Protein AF-A0A3M1CGQ3-F1 (afdb_monomer)

Mean predicted aligned error: 12.15 Å

Nearest PDB structures (foldseek):
  5iv8-assembly2_C  TM=3.598E-01  e=4.057E-02  Klebsiella pneumoniae
  4b7o-assembly1_A  TM=2.492E-01  e=1.530E-02  Neisseria meningitidis
  8gln-assembly1_A  TM=2.612E-01  e=3.179E-02  Flavobacterium johnsoniae
  6z8q-assembly2_B  TM=2.255E-01  e=1.172E+00  Pseudomonas aeruginosa PAO1
  6z9n-assembly4_D  TM=3.070E-01  e=3.595E+00  Pseudomonas aeruginosa PAO1

Radius of gyration: 34.52 Å; Cα contacts (8 Å, |Δi|>4): 922; chains: 1; bounding box: 62×79×112 Å

Sequence (409 aa):
DRLNRVVRSELNFTKRFGEVVSISGKLSHDDFLDRRTRTDNLPSMSISLPVLRPFGEGSRDGEGKLHQKWYNNISVRYTPSFLNFSTRTIRDSVTNVVLDTVVTVDTVITIDSLTLLPDTTFNTDTSVTTVSADTLEIRSRKHYARIAHNPSLTLPTITLAKYFKITPNFRYSETWYKIFRTDQSEAAGIEPTTYRAYSYSTGASFTTKLYGTVYPHMFGLIGLRQVITPTISYAFTPEINRHPEVRAFAGGGPGSSRRSQTMSISLNHVYQAKVKQGDQEKNLELVSITSRVNYDFEAETRKFSDVTTTFRSYLLPHINFDGTMVHSLYKPGTDELDILNPFLERFGLNVNLNIGGKRFLFDDPGQSQIPRGADSLSQLGQTQSIPATGKGWSLSATYSFNESGRGAD

Structure (mmCIF, N/CA/C/O backbone):
data_AF-A0A3M1CGQ3-F1
#
_entry.id   AF-A0A3M1CGQ3-F1
#
loop_
_atom_site.group_PDB
_atom_site.id
_atom_site.type_symbol
_atom_site.label_atom_id
_atom_site.label_alt_id
_atom_site.label_comp_id
_atom_site.label_asym_id
_atom_site.label_entity_id
_atom_site.label_seq_id
_atom_site.pdbx_PDB_ins_code
_atom_site.Cartn_x
_atom_site.Cartn_y
_atom_site.Cartn_z
_atom_site.occupancy
_atom_site.B_iso_or_equiv
_atom_site.auth_seq_id
_atom_site.auth_comp_id
_atom_site.auth_asym_id
_atom_site.auth_atom_id
_atom_site.pdbx_PDB_model_num
ATOM 1 N N . ASP A 1 1 ? 26.792 -33.693 -17.959 1.00 50.22 1 ASP A N 1
ATOM 2 C CA . ASP A 1 1 ? 27.045 -32.580 -17.025 1.00 50.22 1 ASP A CA 1
ATOM 3 C C . ASP A 1 1 ? 26.510 -31.262 -17.544 1.00 50.22 1 ASP A C 1
ATOM 5 O O . ASP A 1 1 ? 26.922 -30.812 -18.603 1.00 50.22 1 ASP A O 1
ATOM 9 N N . ARG A 1 2 ? 25.551 -30.657 -16.836 1.00 53.97 2 ARG A N 1
ATOM 10 C CA . ARG A 1 2 ? 25.043 -29.312 -17.146 1.00 53.97 2 ARG A CA 1
ATOM 11 C C . ARG A 1 2 ? 25.614 -28.338 -16.127 1.00 53.97 2 ARG A C 1
ATOM 13 O O . ARG A 1 2 ? 24.966 -28.021 -15.133 1.00 53.97 2 ARG A O 1
ATOM 20 N N . LEU A 1 3 ? 26.852 -27.913 -16.348 1.00 65.75 3 LEU A N 1
ATOM 21 C CA . LEU A 1 3 ? 27.394 -26.775 -15.617 1.00 65.75 3 LEU A CA 1
ATOM 22 C C . LEU A 1 3 ? 26.604 -25.535 -16.064 1.00 65.75 3 LEU A C 1
ATOM 24 O O . LEU A 1 3 ? 26.334 -25.375 -17.247 1.00 65.75 3 LEU A O 1
ATOM 28 N N . ASN A 1 4 ? 26.155 -24.724 -15.108 1.00 81.75 4 ASN A N 1
ATOM 29 C CA . ASN A 1 4 ? 25.527 -23.426 -15.351 1.00 81.75 4 ASN A CA 1
ATOM 30 C C . ASN A 1 4 ? 26.545 -22.366 -14.927 1.00 81.75 4 ASN A C 1
ATOM 32 O O . ASN A 1 4 ? 26.551 -21.909 -13.783 1.00 81.75 4 ASN A O 1
ATOM 36 N N . ARG A 1 5 ? 27.490 -22.084 -15.818 1.00 91.44 5 ARG A N 1
ATOM 37 C CA . ARG A 1 5 ? 28.628 -21.199 -15.587 1.00 91.44 5 ARG A CA 1
ATOM 38 C C . ARG A 1 5 ? 28.203 -19.764 -15.848 1.00 91.44 5 ARG A C 1
ATOM 40 O O . ARG A 1 5 ? 27.707 -19.431 -16.925 1.00 91.44 5 ARG A O 1
ATOM 47 N N . VAL A 1 6 ? 28.432 -18.916 -14.853 1.00 93.69 6 VAL A N 1
ATOM 48 C CA . VAL A 1 6 ? 28.126 -17.488 -14.911 1.00 93.69 6 VAL A CA 1
ATOM 49 C C . VAL A 1 6 ? 29.357 -16.713 -14.474 1.00 93.69 6 VAL A C 1
ATOM 51 O O . VAL A 1 6 ? 29.852 -16.917 -13.366 1.00 93.69 6 VAL A O 1
ATOM 54 N N . VAL A 1 7 ? 29.845 -15.822 -15.333 1.00 95.69 7 VAL A N 1
ATOM 55 C CA . VAL A 1 7 ? 30.891 -14.855 -14.993 1.00 95.69 7 VAL A CA 1
ATOM 56 C C . VAL A 1 7 ? 30.204 -13.543 -14.638 1.00 95.69 7 VAL A C 1
ATOM 58 O O . VAL A 1 7 ? 29.537 -12.946 -15.476 1.00 95.69 7 VAL A O 1
ATOM 61 N N . ARG A 1 8 ? 30.345 -13.100 -13.386 1.00 95.56 8 ARG A N 1
ATOM 62 C CA . ARG A 1 8 ? 29.759 -11.850 -12.889 1.00 95.56 8 ARG A CA 1
ATOM 63 C C . ARG A 1 8 ? 30.857 -10.839 -12.594 1.00 95.56 8 ARG A C 1
ATOM 65 O O . ARG A 1 8 ? 31.769 -11.117 -11.822 1.00 95.56 8 ARG A O 1
ATOM 72 N N . SER A 1 9 ? 30.743 -9.653 -13.175 1.00 97.06 9 SER A N 1
ATOM 73 C CA . SER A 1 9 ? 31.532 -8.472 -12.825 1.00 97.06 9 SER A CA 1
ATOM 74 C C . SER A 1 9 ? 30.611 -7.417 -12.229 1.00 97.06 9 SER A C 1
ATOM 76 O O . SER A 1 9 ? 29.589 -7.068 -12.817 1.00 97.06 9 SER A O 1
ATOM 78 N N . GLU A 1 10 ? 30.960 -6.905 -11.054 1.00 96.50 10 GLU A N 1
ATOM 79 C CA . GLU A 1 10 ? 30.147 -5.929 -10.334 1.00 96.50 10 GLU A CA 1
ATOM 80 C C . GLU A 1 10 ? 31.031 -4.810 -9.777 1.00 96.50 10 GLU A C 1
ATOM 82 O O . GLU A 1 10 ? 32.064 -5.069 -9.163 1.00 96.50 10 GLU A O 1
ATOM 87 N N . LEU A 1 11 ? 30.610 -3.563 -9.980 1.00 97.56 11 LEU A N 1
ATOM 88 C CA . LEU A 1 11 ? 31.198 -2.382 -9.362 1.00 97.56 11 LEU A CA 1
ATOM 89 C C . LEU A 1 11 ? 30.093 -1.607 -8.655 1.00 97.56 11 LEU A C 1
ATOM 91 O O . LEU A 1 11 ? 29.153 -1.119 -9.281 1.00 97.56 11 LEU A O 1
ATOM 95 N N . ASN A 1 12 ? 30.237 -1.462 -7.344 1.00 97.50 12 ASN A N 1
ATOM 96 C CA . ASN A 1 12 ? 29.353 -0.652 -6.518 1.00 97.50 12 ASN A CA 1
ATOM 97 C C . ASN A 1 12 ? 30.027 0.687 -6.222 1.00 97.50 12 ASN A C 1
ATOM 99 O O . ASN A 1 12 ? 31.213 0.735 -5.901 1.00 97.50 12 ASN A O 1
ATOM 103 N N . PHE A 1 13 ? 29.273 1.778 -6.310 1.00 96.44 13 PHE A N 1
ATOM 104 C CA . PHE A 1 13 ? 29.763 3.105 -5.964 1.00 96.44 13 PHE A CA 1
ATOM 105 C C . PHE A 1 13 ? 28.759 3.837 -5.085 1.00 96.44 13 PHE A C 1
ATOM 107 O O . PHE A 1 13 ? 27.548 3.615 -5.128 1.00 96.44 13 PHE A O 1
ATOM 114 N N . THR A 1 14 ? 29.268 4.735 -4.254 1.00 96.75 14 THR A N 1
ATOM 115 C CA . THR A 1 14 ? 28.447 5.638 -3.454 1.00 96.75 14 THR A CA 1
ATOM 116 C C . THR A 1 14 ? 29.177 6.957 -3.303 1.00 96.75 14 THR A C 1
ATOM 118 O O . THR A 1 14 ? 30.365 6.988 -2.994 1.00 96.75 14 THR A O 1
ATOM 121 N N . LYS A 1 15 ? 28.456 8.055 -3.505 1.00 96.06 15 LYS A N 1
ATOM 122 C CA . LYS A 1 15 ? 28.934 9.414 -3.287 1.00 96.06 15 LYS A CA 1
ATOM 123 C C . LYS A 1 15 ? 27.938 10.151 -2.405 1.00 96.06 15 LYS A C 1
ATOM 125 O O . LYS A 1 15 ? 26.764 10.275 -2.751 1.00 96.06 15 LYS A O 1
ATOM 130 N N . ARG A 1 16 ? 28.406 10.632 -1.256 1.00 95.56 16 ARG A N 1
ATOM 131 C CA . ARG A 1 16 ? 27.630 11.498 -0.362 1.00 95.56 16 ARG A CA 1
ATOM 132 C C . ARG A 1 16 ? 27.931 12.959 -0.687 1.00 95.56 16 ARG A C 1
ATOM 134 O O . ARG A 1 16 ? 29.082 13.314 -0.927 1.00 95.56 16 ARG A O 1
ATOM 141 N N . PHE A 1 17 ? 26.891 13.781 -0.712 1.00 94.19 17 PHE A N 1
ATOM 142 C CA . PHE A 1 17 ? 26.949 15.224 -0.911 1.00 94.19 17 PHE A CA 1
ATOM 143 C C . PHE A 1 17 ? 26.447 15.881 0.381 1.00 94.19 17 PHE A C 1
ATOM 145 O O . PHE A 1 17 ? 25.241 15.971 0.619 1.00 94.19 17 PHE A O 1
ATOM 152 N N . GLY A 1 18 ? 27.383 16.275 1.248 1.00 90.56 18 GLY A N 1
ATOM 153 C CA . GLY A 1 18 ? 27.067 16.701 2.614 1.00 90.56 18 GLY A CA 1
ATOM 154 C C . GLY A 1 18 ? 26.483 15.563 3.460 1.00 90.56 18 GLY A C 1
ATOM 155 O O . GLY A 1 18 ? 26.766 14.387 3.221 1.00 90.56 18 GLY A O 1
ATOM 156 N N . GLU A 1 19 ? 25.656 15.912 4.445 1.00 85.94 19 GLU A N 1
ATOM 157 C CA . GLU A 1 19 ? 25.073 14.942 5.386 1.00 85.94 19 GLU A CA 1
ATOM 158 C C . GLU A 1 19 ? 23.769 14.298 4.888 1.00 85.94 19 GLU A C 1
ATOM 160 O O . GLU A 1 19 ? 23.371 13.242 5.373 1.00 85.94 19 GLU A O 1
ATOM 165 N N . VAL A 1 20 ? 23.096 14.920 3.916 1.00 89.19 20 VAL A N 1
ATOM 166 C CA . VAL A 1 20 ? 21.674 14.650 3.636 1.00 89.19 20 VAL A CA 1
ATOM 167 C C . VAL A 1 20 ? 21.378 14.083 2.250 1.00 89.19 20 VAL A C 1
ATOM 169 O O . VAL A 1 20 ? 20.346 13.434 2.073 1.00 89.19 20 VAL A O 1
ATOM 172 N N . VAL A 1 21 ? 22.255 14.302 1.266 1.00 94.44 21 VAL A N 1
ATOM 173 C CA . VAL A 1 21 ? 22.077 13.792 -0.100 1.00 94.44 21 VAL A CA 1
ATOM 174 C C . VAL A 1 21 ? 23.121 12.725 -0.378 1.00 94.44 21 VAL A C 1
ATOM 176 O O . VAL A 1 21 ? 24.308 12.897 -0.110 1.00 94.44 21 VAL A O 1
ATOM 179 N N . SER A 1 22 ? 22.700 11.610 -0.961 1.00 94.12 22 SER A N 1
ATOM 180 C CA . SER A 1 22 ? 23.636 10.603 -1.451 1.00 94.12 22 SER A CA 1
ATOM 181 C C . SER A 1 22 ? 23.162 9.995 -2.756 1.00 94.12 22 SER A C 1
ATOM 183 O O . SER A 1 22 ? 21.965 9.848 -2.997 1.00 94.12 22 SER A O 1
ATOM 185 N N . ILE A 1 23 ? 24.125 9.660 -3.602 1.00 96.00 23 ILE A N 1
ATOM 186 C CA . ILE A 1 23 ? 23.918 8.888 -4.816 1.00 96.00 23 ILE A CA 1
ATOM 187 C C . ILE A 1 23 ? 24.636 7.568 -4.609 1.00 96.00 23 ILE A C 1
ATOM 189 O O . ILE A 1 23 ? 25.829 7.545 -4.307 1.00 96.00 23 ILE A O 1
ATOM 193 N N . SER A 1 24 ? 23.916 6.474 -4.773 1.00 96.56 24 SER A N 1
ATOM 194 C CA . SER A 1 24 ? 24.481 5.133 -4.782 1.00 96.56 24 SER A CA 1
ATOM 195 C C . SER A 1 24 ? 24.117 4.457 -6.088 1.00 96.56 24 SER A C 1
ATOM 197 O O . SER A 1 24 ? 23.088 4.752 -6.701 1.00 96.56 24 SER A O 1
ATOM 199 N N . GLY A 1 25 ? 24.970 3.557 -6.541 1.00 96.88 25 GLY A N 1
ATOM 200 C CA . GLY A 1 25 ? 24.707 2.832 -7.761 1.00 96.88 25 GLY A CA 1
ATOM 201 C C . GLY A 1 25 ? 25.577 1.607 -7.903 1.00 96.88 25 GLY A C 1
ATOM 202 O O . GLY A 1 25 ? 26.553 1.403 -7.182 1.00 96.88 25 GLY A O 1
ATOM 203 N N . LYS A 1 26 ? 25.174 0.791 -8.861 1.00 97.56 26 LYS A N 1
ATOM 204 C CA . LYS A 1 26 ? 25.811 -0.449 -9.228 1.00 97.56 26 LYS A CA 1
ATOM 205 C C . LYS A 1 26 ? 25.924 -0.536 -10.741 1.00 97.56 26 LYS A C 1
ATOM 207 O O . LYS A 1 26 ? 24.949 -0.311 -11.462 1.00 97.56 26 LYS A O 1
ATOM 212 N N . LEU A 1 27 ? 27.107 -0.915 -11.192 1.00 97.31 27 LEU A N 1
ATOM 213 C CA . LEU A 1 27 ? 27.392 -1.395 -12.531 1.00 97.31 27 LEU A CA 1
ATOM 214 C C . LEU A 1 27 ? 27.512 -2.914 -12.434 1.00 97.31 27 LEU A C 1
ATOM 216 O O . LEU A 1 27 ? 28.349 -3.397 -11.677 1.00 97.31 27 LEU A O 1
ATOM 220 N N . SER A 1 28 ? 26.689 -3.672 -13.152 1.00 97.25 28 SER A N 1
ATOM 221 C CA . SER A 1 28 ? 26.827 -5.132 -13.175 1.00 97.25 28 SER A CA 1
ATOM 222 C C . SER A 1 28 ? 26.812 -5.675 -14.592 1.00 97.25 28 SER A C 1
ATOM 224 O O . SER A 1 28 ? 26.061 -5.191 -15.439 1.00 97.25 28 SER A O 1
ATOM 226 N N . HIS A 1 29 ? 27.602 -6.714 -14.806 1.00 96.44 29 HIS A N 1
ATOM 227 C CA . HIS A 1 29 ? 27.747 -7.435 -16.055 1.00 96.44 29 HIS A CA 1
ATOM 228 C C . HIS A 1 29 ? 27.766 -8.934 -15.743 1.00 96.44 29 HIS A C 1
ATOM 230 O O . HIS A 1 29 ? 28.658 -9.400 -15.038 1.00 96.44 29 HIS A O 1
ATOM 236 N N . ASP A 1 30 ? 26.776 -9.663 -16.251 1.00 96.44 30 ASP A N 1
ATOM 237 C CA . ASP A 1 30 ? 26.638 -11.110 -16.088 1.00 96.44 30 ASP A CA 1
ATOM 238 C C . ASP A 1 30 ? 26.735 -11.788 -17.458 1.00 96.44 30 ASP A C 1
ATOM 240 O O . ASP A 1 30 ? 25.929 -11.502 -18.349 1.00 96.44 30 ASP A O 1
ATOM 244 N N . ASP A 1 31 ? 27.685 -12.707 -17.614 1.00 95.56 31 ASP A N 1
ATOM 245 C CA . ASP A 1 31 ? 27.863 -13.532 -18.809 1.00 95.56 31 ASP A CA 1
ATOM 246 C C . ASP A 1 31 ? 27.561 -15.003 -18.496 1.00 95.56 31 ASP A C 1
ATOM 248 O O . ASP A 1 31 ? 28.252 -15.657 -17.709 1.00 95.56 31 ASP A O 1
ATOM 252 N N . PHE A 1 32 ? 26.485 -15.518 -19.085 1.00 93.44 32 PHE A N 1
ATOM 253 C CA . PHE A 1 32 ? 26.036 -16.899 -18.955 1.00 93.44 32 PHE A CA 1
ATOM 254 C C . PHE A 1 32 ? 26.628 -17.711 -20.105 1.00 93.44 32 PHE A C 1
ATOM 256 O O . PHE A 1 32 ? 26.042 -17.781 -21.190 1.00 93.44 32 PHE A O 1
ATOM 263 N N . LEU A 1 33 ? 27.769 -18.352 -19.850 1.00 90.06 33 LEU A N 1
ATOM 264 C CA . LEU A 1 33 ? 28.588 -18.989 -20.885 1.00 90.06 33 LEU A CA 1
ATOM 265 C C . LEU A 1 33 ? 27.839 -20.107 -21.618 1.00 90.06 33 LEU A C 1
ATOM 267 O O . LEU A 1 33 ? 27.907 -20.207 -22.839 1.00 90.06 33 LEU A O 1
ATOM 271 N N . ASP A 1 34 ? 27.074 -20.917 -20.884 1.00 88.69 34 ASP A N 1
ATOM 272 C CA . ASP A 1 34 ? 26.366 -22.067 -21.462 1.00 88.69 34 ASP A CA 1
ATOM 273 C C . ASP A 1 34 ? 25.102 -21.657 -22.229 1.00 88.69 34 ASP A C 1
ATOM 275 O O . ASP A 1 34 ? 24.664 -22.361 -23.133 1.00 88.69 34 ASP A O 1
ATOM 279 N N . ARG A 1 35 ? 24.514 -20.502 -21.890 1.00 86.31 35 ARG A N 1
ATOM 280 C CA . ARG A 1 35 ? 23.343 -19.944 -22.590 1.00 86.31 35 ARG A CA 1
ATOM 281 C C . ARG A 1 35 ? 23.725 -18.962 -23.697 1.00 86.31 35 ARG A C 1
ATOM 283 O O . ARG A 1 35 ? 22.838 -18.498 -24.408 1.00 86.31 35 ARG A O 1
ATOM 290 N N . ARG A 1 36 ? 25.012 -18.605 -23.805 1.00 90.44 36 ARG A N 1
ATOM 291 C CA . ARG A 1 36 ? 25.524 -17.515 -24.653 1.00 90.44 36 ARG A CA 1
ATOM 292 C C . ARG A 1 36 ? 24.694 -16.231 -24.499 1.00 90.44 36 ARG A C 1
ATOM 294 O O . ARG A 1 36 ? 24.382 -15.537 -25.473 1.00 90.44 36 ARG A O 1
ATOM 301 N N . THR A 1 37 ? 24.305 -15.935 -23.257 1.00 92.56 37 THR A N 1
ATOM 302 C CA . THR A 1 37 ? 23.501 -14.763 -22.896 1.00 92.56 37 THR A CA 1
ATOM 303 C C . THR A 1 37 ? 24.310 -13.838 -22.007 1.00 92.56 37 THR A C 1
ATOM 305 O O . THR A 1 37 ? 24.834 -14.252 -20.981 1.00 92.56 37 THR A O 1
ATOM 308 N N . ARG A 1 38 ? 24.314 -12.556 -22.349 1.00 94.62 38 ARG A N 1
ATOM 309 C CA . ARG A 1 38 ? 24.907 -11.472 -21.576 1.00 94.62 38 ARG A CA 1
ATOM 310 C C . ARG A 1 38 ? 23.817 -10.549 -21.045 1.00 94.62 38 ARG A C 1
ATOM 312 O O . ARG A 1 38 ? 22.883 -10.217 -21.778 1.00 94.62 38 ARG A O 1
ATOM 319 N N . THR A 1 39 ? 23.950 -10.104 -19.801 1.00 96.69 39 THR A N 1
ATOM 320 C CA . THR A 1 39 ? 23.069 -9.111 -19.169 1.00 96.69 39 THR A CA 1
ATOM 321 C C . THR A 1 39 ? 23.891 -7.994 -18.540 1.00 96.69 39 THR A C 1
ATOM 323 O O . THR A 1 39 ? 24.802 -8.252 -17.759 1.00 96.69 39 THR A O 1
ATOM 326 N N . ASP A 1 40 ? 23.549 -6.748 -18.849 1.00 97.44 40 ASP A N 1
ATOM 327 C CA . ASP A 1 40 ? 24.234 -5.548 -18.384 1.00 97.44 40 ASP A CA 1
ATOM 328 C C . ASP A 1 40 ? 23.247 -4.612 -17.664 1.00 97.44 40 ASP A C 1
ATOM 330 O O . ASP A 1 40 ? 22.211 -4.240 -18.214 1.00 97.44 40 ASP A O 1
ATOM 334 N N . ASN A 1 41 ? 23.597 -4.177 -16.450 1.00 96.12 41 ASN A N 1
ATOM 335 C CA . ASN A 1 41 ? 22.926 -3.087 -15.731 1.00 96.12 41 ASN A CA 1
ATOM 336 C C . ASN A 1 41 ? 23.912 -1.923 -15.572 1.00 96.12 41 ASN A C 1
ATOM 338 O O . ASN A 1 41 ? 24.596 -1.811 -14.551 1.00 96.12 41 ASN A O 1
ATOM 342 N N . LEU A 1 42 ? 24.031 -1.086 -16.603 1.00 95.38 42 LEU A N 1
ATOM 343 C CA . LEU A 1 42 ? 25.117 -0.113 -16.749 1.00 95.38 42 LEU A CA 1
ATOM 344 C C . LEU A 1 42 ? 24.595 1.303 -17.063 1.00 95.38 42 LEU A C 1
ATOM 346 O O . LEU A 1 42 ? 24.468 1.663 -18.235 1.00 95.38 42 LEU A O 1
ATOM 350 N N . PRO A 1 43 ? 24.346 2.166 -16.062 1.00 95.88 43 PRO A N 1
ATOM 351 C CA . PRO A 1 43 ? 24.312 1.903 -14.622 1.00 95.88 43 PRO A CA 1
ATOM 352 C C . PRO A 1 43 ? 22.908 1.586 -14.079 1.00 95.88 43 PRO A C 1
ATOM 354 O O . PRO A 1 43 ? 21.888 1.925 -14.679 1.00 95.88 43 PRO A O 1
ATOM 357 N N . SER A 1 44 ? 22.863 1.036 -12.865 1.00 96.31 44 SER A N 1
ATOM 358 C CA . SER A 1 44 ? 21.716 1.144 -11.955 1.00 96.31 44 SER A CA 1
ATOM 359 C C . SER A 1 44 ? 22.058 2.126 -10.832 1.00 96.31 44 SER A C 1
ATOM 361 O O . SER A 1 44 ? 23.126 2.033 -10.238 1.00 96.31 44 SER A O 1
ATOM 363 N N . MET A 1 45 ? 21.213 3.120 -10.570 1.00 97.19 45 MET A N 1
ATOM 364 C CA . MET A 1 45 ? 21.505 4.208 -9.629 1.00 97.19 45 MET A CA 1
ATOM 365 C C . MET A 1 45 ? 20.270 4.586 -8.823 1.00 97.19 45 MET A C 1
ATOM 367 O O . MET A 1 45 ? 19.142 4.453 -9.290 1.00 97.19 45 MET A O 1
ATOM 371 N N . SER A 1 46 ? 20.475 5.122 -7.629 1.00 95.81 46 SER A N 1
ATOM 372 C CA . SER A 1 46 ? 19.426 5.737 -6.824 1.00 95.81 46 SER A CA 1
ATOM 373 C C . SER A 1 46 ? 19.947 6.996 -6.147 1.00 95.81 46 SER A C 1
ATOM 375 O O . SER A 1 46 ? 21.126 7.083 -5.798 1.00 95.81 46 SER A O 1
ATOM 377 N N . ILE A 1 47 ? 19.066 7.979 -5.980 1.00 95.31 47 ILE A N 1
ATOM 378 C CA . ILE A 1 47 ? 19.376 9.223 -5.275 1.00 95.31 47 ILE A CA 1
ATOM 379 C C . ILE A 1 47 ? 18.534 9.261 -4.010 1.00 95.31 47 ILE A C 1
ATOM 381 O O . ILE A 1 47 ? 17.308 9.266 -4.079 1.00 95.31 47 ILE A O 1
ATOM 385 N N . SER A 1 48 ? 19.182 9.323 -2.853 1.00 91.69 48 SER A N 1
ATOM 386 C CA . SER A 1 48 ? 18.517 9.594 -1.585 1.00 91.69 48 SER A CA 1
ATOM 387 C C . SER A 1 48 ? 18.545 11.094 -1.322 1.00 91.69 48 SER A C 1
ATOM 389 O O . SER A 1 48 ? 19.620 11.671 -1.153 1.00 91.69 48 SER A O 1
ATOM 391 N N . LEU A 1 49 ? 17.366 11.713 -1.282 1.00 93.81 49 LEU A N 1
ATOM 392 C CA . LEU A 1 49 ? 17.184 13.120 -0.932 1.00 93.81 49 LEU A CA 1
ATOM 393 C C . LEU A 1 49 ? 16.647 13.248 0.504 1.00 93.81 49 LEU A C 1
ATOM 395 O O . LEU A 1 49 ? 15.944 12.343 0.975 1.00 93.81 49 LEU A O 1
ATOM 399 N N . PRO A 1 50 ? 16.932 14.363 1.203 1.00 92.62 50 PRO A N 1
ATOM 400 C CA . PRO A 1 50 ? 16.316 14.641 2.491 1.00 92.62 50 PRO A CA 1
ATOM 401 C C . PRO A 1 50 ? 14.798 14.761 2.377 1.00 92.62 50 PRO A C 1
ATOM 403 O O . PRO A 1 50 ? 14.230 14.979 1.305 1.00 92.62 50 PRO A O 1
ATOM 406 N N . VAL A 1 51 ? 14.136 14.655 3.525 1.00 92.56 51 VAL A N 1
ATOM 407 C CA . VAL A 1 51 ? 12.708 14.947 3.622 1.00 92.56 51 VAL A CA 1
ATOM 408 C C . VAL A 1 51 ? 12.495 16.434 3.348 1.00 92.56 51 VAL A C 1
ATOM 410 O O . VAL A 1 51 ? 12.997 17.286 4.076 1.00 92.56 51 VAL A O 1
ATOM 413 N N . LEU A 1 52 ? 11.728 16.740 2.309 1.00 92.44 52 LEU A N 1
ATOM 414 C CA . LEU A 1 52 ? 11.341 18.097 1.959 1.00 92.44 52 LEU A CA 1
ATOM 415 C C . LEU A 1 52 ? 10.088 18.479 2.747 1.00 92.44 52 LEU A C 1
ATOM 417 O O . LEU A 1 52 ? 9.090 17.757 2.735 1.00 92.44 52 LEU A O 1
ATOM 421 N N . ARG A 1 53 ? 10.125 19.631 3.414 1.00 93.31 53 ARG A N 1
ATOM 422 C CA . ARG A 1 53 ? 8.962 20.258 4.055 1.00 93.31 53 ARG A CA 1
ATOM 423 C C . ARG A 1 53 ? 8.580 21.484 3.229 1.00 93.31 53 ARG A C 1
ATOM 425 O O . ARG A 1 53 ? 9.130 22.554 3.478 1.00 93.31 53 ARG A O 1
ATOM 432 N N . PRO A 1 54 ? 7.693 21.353 2.227 1.00 92.12 54 PRO A N 1
ATOM 433 C CA . PRO A 1 54 ? 7.428 22.425 1.262 1.00 92.12 54 PRO A CA 1
ATOM 434 C C . PRO A 1 54 ? 6.913 23.723 1.898 1.00 92.12 54 PRO A C 1
ATOM 436 O O . PRO A 1 54 ? 7.040 24.781 1.296 1.00 92.12 54 PRO A O 1
ATOM 439 N N . PHE A 1 55 ? 6.375 23.655 3.118 1.00 93.19 55 PHE A N 1
ATOM 440 C CA . PHE A 1 55 ? 5.861 24.813 3.850 1.00 93.19 55 PHE A CA 1
ATOM 441 C C . PHE A 1 55 ? 6.710 25.205 5.072 1.00 93.19 55 PHE A C 1
ATOM 443 O O . PHE A 1 55 ? 6.271 25.994 5.906 1.00 93.19 55 PHE A O 1
ATOM 450 N N . GLY A 1 56 ? 7.931 24.671 5.181 1.00 90.44 56 GLY A N 1
ATOM 451 C CA . GLY A 1 56 ? 8.839 24.938 6.295 1.00 90.44 56 GLY A CA 1
ATOM 452 C C . GLY A 1 56 ? 8.420 24.283 7.615 1.00 90.44 56 GLY A C 1
ATOM 453 O O . GLY A 1 56 ? 7.462 23.516 7.694 1.00 90.44 56 GLY A O 1
ATOM 454 N N . GLU A 1 57 ? 9.182 24.565 8.673 1.00 86.69 57 GLU A N 1
ATOM 455 C CA . GLU A 1 57 ? 8.982 23.961 9.999 1.00 86.69 57 GLU A CA 1
ATOM 456 C C . GLU A 1 57 ? 7.974 24.719 10.874 1.00 86.69 57 GLU A C 1
ATOM 458 O O . GLU A 1 57 ? 7.546 24.189 11.894 1.00 86.69 57 GLU A O 1
ATOM 463 N N . GLY A 1 58 ? 7.549 25.920 10.471 1.00 88.06 58 GLY A N 1
ATOM 464 C CA . GLY A 1 58 ? 6.677 26.810 11.243 1.00 88.06 58 GLY A CA 1
ATOM 465 C C . GLY A 1 58 ? 7.395 28.038 11.800 1.00 88.06 58 GLY A C 1
ATOM 466 O O . GLY A 1 58 ? 8.595 28.213 11.607 1.00 88.06 58 GLY A O 1
ATOM 467 N N . SER A 1 59 ? 6.640 28.918 12.456 1.00 87.31 59 SER A N 1
ATOM 468 C CA . SER A 1 59 ? 7.167 30.139 13.076 1.00 87.31 59 SER A CA 1
ATOM 469 C C . SER A 1 59 ? 7.519 29.882 14.536 1.00 87.31 59 SER A C 1
ATOM 471 O O . SER A 1 59 ? 6.823 29.121 15.205 1.00 87.31 59 SER A O 1
ATOM 473 N N . ARG A 1 60 ? 8.558 30.535 15.053 1.00 88.69 60 ARG A N 1
ATOM 474 C CA . ARG A 1 60 ? 8.841 30.568 16.494 1.00 88.69 60 ARG A CA 1
ATOM 475 C C . ARG A 1 60 ? 8.296 31.865 17.081 1.00 88.69 60 ARG A C 1
ATOM 477 O O . ARG A 1 60 ? 8.346 32.892 16.406 1.00 88.69 60 ARG A O 1
ATOM 484 N N . ASP A 1 61 ? 7.732 31.808 18.280 1.00 87.44 61 ASP A N 1
ATOM 485 C CA . ASP A 1 61 ? 7.370 33.016 19.025 1.00 87.44 61 ASP A CA 1
ATOM 486 C C . ASP A 1 61 ? 8.616 33.690 19.636 1.00 87.44 61 ASP A C 1
ATOM 488 O O . ASP A 1 61 ? 9.739 33.188 19.515 1.00 87.44 61 ASP A O 1
ATOM 492 N N . GLY A 1 62 ? 8.424 34.847 20.280 1.00 82.94 62 GLY A N 1
ATOM 493 C CA . GLY A 1 62 ? 9.499 35.574 20.970 1.00 82.94 62 GLY A CA 1
ATOM 494 C C . GLY A 1 62 ? 10.123 34.806 22.145 1.00 82.94 62 GLY A C 1
ATOM 495 O O . GLY A 1 62 ? 11.206 35.167 22.593 1.00 82.94 62 GLY A O 1
ATOM 496 N N . GLU A 1 63 ? 9.480 33.728 22.600 1.00 84.75 63 GLU A N 1
ATOM 497 C CA . GLU A 1 63 ? 9.946 32.817 23.653 1.00 84.75 63 GLU A CA 1
ATOM 498 C C . GLU A 1 63 ? 10.630 31.557 23.074 1.00 84.75 63 GLU A C 1
ATOM 500 O O . GLU A 1 63 ? 11.072 30.675 23.811 1.00 84.75 63 GLU A O 1
ATOM 505 N N . GLY A 1 64 ? 10.754 31.457 21.743 1.00 85.06 64 GLY A N 1
ATOM 506 C CA . GLY A 1 64 ? 11.418 30.358 21.036 1.00 85.06 64 GLY A CA 1
ATOM 507 C C . GLY A 1 64 ? 10.563 29.101 20.819 1.00 85.06 64 GLY A C 1
ATOM 508 O O . GLY A 1 64 ? 11.049 28.125 20.225 1.00 85.06 64 GLY A O 1
ATOM 509 N N . LYS A 1 65 ? 9.294 29.109 21.237 1.00 87.44 65 LYS A N 1
ATOM 510 C CA . LYS A 1 65 ? 8.336 28.013 21.073 1.00 87.44 65 LYS A CA 1
ATOM 511 C C . LYS A 1 65 ? 7.866 27.924 19.624 1.00 87.44 65 LYS A C 1
ATOM 513 O O . LYS A 1 65 ? 7.471 28.904 18.995 1.00 87.44 65 LYS A O 1
ATOM 518 N N . LEU A 1 66 ? 7.908 26.713 19.075 1.00 89.94 66 LEU A N 1
ATOM 519 C CA . LEU A 1 66 ? 7.546 26.447 17.686 1.00 89.94 66 LEU A CA 1
ATOM 520 C C . LEU A 1 66 ? 6.023 26.349 17.517 1.00 89.94 66 LEU A C 1
ATOM 522 O O . LEU A 1 66 ? 5.373 25.478 18.094 1.00 89.94 66 LEU A O 1
ATOM 526 N N . HIS A 1 67 ? 5.471 27.196 16.657 1.00 88.50 67 HIS A N 1
ATOM 527 C CA . HIS A 1 67 ? 4.081 27.175 16.225 1.00 88.50 67 HIS A CA 1
ATOM 528 C C . HIS A 1 67 ? 3.967 26.576 14.820 1.00 88.50 67 HIS A C 1
ATOM 530 O O . HIS A 1 67 ? 4.355 27.180 13.816 1.00 88.50 67 HIS A O 1
ATOM 536 N N . GLN A 1 68 ? 3.388 25.377 14.743 1.00 89.12 68 GLN A N 1
ATOM 537 C CA . GLN A 1 68 ? 3.160 24.672 13.484 1.00 89.12 68 GLN A CA 1
ATOM 538 C C . GLN A 1 68 ? 1.685 24.730 13.092 1.00 89.12 68 GLN A C 1
ATOM 540 O O . GLN A 1 68 ? 0.808 24.354 13.869 1.00 89.12 68 GLN A O 1
ATOM 545 N N . LYS A 1 69 ? 1.404 25.176 11.865 1.00 88.81 69 LYS A N 1
ATOM 546 C CA . LYS A 1 69 ? 0.084 25.002 11.250 1.00 88.81 69 LYS A CA 1
ATOM 547 C C . LYS A 1 69 ? 0.005 23.618 10.611 1.00 88.81 69 LYS A C 1
ATOM 549 O O . LYS A 1 69 ? 1.034 23.003 10.339 1.00 88.81 69 LYS A O 1
ATOM 554 N N . TRP A 1 70 ? -1.209 23.138 10.336 1.00 86.38 70 TRP A N 1
ATOM 555 C CA . TRP A 1 70 ? -1.423 21.791 9.792 1.00 86.38 70 TRP A CA 1
ATOM 556 C C . TRP A 1 70 ? -0.573 21.528 8.538 1.00 86.38 70 TRP A C 1
ATOM 558 O O . TRP A 1 70 ? 0.056 20.481 8.443 1.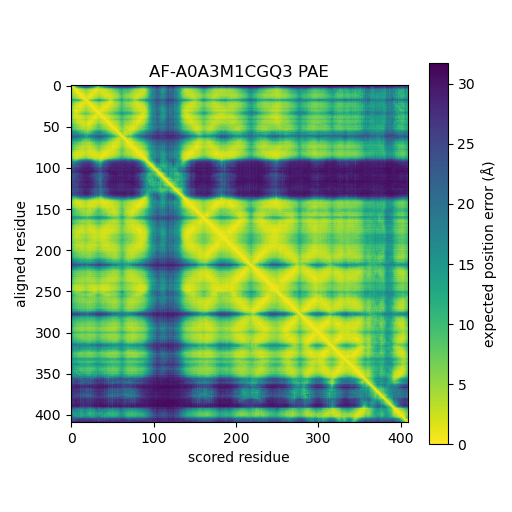00 86.38 70 TRP A O 1
ATOM 568 N N . TYR A 1 71 ? -0.457 22.500 7.629 1.00 89.06 71 TYR A N 1
ATOM 569 C CA . TYR A 1 71 ? 0.298 22.348 6.386 1.00 89.06 71 TYR A CA 1
ATOM 570 C C . TYR A 1 71 ? 1.823 22.227 6.587 1.00 89.06 71 TYR A C 1
ATOM 572 O O . TYR A 1 71 ? 2.488 21.632 5.746 1.00 89.06 71 TYR A O 1
ATOM 580 N N . ASN A 1 72 ? 2.390 22.679 7.714 1.00 91.88 72 ASN A N 1
ATOM 581 C CA . ASN A 1 72 ? 3.826 22.515 8.022 1.00 91.88 72 ASN A CA 1
ATOM 582 C C . ASN A 1 72 ? 4.200 21.048 8.304 1.00 91.88 72 ASN A C 1
ATOM 584 O O . ASN A 1 72 ? 5.368 20.658 8.256 1.00 91.88 72 ASN A O 1
ATOM 588 N N . ASN A 1 73 ? 3.194 20.218 8.587 1.00 91.44 73 ASN A N 1
ATOM 589 C CA . ASN A 1 73 ? 3.363 18.785 8.799 1.00 91.44 73 ASN A CA 1
ATOM 590 C C . ASN A 1 73 ? 3.316 17.989 7.488 1.00 91.44 73 ASN A C 1
ATOM 592 O O . ASN A 1 73 ? 3.529 16.776 7.508 1.00 91.44 73 ASN A O 1
ATOM 596 N N . ILE A 1 74 ? 3.064 18.651 6.352 1.00 93.56 74 ILE A N 1
ATOM 597 C CA . ILE A 1 74 ? 3.194 18.029 5.038 1.00 93.56 74 ILE A CA 1
ATOM 598 C C . ILE A 1 74 ? 4.679 17.814 4.763 1.00 93.56 74 ILE A C 1
ATOM 600 O O . ILE A 1 74 ? 5.484 18.744 4.833 1.00 93.56 74 ILE A O 1
ATOM 604 N N . SER A 1 75 ? 5.043 16.579 4.434 1.00 94.31 75 SER A N 1
ATOM 605 C CA . SER A 1 75 ? 6.413 16.243 4.059 1.00 94.31 75 SER A CA 1
ATOM 606 C C . SER A 1 75 ? 6.458 15.357 2.826 1.00 94.31 75 SER A C 1
ATOM 608 O O . SER A 1 75 ? 5.585 14.517 2.610 1.00 94.31 75 SER A O 1
ATOM 610 N N . VAL A 1 76 ? 7.487 15.557 2.011 1.00 94.81 76 VAL A N 1
ATOM 611 C CA . VAL A 1 76 ? 7.732 14.811 0.782 1.00 94.81 76 VAL A CA 1
ATOM 612 C C . VAL A 1 76 ? 9.079 14.126 0.910 1.00 94.81 76 VAL A C 1
ATOM 614 O O . VAL A 1 76 ? 10.110 14.773 1.083 1.00 94.81 76 VAL A O 1
ATOM 617 N N . ARG A 1 77 ? 9.082 12.802 0.806 1.00 94.00 77 ARG A N 1
ATOM 618 C CA . ARG A 1 77 ? 10.301 12.025 0.596 1.00 94.00 77 ARG A CA 1
ATOM 619 C C . ARG A 1 77 ? 10.350 11.624 -0.863 1.00 94.00 77 ARG A C 1
ATOM 621 O O . ARG A 1 77 ? 9.367 11.120 -1.393 1.00 94.00 77 ARG A O 1
ATOM 628 N N . TYR A 1 78 ? 11.487 11.823 -1.507 1.00 94.12 78 TYR A N 1
ATOM 629 C CA . TYR A 1 78 ? 11.642 11.494 -2.912 1.00 94.12 78 TYR A CA 1
ATOM 630 C C . TYR A 1 78 ? 12.972 10.782 -3.135 1.00 94.12 78 TYR A C 1
ATOM 632 O O . TYR A 1 78 ? 14.028 11.267 -2.736 1.00 94.12 78 TYR A O 1
ATOM 640 N N . THR A 1 79 ? 12.898 9.599 -3.738 1.00 93.50 79 THR A N 1
ATOM 641 C CA . THR A 1 79 ? 14.056 8.735 -3.976 1.00 93.50 79 THR A CA 1
ATOM 642 C C . THR A 1 79 ? 13.955 8.180 -5.394 1.00 93.50 79 THR A C 1
ATOM 644 O O . THR A 1 79 ? 13.407 7.092 -5.588 1.00 93.50 79 THR A O 1
ATOM 647 N N . PRO A 1 80 ? 14.374 8.946 -6.417 1.00 95.81 80 PRO A N 1
ATOM 648 C CA . PRO A 1 80 ? 14.353 8.448 -7.780 1.00 95.81 80 PRO A CA 1
ATOM 649 C C . PRO A 1 80 ? 15.385 7.338 -7.959 1.00 95.81 80 PRO A C 1
ATOM 651 O O . PRO A 1 80 ? 16.468 7.364 -7.366 1.00 95.81 80 PRO A O 1
ATOM 654 N N . SER A 1 81 ? 15.054 6.382 -8.821 1.00 96.19 81 SER A N 1
ATOM 655 C CA . SER A 1 81 ? 15.989 5.349 -9.260 1.00 96.19 81 SER A CA 1
ATOM 656 C C . SER A 1 81 ? 16.094 5.336 -10.773 1.00 96.19 81 SER A C 1
ATOM 658 O O . SER A 1 81 ? 15.127 5.603 -11.482 1.00 96.19 81 SER A O 1
ATOM 660 N N . PHE A 1 82 ? 17.285 5.036 -11.260 1.00 97.50 82 PHE A N 1
ATOM 661 C CA . PHE A 1 82 ? 17.601 4.892 -12.664 1.00 97.50 82 PHE A CA 1
ATOM 662 C C . PHE A 1 82 ? 18.132 3.487 -12.915 1.00 97.50 82 PHE A C 1
ATOM 664 O O . PHE A 1 82 ? 18.893 2.946 -12.116 1.00 97.50 82 PHE A O 1
ATOM 671 N N . LEU A 1 83 ? 17.754 2.901 -14.039 1.00 97.50 83 LEU A N 1
ATOM 672 C CA . LEU A 1 83 ? 18.293 1.636 -14.507 1.00 97.50 83 LEU A CA 1
ATOM 673 C C . LEU A 1 83 ? 18.483 1.724 -16.011 1.00 97.50 83 LEU A C 1
ATOM 675 O O . LEU A 1 83 ? 17.513 1.945 -16.725 1.00 97.50 83 LEU A O 1
ATOM 679 N N . ASN A 1 84 ? 19.696 1.489 -16.487 1.00 98.00 84 ASN A N 1
ATOM 680 C CA . ASN A 1 84 ? 19.971 1.197 -17.885 1.00 98.00 84 ASN A CA 1
ATOM 681 C C . ASN A 1 84 ? 20.258 -0.300 -18.018 1.00 98.00 84 ASN A C 1
ATOM 683 O O . ASN A 1 84 ? 21.261 -0.781 -17.493 1.00 98.00 84 ASN A O 1
ATOM 687 N N . PHE A 1 85 ? 19.352 -1.020 -18.669 1.00 98.31 85 PHE A N 1
ATOM 688 C CA . PHE A 1 85 ? 19.387 -2.469 -18.818 1.00 98.31 85 PHE A CA 1
ATOM 689 C C . PHE A 1 85 ? 19.602 -2.833 -20.280 1.00 98.31 85 PHE A C 1
ATOM 691 O O . PHE A 1 85 ? 18.809 -2.434 -21.136 1.00 98.31 85 PHE A O 1
ATOM 698 N N . SER A 1 86 ? 20.589 -3.672 -20.567 1.00 97.50 86 SER A N 1
ATOM 699 C CA . SER A 1 86 ? 20.683 -4.347 -21.855 1.00 97.50 86 SER A CA 1
ATOM 700 C C . SER A 1 86 ? 20.938 -5.838 -21.688 1.00 97.50 86 SER A C 1
ATOM 702 O O . S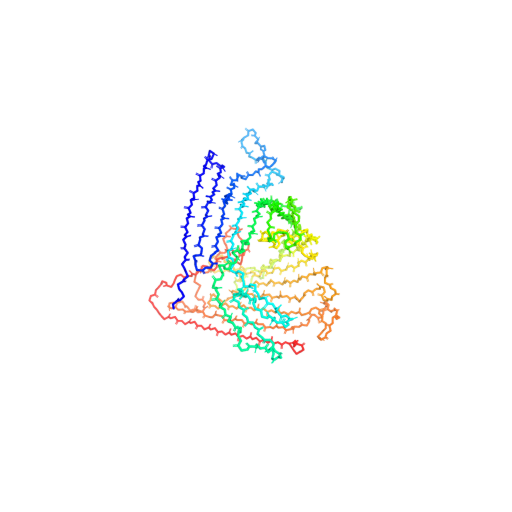ER A 1 86 ? 21.509 -6.309 -20.709 1.00 97.50 86 SER A O 1
ATOM 704 N N . THR A 1 87 ? 20.482 -6.612 -22.660 1.00 96.62 87 THR A N 1
ATOM 705 C CA . THR A 1 87 ? 20.789 -8.029 -22.761 1.00 96.62 87 THR A CA 1
ATOM 706 C C . THR A 1 87 ? 21.034 -8.397 -24.210 1.00 96.62 87 THR A C 1
ATOM 708 O O . THR A 1 87 ? 20.470 -7.801 -25.133 1.00 96.62 87 THR A O 1
ATOM 711 N N . ARG A 1 88 ? 21.899 -9.385 -24.406 1.00 94.50 88 ARG A N 1
ATOM 712 C CA . ARG A 1 88 ? 22.202 -9.970 -25.702 1.00 94.50 88 ARG A CA 1
ATOM 713 C C . ARG A 1 88 ? 22.234 -11.481 -25.561 1.00 94.50 88 ARG A C 1
ATOM 715 O O . ARG A 1 88 ? 22.877 -11.991 -24.657 1.00 94.50 88 ARG A O 1
ATOM 722 N N . THR A 1 89 ? 21.587 -12.189 -26.472 1.00 92.44 89 THR A N 1
ATOM 723 C CA . THR A 1 89 ? 21.645 -13.649 -26.581 1.00 92.44 89 THR A CA 1
ATOM 724 C C . THR A 1 89 ? 22.088 -14.017 -27.986 1.00 92.44 89 THR A C 1
ATOM 726 O O . THR A 1 89 ? 21.577 -13.459 -28.956 1.00 92.44 89 THR A O 1
ATOM 729 N N . ILE A 1 90 ? 23.049 -14.926 -28.096 1.00 87.56 90 ILE A N 1
ATOM 730 C CA . ILE A 1 90 ? 23.456 -15.513 -29.375 1.00 87.56 90 ILE A CA 1
ATOM 731 C C . ILE A 1 90 ? 22.672 -16.810 -29.545 1.00 87.56 90 ILE A C 1
ATOM 733 O O . ILE A 1 90 ? 22.632 -17.628 -28.626 1.00 87.56 90 ILE A O 1
ATOM 737 N N . ARG A 1 91 ? 22.009 -16.969 -30.689 1.00 76.31 91 ARG A N 1
ATOM 738 C CA . ARG A 1 91 ? 21.338 -18.210 -31.069 1.00 76.31 91 ARG A CA 1
ATOM 739 C C . ARG A 1 91 ? 21.921 -18.708 -32.379 1.00 76.31 91 ARG A C 1
ATOM 741 O O . ARG A 1 91 ? 22.063 -17.928 -33.319 1.00 76.31 91 ARG A O 1
ATOM 748 N N . ASP A 1 92 ? 22.182 -20.001 -32.425 1.00 67.31 92 ASP A N 1
ATOM 749 C CA . ASP A 1 92 ? 22.586 -20.683 -33.646 1.00 67.31 92 ASP A CA 1
ATOM 750 C C . ASP A 1 92 ? 21.312 -20.879 -34.478 1.00 67.31 92 ASP A C 1
ATOM 752 O O . ASP A 1 92 ? 20.302 -21.379 -33.967 1.00 67.31 92 ASP A O 1
ATOM 756 N N . SER A 1 93 ? 21.298 -20.383 -35.716 1.00 57.09 93 SER A N 1
ATOM 757 C CA . SER A 1 93 ? 20.165 -20.598 -36.617 1.00 57.09 93 SER A CA 1
ATOM 758 C C . SER A 1 93 ? 20.388 -21.868 -37.429 1.00 57.09 93 SER A C 1
ATOM 760 O O . SER A 1 93 ? 21.392 -21.988 -38.121 1.00 57.09 93 SER A O 1
ATOM 762 N N . VAL A 1 94 ? 19.447 -22.811 -37.340 1.00 53.38 94 VAL A N 1
ATOM 763 C CA . VAL A 1 94 ? 19.382 -23.961 -38.249 1.00 53.38 94 VAL A CA 1
ATOM 764 C C . VAL A 1 94 ? 18.425 -23.582 -39.375 1.00 53.38 94 VAL A C 1
ATOM 766 O O . VAL A 1 94 ? 17.210 -23.514 -39.174 1.00 53.38 94 VAL A O 1
ATOM 769 N N . THR A 1 95 ? 18.957 -23.259 -40.550 1.00 47.25 95 THR A N 1
ATOM 770 C CA . THR A 1 95 ? 18.144 -23.086 -41.759 1.00 47.25 95 THR A CA 1
ATOM 771 C C . THR A 1 95 ? 17.789 -24.457 -42.318 1.00 47.25 95 THR A C 1
ATOM 773 O O . THR A 1 95 ? 18.621 -25.097 -42.954 1.00 47.25 95 THR A O 1
ATOM 776 N N . ASN A 1 96 ? 16.547 -24.905 -42.118 1.00 48.00 96 ASN A N 1
ATOM 777 C CA . ASN A 1 96 ? 16.027 -26.059 -42.851 1.00 48.00 96 ASN A CA 1
ATOM 778 C C . ASN A 1 96 ? 15.799 -25.637 -44.308 1.00 48.00 96 ASN A C 1
ATOM 780 O O . ASN A 1 96 ? 14.898 -24.846 -44.593 1.00 48.00 96 ASN A O 1
ATOM 784 N N . VAL A 1 97 ? 16.622 -26.141 -45.225 1.00 48.16 97 VAL A N 1
ATOM 785 C CA . VAL A 1 97 ? 16.414 -25.972 -46.666 1.00 48.16 97 VAL A CA 1
ATOM 786 C C . VAL A 1 97 ? 15.454 -27.069 -47.122 1.00 48.16 97 VAL A C 1
ATOM 788 O O . VAL A 1 97 ? 15.805 -28.246 -47.105 1.00 48.16 97 VAL A O 1
ATOM 791 N N . VAL A 1 98 ? 14.233 -26.695 -47.506 1.00 45.75 98 VAL A N 1
ATOM 792 C CA . VAL A 1 98 ? 13.265 -27.615 -48.121 1.00 45.75 98 VAL A CA 1
ATOM 793 C C . VAL A 1 98 ? 13.476 -27.570 -49.633 1.00 45.75 98 VAL A C 1
ATOM 795 O O . VAL A 1 98 ? 13.264 -26.531 -50.255 1.00 45.75 98 VAL A O 1
ATOM 798 N N . LEU A 1 99 ? 13.935 -28.680 -50.210 1.00 50.94 99 LEU A N 1
ATOM 799 C CA . LEU A 1 99 ? 14.106 -28.861 -51.653 1.00 50.94 99 LEU A CA 1
ATOM 800 C C . LEU A 1 99 ? 12.895 -29.617 -52.215 1.00 50.94 99 LEU A C 1
ATOM 802 O O . LEU A 1 99 ? 12.591 -30.712 -51.753 1.00 50.94 99 LEU A O 1
ATOM 806 N N . ASP A 1 100 ? 12.239 -29.037 -53.220 1.00 41.41 100 ASP A N 1
ATOM 807 C CA . ASP A 1 100 ? 11.120 -29.633 -53.966 1.00 41.41 100 ASP A CA 1
ATOM 808 C C . ASP A 1 100 ? 11.424 -29.580 -55.476 1.00 41.41 100 ASP A C 1
ATOM 810 O O . ASP A 1 100 ? 10.804 -28.842 -56.240 1.00 41.41 100 ASP A O 1
ATOM 814 N N . THR A 1 101 ? 12.511 -30.225 -55.921 1.00 50.28 101 THR A N 1
ATOM 815 C CA . THR A 1 101 ? 12.882 -30.299 -57.351 1.00 50.28 101 THR A CA 1
ATOM 816 C C . THR A 1 101 ? 13.765 -31.519 -57.641 1.00 50.28 101 THR A C 1
ATOM 818 O O . THR A 1 101 ? 14.589 -31.911 -56.817 1.00 50.28 101 THR A O 1
ATOM 821 N N . VAL A 1 102 ? 13.619 -32.096 -58.840 1.00 51.03 102 VAL A N 1
ATOM 822 C CA . VAL A 1 102 ? 14.495 -33.147 -59.386 1.00 51.03 102 VAL A CA 1
ATOM 823 C C . VAL A 1 102 ? 15.891 -32.571 -59.658 1.00 51.03 102 VAL A C 1
ATOM 825 O O . VAL A 1 102 ? 16.042 -31.672 -60.484 1.00 51.03 102 VAL A O 1
ATOM 828 N N . VAL A 1 103 ? 16.916 -33.092 -58.982 1.00 53.59 103 VAL A N 1
ATOM 829 C CA . VAL A 1 103 ? 18.321 -32.699 -59.184 1.00 53.59 103 VAL A CA 1
ATOM 830 C C . VAL A 1 103 ? 18.904 -33.516 -60.340 1.00 53.59 103 VAL A C 1
ATOM 832 O O . VAL A 1 103 ? 19.042 -34.734 -60.235 1.00 53.59 103 VAL A O 1
ATOM 835 N N . THR A 1 104 ? 19.224 -32.867 -61.460 1.00 47.16 104 THR A N 1
ATOM 836 C CA . THR A 1 104 ? 19.864 -33.509 -62.623 1.00 47.16 104 THR A CA 1
ATOM 837 C C . THR A 1 104 ? 21.388 -33.332 -62.625 1.00 47.16 104 THR A C 1
ATOM 839 O O . THR A 1 104 ? 21.937 -32.502 -61.901 1.00 47.16 104 THR A O 1
ATOM 842 N N . VAL A 1 105 ? 22.047 -34.178 -63.423 1.00 44.69 105 VAL A N 1
ATOM 843 C CA . VAL A 1 105 ? 23.490 -34.490 -63.452 1.00 44.69 105 VAL A CA 1
ATOM 844 C C . VAL A 1 105 ? 24.402 -33.249 -63.413 1.00 44.69 105 VAL A C 1
ATOM 846 O O . VAL A 1 105 ? 24.103 -32.246 -64.053 1.00 44.69 105 VAL A O 1
ATOM 849 N N . ASP A 1 106 ? 25.512 -33.364 -62.669 1.00 46.91 106 ASP A N 1
ATOM 850 C CA . ASP A 1 106 ? 26.551 -32.346 -62.398 1.00 46.91 106 ASP A CA 1
ATOM 851 C C . ASP A 1 106 ? 26.165 -31.170 -61.480 1.00 46.91 106 ASP A C 1
ATOM 853 O O . ASP A 1 106 ? 26.690 -30.063 -61.600 1.00 46.91 106 ASP A O 1
ATOM 857 N N . THR A 1 107 ? 25.307 -31.405 -60.482 1.00 47.28 107 THR A N 1
ATOM 858 C CA . THR A 1 107 ? 25.024 -30.398 -59.442 1.00 47.28 107 THR A CA 1
ATOM 859 C C . THR A 1 107 ? 25.578 -30.828 -58.081 1.00 47.28 107 THR A C 1
ATOM 861 O O . THR A 1 107 ? 25.121 -31.812 -57.503 1.00 47.28 107 THR A O 1
ATOM 864 N N . VAL A 1 108 ? 26.539 -30.076 -57.533 1.00 47.72 108 VAL A N 1
ATOM 865 C CA . VAL A 1 108 ? 26.985 -30.225 -56.135 1.00 47.72 108 VAL A CA 1
ATOM 866 C C . VAL A 1 108 ? 26.101 -29.348 -55.249 1.00 47.72 108 VAL A C 1
ATOM 868 O O . VAL A 1 108 ? 26.087 -28.128 -55.408 1.00 47.72 108 VAL A O 1
ATOM 871 N N . ILE A 1 109 ? 25.362 -29.959 -54.320 1.00 51.28 109 ILE A N 1
ATOM 872 C CA . ILE A 1 109 ? 24.496 -29.257 -53.361 1.00 51.28 109 ILE A CA 1
ATOM 873 C C . ILE A 1 109 ? 25.103 -29.373 -51.962 1.00 51.28 109 ILE A C 1
ATOM 875 O O . ILE A 1 109 ? 25.294 -30.476 -51.451 1.00 51.28 109 ILE A O 1
ATOM 879 N N . THR A 1 110 ? 25.367 -28.227 -51.336 1.00 49.31 110 THR A N 1
ATOM 880 C CA . THR A 1 110 ? 25.935 -28.128 -49.984 1.00 49.31 110 THR A CA 1
ATOM 881 C C . THR A 1 110 ? 24.863 -27.606 -49.025 1.00 49.31 110 THR A C 1
ATOM 883 O O . THR A 1 110 ? 24.451 -26.454 -49.149 1.00 49.31 110 THR A O 1
ATOM 886 N N . ILE A 1 111 ? 24.391 -28.434 -48.087 1.00 51.91 111 ILE A N 1
ATOM 887 C CA . ILE A 1 111 ? 23.320 -28.092 -47.129 1.00 51.91 111 ILE A CA 1
ATOM 888 C C . ILE A 1 111 ? 23.586 -28.696 -45.739 1.00 51.91 111 ILE A C 1
ATOM 890 O O . ILE A 1 111 ? 24.197 -29.757 -45.628 1.00 51.91 111 ILE A O 1
ATOM 894 N N . ASP A 1 112 ? 23.124 -27.999 -44.695 1.00 48.25 112 ASP A N 1
ATOM 895 C CA . ASP A 1 112 ? 23.444 -28.252 -43.276 1.00 48.25 112 ASP A CA 1
ATOM 896 C C . ASP A 1 112 ? 22.559 -29.332 -42.618 1.00 48.25 112 ASP A C 1
ATOM 898 O O . ASP A 1 112 ? 23.022 -30.177 -41.858 1.00 48.25 112 ASP A O 1
ATOM 902 N N . SER A 1 113 ? 21.265 -29.362 -42.936 1.00 50.22 113 SER A N 1
ATOM 903 C CA . SER A 1 113 ? 20.332 -30.400 -42.484 1.00 50.22 113 SER A CA 1
ATOM 904 C C . SER A 1 113 ? 19.346 -30.700 -43.606 1.00 50.22 113 SER A C 1
ATOM 906 O O . SER A 1 113 ? 18.633 -29.807 -44.061 1.00 50.22 113 SER A O 1
ATOM 908 N N . LEU A 1 114 ? 19.335 -31.948 -44.076 1.00 55.66 114 LEU A N 1
ATOM 909 C CA . LEU A 1 114 ? 18.489 -32.405 -45.175 1.00 55.66 114 LEU A CA 1
ATOM 910 C C . LEU A 1 114 ? 17.363 -33.288 -44.628 1.00 55.66 114 LEU A C 1
ATOM 912 O O . LEU A 1 114 ? 17.608 -34.402 -44.168 1.00 55.66 114 LEU A O 1
ATOM 916 N N . THR A 1 115 ? 16.127 -32.804 -44.711 1.00 51.88 115 THR A N 1
ATOM 917 C CA . THR A 1 115 ? 14.922 -33.602 -44.458 1.00 51.88 115 THR A CA 1
ATOM 918 C C . THR A 1 115 ? 14.291 -33.945 -45.799 1.00 51.88 115 THR A C 1
ATOM 920 O O . THR A 1 115 ? 13.766 -33.068 -46.481 1.00 51.88 115 THR A O 1
ATOM 923 N N . LEU A 1 116 ? 14.371 -35.214 -46.195 1.00 54.84 116 LEU A N 1
ATOM 924 C CA . LEU A 1 116 ? 13.811 -35.690 -47.458 1.00 54.84 116 LEU A CA 1
ATOM 925 C C . LEU A 1 116 ? 12.325 -35.992 -47.297 1.00 54.84 116 LEU A C 1
ATOM 927 O O . LEU A 1 116 ? 11.916 -36.632 -46.326 1.00 54.84 116 LEU A O 1
ATOM 931 N N . LEU A 1 117 ? 11.524 -35.548 -48.262 1.00 56.72 117 LEU A N 1
ATOM 932 C CA . LEU A 1 117 ? 10.155 -36.025 -48.400 1.00 56.72 117 LEU A CA 1
ATOM 933 C C . LEU A 1 117 ? 10.193 -37.475 -48.922 1.00 56.72 117 LEU A C 1
ATOM 935 O O . LEU A 1 117 ? 11.124 -37.845 -49.638 1.00 56.72 117 LEU A O 1
ATOM 939 N N . PRO A 1 118 ? 9.208 -38.319 -48.578 1.00 54.06 118 PRO A N 1
ATOM 940 C CA . PRO A 1 118 ? 9.219 -39.742 -48.933 1.00 54.06 118 PRO A CA 1
ATOM 941 C C . PRO A 1 118 ? 9.301 -40.036 -50.443 1.00 54.06 118 PRO A C 1
ATOM 943 O O . PRO A 1 118 ? 9.758 -41.114 -50.810 1.00 54.06 118 PRO A O 1
ATOM 946 N N . ASP A 1 119 ? 8.950 -39.077 -51.305 1.00 53.59 119 ASP A N 1
ATOM 947 C CA . ASP A 1 119 ? 8.946 -39.233 -52.768 1.00 53.59 119 ASP A CA 1
ATOM 948 C C . ASP A 1 119 ? 10.221 -38.689 -53.455 1.00 53.59 119 ASP A C 1
ATOM 950 O O . ASP A 1 119 ? 10.256 -38.518 -54.674 1.00 53.59 119 ASP A O 1
ATOM 954 N N . THR A 1 120 ? 11.292 -38.385 -52.707 1.00 56.34 120 THR A N 1
ATOM 955 C CA . T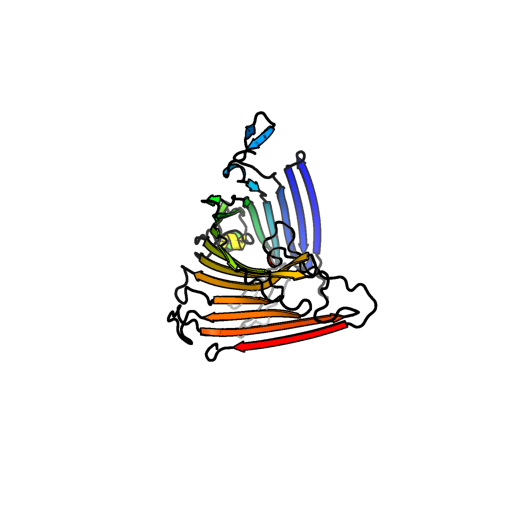HR A 1 120 ? 12.548 -37.885 -53.297 1.00 56.34 120 THR A CA 1
ATOM 956 C C . THR A 1 120 ? 13.415 -39.030 -53.842 1.00 56.34 120 THR A C 1
ATOM 958 O O . THR A 1 120 ? 13.951 -39.832 -53.080 1.00 56.34 120 THR A O 1
ATOM 961 N N . THR A 1 121 ? 13.606 -39.096 -55.164 1.00 57.91 121 THR A N 1
ATOM 962 C CA . THR A 1 121 ? 14.465 -40.097 -55.829 1.00 57.91 121 THR A CA 1
ATOM 963 C C . THR A 1 121 ? 15.832 -39.521 -56.213 1.00 57.91 121 THR A C 1
ATOM 965 O O . THR A 1 121 ? 15.896 -38.519 -56.925 1.00 57.91 121 THR A O 1
ATOM 968 N N . PHE A 1 122 ? 16.922 -40.179 -55.801 1.00 58.41 122 PHE A N 1
ATOM 969 C CA . PHE A 1 122 ? 18.298 -39.856 -56.210 1.00 58.41 122 PHE A CA 1
ATOM 970 C C . PHE A 1 122 ? 18.756 -40.777 -57.349 1.00 58.41 122 PHE A C 1
ATOM 972 O O . PHE A 1 122 ? 18.523 -41.984 -57.294 1.00 58.41 122 PHE A O 1
ATOM 979 N N . ASN A 1 123 ? 19.434 -40.229 -58.362 1.00 58.47 123 ASN A N 1
ATOM 980 C CA . ASN A 1 123 ? 20.070 -41.028 -59.416 1.00 58.47 123 ASN A CA 1
ATOM 981 C C . ASN A 1 123 ? 21.434 -41.569 -58.947 1.00 58.47 123 ASN A C 1
ATOM 983 O O . ASN A 1 123 ? 22.050 -41.031 -58.029 1.00 58.47 123 ASN A O 1
ATOM 987 N N . THR A 1 124 ? 21.920 -42.628 -59.599 1.00 53.62 124 THR A N 1
ATOM 988 C CA . THR A 1 124 ? 23.090 -43.428 -59.179 1.00 53.62 124 THR A CA 1
ATOM 989 C C . THR A 1 124 ? 24.428 -42.680 -59.115 1.00 53.62 124 THR A C 1
ATOM 991 O O . THR A 1 124 ? 25.351 -43.196 -58.496 1.00 53.62 124 THR A O 1
ATOM 994 N N . ASP A 1 125 ? 24.522 -41.472 -59.681 1.00 55.00 125 ASP A N 1
ATOM 995 C CA . ASP A 1 125 ? 25.744 -40.649 -59.711 1.00 55.00 125 ASP A CA 1
ATOM 996 C C . ASP A 1 125 ? 25.666 -39.375 -58.839 1.00 55.00 125 ASP A C 1
ATOM 998 O O . ASP A 1 125 ? 26.481 -38.465 -58.975 1.00 55.00 125 ASP A O 1
ATOM 1002 N N . THR A 1 126 ? 24.691 -39.256 -57.927 1.00 51.94 126 THR A N 1
ATOM 1003 C CA . THR A 1 126 ? 24.588 -38.085 -57.036 1.00 51.94 126 THR A CA 1
ATOM 1004 C C . THR A 1 126 ? 25.357 -38.295 -55.729 1.00 51.94 126 THR A C 1
ATOM 1006 O O . THR A 1 126 ? 24.934 -39.056 -54.861 1.00 51.94 126 THR A O 1
ATOM 1009 N N . SER A 1 127 ? 26.462 -37.569 -55.536 1.00 50.94 127 SER A N 1
ATOM 1010 C CA . SER A 1 127 ? 27.153 -37.488 -54.243 1.00 50.94 127 SER A CA 1
ATOM 1011 C C . SER A 1 127 ? 26.618 -36.316 -53.413 1.00 50.94 127 SER A C 1
ATOM 1013 O O . SER A 1 127 ? 26.798 -35.158 -53.793 1.00 50.94 127 SER A O 1
ATOM 1015 N N . VAL A 1 128 ? 25.991 -36.598 -52.268 1.00 52.59 128 VAL A N 1
ATOM 1016 C CA . VAL A 1 128 ? 25.589 -35.573 -51.291 1.00 52.59 128 VAL A CA 1
ATOM 1017 C C . VAL A 1 128 ? 26.653 -35.495 -50.202 1.00 52.59 128 VAL A C 1
ATOM 1019 O O . VAL A 1 128 ? 26.822 -36.432 -49.424 1.00 52.59 128 VAL A O 1
ATOM 1022 N N . THR A 1 129 ? 27.360 -34.371 -50.136 1.00 45.44 129 THR A N 1
ATOM 1023 C CA . THR A 1 129 ? 28.359 -34.115 -49.095 1.00 45.44 129 THR A CA 1
ATOM 1024 C C . THR A 1 129 ? 27.796 -33.089 -48.125 1.00 45.44 129 THR A C 1
ATOM 1026 O O . THR A 1 129 ? 27.659 -31.912 -48.457 1.00 45.44 129 THR A O 1
ATOM 1029 N N . THR A 1 130 ? 27.471 -33.521 -46.909 1.00 44.75 130 THR A N 1
ATOM 1030 C CA . THR A 1 130 ? 27.112 -32.609 -45.820 1.00 44.75 130 THR A CA 1
ATOM 1031 C C . THR A 1 130 ? 28.377 -31.899 -45.352 1.00 44.75 130 THR A C 1
ATOM 1033 O O . THR A 1 130 ? 29.207 -32.483 -44.654 1.00 44.75 130 THR A O 1
ATOM 1036 N N . VAL A 1 131 ? 28.558 -30.650 -45.765 1.00 44.56 131 VAL A N 1
ATOM 1037 C CA . VAL A 1 131 ? 29.569 -29.772 -45.173 1.00 44.56 131 VAL A CA 1
ATOM 1038 C C . VAL A 1 131 ? 28.881 -29.042 -44.032 1.00 44.56 131 VAL A C 1
ATOM 1040 O O . VAL A 1 131 ? 27.853 -28.408 -44.256 1.00 44.56 131 VAL A O 1
ATOM 1043 N N . SER A 1 132 ? 29.434 -29.131 -42.821 1.00 44.25 132 SER A N 1
ATOM 1044 C CA . SER A 1 132 ? 28.997 -28.310 -41.692 1.00 44.25 132 SER A CA 1
ATOM 1045 C C . SER A 1 132 ? 29.237 -26.843 -42.046 1.00 44.25 132 SER A C 1
ATOM 1047 O O . SER A 1 132 ? 30.359 -26.341 -41.933 1.00 44.25 132 SER A O 1
ATOM 1049 N N . ALA A 1 133 ? 28.208 -26.176 -42.556 1.00 47.34 133 ALA A N 1
ATOM 1050 C CA . ALA A 1 133 ? 28.224 -24.740 -42.728 1.00 47.34 133 ALA A CA 1
ATOM 1051 C C . ALA A 1 133 ? 28.005 -24.132 -41.344 1.00 47.34 133 ALA A C 1
ATOM 1053 O O . ALA A 1 133 ? 27.050 -24.470 -40.653 1.00 47.34 133 ALA A O 1
ATOM 1054 N N . ASP A 1 134 ? 28.934 -23.276 -40.938 1.00 48.38 134 ASP A N 1
ATOM 1055 C CA . ASP A 1 134 ? 28.863 -22.495 -39.710 1.00 48.38 134 ASP A CA 1
ATOM 1056 C C . ASP A 1 134 ? 27.475 -21.834 -39.612 1.00 48.38 134 ASP A C 1
ATOM 1058 O O . ASP A 1 134 ? 27.123 -20.985 -40.438 1.00 48.38 134 ASP A O 1
ATOM 1062 N N . THR A 1 135 ? 26.644 -22.298 -38.671 1.00 55.53 135 THR A N 1
ATOM 1063 C CA . THR A 1 135 ? 25.286 -21.783 -38.453 1.00 55.53 135 THR A CA 1
ATOM 1064 C C . THR A 1 135 ? 25.358 -20.269 -38.323 1.00 55.53 135 THR A C 1
ATOM 1066 O O . THR A 1 135 ? 26.124 -19.762 -37.503 1.00 55.53 135 THR A O 1
ATOM 1069 N N . LEU A 1 136 ? 24.562 -19.526 -39.098 1.00 60.28 136 LEU A N 1
ATOM 1070 C CA . LEU A 1 136 ? 24.537 -18.069 -38.982 1.00 60.28 136 LEU A CA 1
ATOM 1071 C C . LEU A 1 136 ? 24.149 -17.706 -37.540 1.00 60.28 136 LEU A C 1
ATOM 1073 O O . LEU A 1 136 ? 23.022 -17.961 -37.106 1.00 60.28 136 LEU A O 1
ATOM 1077 N N . GLU A 1 137 ? 25.091 -17.136 -36.785 1.00 66.12 137 GLU A N 1
ATOM 1078 C CA . GLU A 1 137 ? 24.845 -16.660 -35.426 1.00 66.12 137 GLU A CA 1
ATOM 1079 C C . GLU A 1 137 ? 23.883 -15.466 -35.470 1.00 66.12 137 GLU A C 1
ATOM 1081 O O . GLU A 1 137 ? 24.262 -14.340 -35.814 1.00 66.12 137 GLU A O 1
ATOM 1086 N N . ILE A 1 138 ? 22.636 -15.670 -35.048 1.00 74.31 138 ILE A N 1
ATOM 1087 C CA . ILE A 1 138 ? 21.688 -14.571 -34.887 1.00 74.31 138 ILE A CA 1
ATOM 1088 C C . ILE A 1 138 ? 21.853 -13.995 -33.483 1.00 74.31 138 ILE A C 1
ATOM 1090 O O . ILE A 1 138 ? 21.718 -14.671 -32.460 1.00 74.31 138 ILE A O 1
ATOM 1094 N N . ARG A 1 139 ? 22.141 -12.695 -33.425 1.00 83.88 139 ARG A N 1
ATOM 1095 C CA . ARG A 1 139 ? 22.311 -11.952 -32.173 1.00 83.88 139 ARG A CA 1
ATOM 1096 C C . ARG A 1 139 ? 21.011 -11.249 -31.833 1.00 83.88 139 ARG A C 1
ATOM 1098 O O . ARG A 1 139 ? 20.697 -10.234 -32.447 1.00 83.88 139 ARG A O 1
ATOM 1105 N N . SER A 1 140 ? 20.313 -11.746 -30.817 1.00 91.62 140 SER A N 1
ATOM 1106 C CA . SER A 1 140 ? 19.123 -11.086 -30.298 1.00 91.62 140 SER A CA 1
ATOM 1107 C C . SER A 1 140 ? 19.459 -10.146 -29.145 1.00 91.62 140 SER A C 1
ATOM 1109 O O . SER A 1 140 ? 20.190 -10.523 -28.228 1.00 91.62 140 SER A O 1
ATOM 1111 N N . ARG A 1 141 ? 18.962 -8.912 -29.182 1.00 95.00 141 ARG A N 1
ATOM 1112 C CA . ARG A 1 141 ? 19.286 -7.828 -28.251 1.00 95.00 141 ARG A CA 1
ATOM 1113 C C . ARG A 1 141 ? 18.023 -7.188 -27.703 1.00 95.00 141 ARG A C 1
ATOM 1115 O O . ARG A 1 141 ? 17.042 -7.000 -28.409 1.00 95.00 141 ARG A O 1
ATOM 1122 N N . LYS A 1 142 ? 18.102 -6.751 -26.453 1.00 96.69 142 LYS A N 1
ATOM 1123 C CA . LYS A 1 142 ? 17.097 -5.912 -25.802 1.00 96.69 142 LYS A CA 1
ATOM 1124 C C . LYS A 1 142 ? 17.792 -4.849 -24.986 1.00 96.69 142 LYS A C 1
ATOM 1126 O O . LYS A 1 142 ? 18.757 -5.142 -24.290 1.00 96.69 142 LYS A O 1
ATOM 1131 N N . HIS A 1 143 ? 17.318 -3.614 -25.082 1.00 98.00 143 HIS A N 1
ATOM 1132 C CA . HIS A 1 143 ? 17.938 -2.483 -24.405 1.00 98.00 143 HIS A CA 1
ATOM 1133 C C . HIS A 1 143 ? 16.887 -1.428 -24.076 1.00 98.00 143 HIS A C 1
ATOM 1135 O O . HIS A 1 143 ? 16.146 -0.971 -24.946 1.00 98.00 143 HIS A O 1
ATOM 1141 N N . TYR A 1 144 ? 16.819 -1.048 -22.806 1.00 98.12 144 TYR A N 1
ATOM 1142 C CA . TYR A 1 144 ? 15.993 0.052 -22.333 1.00 98.12 144 TYR A CA 1
ATOM 1143 C C . TYR A 1 144 ? 16.643 0.730 -21.131 1.00 98.12 144 TYR A C 1
ATOM 1145 O O . TYR A 1 144 ? 17.366 0.109 -20.354 1.00 98.12 144 TYR A O 1
ATOM 1153 N N . ALA A 1 145 ? 16.333 2.004 -20.938 1.00 98.12 145 ALA A N 1
ATOM 1154 C CA . ALA A 1 145 ? 16.582 2.690 -19.683 1.00 98.12 145 ALA A CA 1
ATOM 1155 C C . ALA A 1 145 ? 15.256 3.062 -19.022 1.00 98.12 145 ALA A C 1
ATOM 1157 O O . ALA A 1 145 ? 14.261 3.303 -19.705 1.00 98.12 145 ALA A O 1
ATOM 1158 N N . ARG A 1 146 ? 15.228 3.118 -17.693 1.00 97.31 146 ARG A N 1
ATOM 1159 C CA . ARG A 1 146 ? 14.079 3.600 -16.934 1.00 97.31 146 ARG A CA 1
ATOM 1160 C C . ARG A 1 146 ? 14.491 4.533 -15.809 1.00 97.31 146 ARG A C 1
ATOM 1162 O O . ARG A 1 146 ? 15.490 4.283 -15.139 1.00 97.31 146 ARG A O 1
ATOM 1169 N N . ILE A 1 147 ? 13.693 5.570 -15.585 1.00 97.56 147 ILE A N 1
ATOM 1170 C CA . ILE A 1 147 ? 13.754 6.421 -14.395 1.00 97.56 147 ILE A CA 1
ATOM 1171 C C . ILE A 1 147 ? 12.442 6.220 -13.644 1.00 97.56 147 ILE A C 1
ATOM 1173 O O . ILE A 1 147 ? 11.382 6.543 -14.173 1.00 97.56 147 ILE A O 1
ATOM 1177 N N . ALA A 1 148 ? 12.499 5.671 -12.436 1.00 96.94 148 ALA A N 1
ATOM 1178 C CA . ALA A 1 148 ? 11.335 5.501 -11.579 1.00 96.94 148 ALA A CA 1
ATOM 1179 C C . ALA A 1 148 ? 11.271 6.616 -10.528 1.00 96.94 148 ALA A C 1
ATOM 1181 O O . ALA A 1 148 ? 12.230 6.859 -9.789 1.00 96.94 148 ALA A O 1
ATOM 1182 N N . HIS A 1 149 ? 10.109 7.256 -10.450 1.00 96.06 149 HIS A N 1
ATOM 1183 C CA . HIS A 1 149 ? 9.761 8.355 -9.565 1.00 96.06 149 HIS A CA 1
ATOM 1184 C C . HIS A 1 149 ? 8.687 7.880 -8.580 1.00 96.06 149 HIS A C 1
ATOM 1186 O O . HIS A 1 149 ? 7.560 7.591 -8.973 1.00 96.06 149 HIS A O 1
ATOM 1192 N N . ASN A 1 150 ? 9.019 7.816 -7.290 1.00 93.81 150 ASN A N 1
ATOM 1193 C CA . ASN A 1 150 ? 8.088 7.380 -6.242 1.00 93.81 150 ASN A CA 1
ATOM 1194 C C . ASN A 1 150 ? 8.086 8.385 -5.079 1.00 93.81 150 ASN A C 1
ATOM 1196 O O . ASN A 1 150 ? 8.644 8.097 -4.017 1.00 93.81 150 ASN A O 1
ATOM 1200 N N . PRO A 1 151 ? 7.558 9.608 -5.275 1.00 94.31 151 PRO A N 1
ATOM 1201 C CA . PRO A 1 151 ? 7.439 10.564 -4.185 1.00 94.31 151 PRO A CA 1
ATOM 1202 C C . PRO A 1 151 ? 6.458 10.036 -3.128 1.00 94.31 151 PRO A C 1
ATOM 1204 O O . PRO A 1 151 ? 5.298 9.742 -3.408 1.00 94.31 151 PRO A O 1
ATOM 1207 N N . SER A 1 152 ? 6.927 9.938 -1.891 1.00 92.50 152 SER A N 1
ATOM 1208 C CA . SER A 1 152 ? 6.121 9.608 -0.722 1.00 92.50 152 SER A CA 1
ATOM 1209 C C . SER A 1 152 ? 5.676 10.898 -0.044 1.00 92.50 152 SER A C 1
ATOM 1211 O O . SER A 1 152 ? 6.483 11.585 0.586 1.00 92.50 152 SER A O 1
ATOM 1213 N N . LEU A 1 153 ? 4.387 11.209 -0.157 1.00 93.31 153 LEU A N 1
ATOM 1214 C CA . LEU A 1 153 ? 3.753 12.353 0.490 1.00 93.31 153 LEU A CA 1
ATOM 1215 C C . LEU A 1 153 ? 3.150 11.922 1.831 1.00 93.31 153 LEU A C 1
ATOM 1217 O O . LEU A 1 153 ? 2.265 11.071 1.877 1.00 93.31 153 LEU A O 1
ATOM 1221 N N . THR A 1 154 ? 3.604 12.531 2.922 1.00 92.62 154 THR A N 1
ATOM 1222 C CA . THR A 1 154 ? 2.965 12.387 4.233 1.00 92.62 154 THR A CA 1
ATOM 1223 C C . THR A 1 154 ? 2.041 13.572 4.437 1.00 92.62 154 THR A C 1
ATOM 1225 O O . THR A 1 154 ? 2.509 14.707 4.546 1.00 92.62 154 THR A O 1
ATOM 1228 N N . LEU A 1 155 ? 0.738 13.307 4.478 1.00 93.75 155 LEU A N 1
ATOM 1229 C CA . LEU A 1 155 ? -0.269 14.308 4.797 1.00 93.75 155 LEU A CA 1
ATOM 1230 C C . LEU A 1 155 ? -0.650 14.219 6.283 1.00 93.75 155 LEU A C 1
ATOM 1232 O O . LEU A 1 155 ? -0.756 13.118 6.829 1.00 93.75 155 LEU A O 1
ATOM 1236 N N . PRO A 1 156 ? -0.850 15.358 6.961 1.00 92.62 156 PRO A N 1
ATOM 1237 C CA . PRO A 1 156 ? -1.231 15.380 8.365 1.00 92.62 156 PRO A CA 1
ATOM 1238 C C . PRO A 1 156 ? -2.678 14.935 8.570 1.00 92.62 156 PRO A C 1
ATOM 1240 O O . PRO A 1 156 ? -3.543 15.133 7.719 1.00 92.62 156 PRO A O 1
ATOM 1243 N N . THR A 1 157 ? -2.960 14.417 9.764 1.00 93.25 157 THR A N 1
ATOM 1244 C CA . THR A 1 157 ? -4.341 14.212 10.210 1.00 93.25 157 THR A CA 1
ATOM 1245 C C . THR A 1 157 ? -4.950 15.548 10.623 1.00 93.25 157 THR A C 1
ATOM 1247 O O . THR A 1 157 ? -4.436 16.229 11.512 1.00 93.25 157 THR A O 1
ATOM 1250 N N . ILE A 1 158 ? -6.063 15.910 9.999 1.00 92.00 158 ILE A N 1
ATOM 1251 C CA . ILE A 1 158 ? -6.841 17.104 10.313 1.00 92.00 158 ILE A CA 1
ATOM 1252 C C . ILE A 1 158 ? -7.828 16.731 11.418 1.00 92.00 158 ILE A C 1
ATOM 1254 O O . ILE A 1 158 ? -8.622 15.807 11.259 1.00 92.00 158 ILE A O 1
ATOM 1258 N N . THR A 1 159 ? -7.773 17.429 12.552 1.00 91.81 159 THR A N 1
ATOM 1259 C CA . THR A 1 159 ? -8.729 17.229 13.650 1.00 91.81 159 THR A CA 1
ATOM 1260 C C . THR A 1 159 ? -9.788 18.326 13.610 1.00 91.81 159 THR A C 1
ATOM 1262 O O . THR A 1 159 ? -9.480 19.491 13.852 1.00 91.81 159 THR A O 1
ATOM 1265 N N . LEU A 1 160 ? -11.035 17.956 13.326 1.00 89.69 160 LEU A N 1
ATOM 1266 C CA . LEU A 1 160 ? -12.199 18.837 13.332 1.00 89.69 160 LEU A CA 1
ATOM 1267 C C . LEU A 1 160 ? -12.963 18.687 14.649 1.00 89.69 160 LEU A C 1
ATOM 1269 O O . LEU A 1 160 ? -13.182 17.574 15.132 1.00 89.69 160 LEU A O 1
ATOM 1273 N N . ALA A 1 161 ? -13.352 19.818 15.243 1.00 90.12 161 ALA A N 1
ATOM 1274 C CA . ALA A 1 161 ? -14.121 19.883 16.490 1.00 90.12 161 ALA A CA 1
ATOM 1275 C C . ALA A 1 161 ? -13.568 19.007 17.641 1.00 90.12 161 ALA A C 1
ATOM 1277 O O . ALA A 1 161 ? -14.326 18.577 18.497 1.00 90.12 161 ALA A O 1
ATOM 1278 N N . LYS A 1 162 ? -12.254 18.723 17.665 1.00 87.88 162 LYS A N 1
ATOM 1279 C CA . LYS A 1 162 ? -11.547 17.840 18.625 1.00 87.88 162 LYS A CA 1
ATOM 1280 C C . LYS A 1 162 ? -11.917 16.344 18.589 1.00 87.88 162 LYS A C 1
ATOM 1282 O O . LYS A 1 162 ? -11.160 15.547 19.139 1.00 87.88 162 LYS A O 1
ATOM 1287 N N . TYR A 1 163 ? -13.001 15.947 17.923 1.00 88.62 163 TYR A N 1
ATOM 1288 C CA . TYR A 1 163 ? -13.504 14.563 17.934 1.00 88.62 163 TYR A CA 1
ATOM 1289 C C . TYR A 1 163 ? -13.331 13.821 16.610 1.00 88.62 163 TYR A C 1
ATOM 1291 O O . TYR A 1 163 ? -13.255 12.591 16.603 1.00 88.62 163 TYR A O 1
ATOM 1299 N N . PHE A 1 164 ? -13.270 14.548 15.497 1.00 93.44 164 PHE A N 1
ATOM 1300 C CA . PHE A 1 164 ? -13.263 13.967 14.161 1.00 93.44 164 PHE A CA 1
ATOM 1301 C C . PHE A 1 164 ? -11.878 14.088 13.550 1.00 93.44 164 PHE A C 1
ATOM 1303 O O . PHE A 1 164 ? -11.382 15.190 13.326 1.00 93.44 164 PHE A O 1
ATOM 1310 N N . LYS A 1 165 ? -11.237 12.953 13.293 1.00 95.31 165 LYS A N 1
ATOM 1311 C CA . LYS A 1 165 ? -9.912 12.886 12.681 1.00 95.31 165 LYS A CA 1
ATOM 1312 C C . LYS A 1 165 ? -10.065 12.477 11.227 1.00 95.31 165 LYS A C 1
ATOM 1314 O O . LYS A 1 165 ? -10.599 11.408 10.957 1.00 95.31 165 LYS A O 1
ATOM 1319 N N . ILE A 1 166 ? -9.601 13.319 10.314 1.00 96.06 166 ILE A N 1
ATOM 1320 C CA . ILE A 1 166 ? -9.573 13.044 8.879 1.00 96.06 166 ILE A CA 1
ATOM 1321 C C . ILE A 1 166 ? -8.116 12.919 8.454 1.00 96.06 166 ILE A C 1
ATOM 1323 O O . ILE A 1 166 ? -7.342 13.867 8.579 1.00 96.06 166 ILE A O 1
ATOM 1327 N N . THR A 1 167 ? -7.742 11.757 7.939 1.00 95.50 167 THR A N 1
ATOM 1328 C CA . THR A 1 167 ? -6.395 11.476 7.444 1.00 95.50 167 THR A CA 1
ATOM 1329 C C . THR A 1 167 ? -6.471 11.251 5.936 1.00 95.50 167 THR A C 1
ATOM 1331 O O . THR A 1 167 ? -6.845 10.161 5.496 1.00 95.50 167 THR A O 1
ATOM 1334 N N . PRO A 1 168 ? -6.171 12.271 5.117 1.00 95.88 168 PRO A N 1
ATOM 1335 C CA . PRO A 1 168 ? -6.071 12.093 3.679 1.00 95.88 168 PRO A CA 1
ATOM 1336 C C . PRO A 1 168 ? -4.831 11.266 3.334 1.00 95.88 168 PRO A C 1
ATOM 1338 O O . PRO A 1 168 ? -3.820 11.289 4.036 1.00 95.88 168 PRO A O 1
ATOM 1341 N N . ASN A 1 169 ? -4.897 10.551 2.221 1.00 94.31 169 ASN A N 1
ATOM 1342 C CA . ASN A 1 169 ? -3.769 9.835 1.659 1.00 94.31 169 ASN A CA 1
ATOM 1343 C C . ASN A 1 169 ? -3.698 10.049 0.145 1.00 94.31 169 ASN A C 1
ATOM 1345 O O . ASN A 1 169 ? -4.706 10.191 -0.550 1.00 94.31 169 ASN A O 1
ATOM 1349 N N . PHE A 1 170 ? -2.471 10.101 -0.357 1.00 95.88 170 PHE A N 1
ATOM 1350 C CA . PHE A 1 170 ? -2.179 10.202 -1.775 1.00 95.88 170 PHE A CA 1
ATOM 1351 C C . PHE A 1 170 ? -0.878 9.459 -2.049 1.00 95.88 170 PHE A C 1
ATOM 1353 O O . PHE A 1 170 ? 0.128 9.680 -1.373 1.00 95.88 170 PHE A O 1
ATOM 1360 N N . ARG A 1 171 ? -0.904 8.556 -3.023 1.00 95.31 171 ARG A N 1
ATOM 1361 C CA . ARG A 1 171 ? 0.265 7.816 -3.492 1.00 95.31 171 ARG A CA 1
ATOM 1362 C C . ARG A 1 171 ? 0.397 8.053 -4.979 1.00 95.31 171 ARG A C 1
ATOM 1364 O O . ARG A 1 171 ? -0.588 7.958 -5.703 1.00 95.31 171 ARG A O 1
ATOM 1371 N N . TYR A 1 172 ? 1.614 8.332 -5.418 1.00 96.31 172 TYR A N 1
ATOM 1372 C CA . TYR A 1 172 ? 1.937 8.562 -6.815 1.00 96.31 172 TYR A CA 1
ATOM 1373 C C . TYR A 1 172 ? 3.178 7.761 -7.178 1.00 96.31 172 TYR A C 1
ATOM 1375 O O . TYR A 1 172 ? 4.169 7.770 -6.446 1.00 96.31 172 TYR A O 1
ATOM 1383 N N . SER A 1 173 ? 3.119 7.071 -8.309 1.00 96.50 173 SER A N 1
ATOM 1384 C CA . SER A 1 173 ? 4.251 6.360 -8.882 1.00 96.50 173 SER A CA 1
ATOM 1385 C C . SER A 1 173 ? 4.299 6.642 -10.371 1.00 96.50 173 SER A C 1
ATOM 1387 O O . SER A 1 173 ? 3.278 6.620 -11.057 1.00 96.50 173 SER A O 1
ATOM 1389 N N . GLU A 1 174 ? 5.491 6.919 -10.870 1.00 97.25 174 GLU A N 1
ATOM 1390 C CA . GLU A 1 174 ? 5.729 7.244 -12.263 1.00 97.25 174 GLU A CA 1
ATOM 1391 C C . GLU A 1 174 ? 7.022 6.590 -12.739 1.00 97.25 174 GLU A C 1
ATOM 1393 O O . GLU A 1 174 ? 7.979 6.420 -11.987 1.00 97.25 174 GLU A O 1
ATOM 1398 N N . THR A 1 175 ? 7.059 6.167 -13.996 1.00 98.06 175 THR A N 1
ATOM 1399 C CA . THR A 1 175 ? 8.268 5.652 -14.629 1.00 98.06 175 THR A CA 1
ATOM 1400 C C . THR A 1 175 ? 8.371 6.176 -16.046 1.00 98.06 175 THR A C 1
ATOM 1402 O O . THR A 1 175 ? 7.422 6.110 -16.831 1.00 98.06 175 THR A O 1
ATOM 1405 N N . TRP A 1 176 ? 9.541 6.715 -16.361 1.00 98.06 176 TRP A N 1
ATOM 1406 C CA . TRP A 1 176 ? 9.924 7.075 -17.715 1.00 98.06 176 TRP A CA 1
ATOM 1407 C C . TRP A 1 176 ? 10.745 5.937 -18.283 1.00 98.06 176 TRP A C 1
ATOM 1409 O O . TRP A 1 176 ? 11.663 5.461 -17.621 1.00 98.06 176 TRP A O 1
ATOM 1419 N N . TYR A 1 177 ? 10.435 5.523 -19.500 1.00 97.94 177 TYR A N 1
ATOM 1420 C CA . TYR A 1 177 ? 11.149 4.485 -20.225 1.00 97.94 177 TYR A CA 1
ATOM 1421 C C . TYR A 1 177 ? 11.794 5.112 -21.442 1.00 97.94 177 TYR A C 1
ATOM 1423 O O . TYR A 1 177 ? 11.119 5.817 -22.176 1.00 97.94 177 TYR A O 1
ATOM 1431 N N . LYS A 1 178 ? 13.062 4.825 -21.698 1.00 98.06 178 LYS A N 1
ATOM 1432 C CA . LYS A 1 178 ? 13.701 5.062 -22.988 1.00 98.06 178 LYS A CA 1
ATOM 1433 C C . LYS A 1 178 ? 13.950 3.707 -23.626 1.00 98.06 178 LYS A C 1
ATOM 1435 O O . LYS A 1 178 ? 14.776 2.947 -23.125 1.00 98.06 178 LYS A O 1
ATOM 1440 N N . ILE A 1 179 ? 13.232 3.400 -24.701 1.00 98.06 179 ILE A N 1
ATOM 1441 C CA . ILE A 1 179 ? 13.442 2.176 -25.474 1.00 98.06 179 ILE A CA 1
ATOM 1442 C C . ILE A 1 179 ? 14.465 2.464 -26.569 1.00 98.06 179 ILE A C 1
ATOM 1444 O O . ILE A 1 179 ? 14.391 3.491 -27.249 1.00 98.06 179 ILE A O 1
ATOM 1448 N N . PHE A 1 180 ? 15.443 1.574 -26.717 1.00 97.88 180 PHE A N 1
ATOM 1449 C CA . PHE A 1 180 ? 16.447 1.657 -27.771 1.00 97.88 180 PHE A CA 1
ATOM 1450 C C . PHE A 1 180 ? 16.089 0.711 -28.911 1.00 97.88 180 PHE A C 1
ATOM 1452 O O . PHE A 1 180 ? 15.488 -0.342 -28.697 1.00 97.88 180 PHE A O 1
ATOM 1459 N N . ARG A 1 181 ? 16.485 1.084 -30.129 1.00 97.00 181 ARG A N 1
ATOM 1460 C CA . ARG A 1 181 ? 16.247 0.275 -31.322 1.00 97.00 181 ARG A CA 1
ATOM 1461 C C . ARG A 1 181 ? 17.046 -1.028 -31.245 1.00 97.00 181 ARG A C 1
ATOM 1463 O O . ARG A 1 181 ? 18.276 -1.011 -31.245 1.00 97.00 181 ARG A O 1
ATOM 1470 N N . THR A 1 182 ? 16.336 -2.145 -31.179 1.00 95.62 182 THR A N 1
ATOM 1471 C CA . THR A 1 182 ? 16.861 -3.513 -31.108 1.00 95.62 182 THR A CA 1
ATOM 1472 C C . THR A 1 182 ? 15.951 -4.465 -31.883 1.00 95.62 182 THR A C 1
ATOM 1474 O O . THR A 1 182 ? 14.794 -4.139 -32.131 1.00 95.62 182 THR A O 1
ATOM 1477 N N . ASP A 1 183 ? 16.438 -5.656 -32.220 1.00 92.94 183 ASP A N 1
ATOM 1478 C CA . ASP A 1 183 ? 15.617 -6.702 -32.841 1.00 92.94 183 ASP A CA 1
ATOM 1479 C C . ASP A 1 183 ? 14.443 -7.110 -31.938 1.00 92.94 183 ASP A C 1
ATOM 1481 O O . ASP A 1 183 ? 13.336 -7.271 -32.438 1.00 92.94 183 ASP A O 1
ATOM 1485 N N . GLN A 1 184 ? 14.621 -7.184 -30.609 1.00 94.38 184 GLN A N 1
ATOM 1486 C CA . GLN A 1 184 ? 13.501 -7.509 -29.716 1.00 94.38 184 GLN A CA 1
ATOM 1487 C C . GLN A 1 184 ? 12.485 -6.370 -29.598 1.00 94.38 184 GLN A C 1
ATOM 1489 O O . GLN A 1 184 ? 11.301 -6.648 -29.442 1.00 94.38 184 GLN A O 1
ATOM 1494 N N . SER A 1 185 ? 12.908 -5.100 -29.652 1.00 95.94 185 SER A N 1
ATOM 1495 C CA . SER A 1 185 ? 11.953 -3.980 -29.643 1.00 95.94 185 SER A CA 1
ATOM 1496 C C . SER A 1 185 ? 11.179 -3.890 -30.958 1.00 95.94 185 SER A C 1
ATOM 1498 O O . SER A 1 185 ? 9.979 -3.645 -30.931 1.00 95.94 185 SER A O 1
ATOM 1500 N N . GLU A 1 186 ? 11.845 -4.121 -32.095 1.00 95.00 186 GLU A N 1
ATOM 1501 C CA . GLU A 1 186 ? 11.205 -4.146 -33.416 1.00 95.00 186 GLU A CA 1
ATOM 1502 C C . GLU A 1 186 ? 10.244 -5.333 -33.546 1.00 95.00 186 GLU A C 1
ATOM 1504 O O . GLU A 1 186 ? 9.101 -5.144 -33.952 1.00 95.00 186 GLU A O 1
ATOM 1509 N N . ALA A 1 187 ? 10.657 -6.529 -33.113 1.00 93.06 187 ALA A N 1
ATOM 1510 C CA . ALA A 1 187 ? 9.801 -7.715 -33.089 1.00 93.06 187 ALA A CA 1
ATOM 1511 C C . ALA A 1 187 ? 8.586 -7.553 -32.159 1.00 93.06 187 ALA A C 1
ATOM 1513 O O . ALA A 1 187 ? 7.533 -8.127 -32.416 1.00 93.06 187 ALA A O 1
ATOM 1514 N N . ALA A 1 188 ? 8.716 -6.758 -31.092 1.00 93.81 188 ALA A N 1
ATOM 1515 C CA . ALA A 1 188 ? 7.609 -6.407 -30.206 1.00 93.81 188 ALA A CA 1
ATOM 1516 C C . ALA A 1 188 ? 6.722 -5.266 -30.747 1.00 93.81 188 ALA A C 1
ATOM 1518 O O . ALA A 1 188 ? 5.750 -4.904 -30.088 1.00 93.81 188 ALA A O 1
ATOM 1519 N N . GLY A 1 189 ? 7.056 -4.670 -31.899 1.00 95.50 189 GLY A N 1
ATOM 1520 C CA . GLY A 1 189 ? 6.336 -3.525 -32.463 1.00 95.50 189 GLY A CA 1
ATOM 1521 C C . GLY A 1 189 ? 6.454 -2.244 -31.630 1.00 95.50 189 GLY A C 1
ATOM 1522 O O . GLY A 1 189 ? 5.582 -1.383 -31.703 1.00 95.50 189 GLY A O 1
ATOM 1523 N N . ILE A 1 190 ? 7.501 -2.113 -30.807 1.00 96.62 190 ILE A N 1
ATOM 1524 C CA . ILE A 1 190 ? 7.689 -0.973 -29.904 1.00 96.62 190 ILE A CA 1
ATOM 1525 C C . ILE A 1 190 ? 8.597 0.062 -30.563 1.00 96.62 190 ILE A C 1
ATOM 1527 O O . ILE A 1 190 ? 9.773 -0.201 -30.831 1.00 96.62 190 ILE A O 1
ATOM 1531 N N . GLU A 1 191 ? 8.088 1.280 -30.745 1.00 96.62 191 GLU A N 1
ATOM 1532 C CA . GLU A 1 191 ? 8.891 2.369 -31.295 1.00 96.62 191 GLU A CA 1
ATOM 1533 C C . GLU A 1 191 ? 10.021 2.775 -30.325 1.00 96.62 191 GLU A C 1
ATOM 1535 O O . GLU A 1 191 ? 9.780 2.911 -29.117 1.00 96.62 191 GLU A O 1
ATOM 1540 N N . PRO A 1 192 ? 11.253 3.016 -30.818 1.00 96.81 192 PRO A N 1
ATOM 1541 C CA . PRO A 1 192 ? 12.424 3.335 -29.998 1.00 96.81 192 PRO A CA 1
ATOM 1542 C C . PRO A 1 192 ? 12.422 4.795 -29.504 1.00 96.81 192 PRO A C 1
ATOM 1544 O O . PRO A 1 192 ? 13.270 5.621 -29.861 1.00 96.81 192 PRO A O 1
ATOM 1547 N N . THR A 1 193 ? 11.460 5.124 -28.646 1.00 97.31 193 THR A N 1
ATOM 1548 C CA . THR A 1 193 ? 11.241 6.467 -28.100 1.00 97.31 193 THR A CA 1
ATOM 1549 C C . THR A 1 193 ? 11.202 6.471 -26.568 1.00 97.31 193 THR A C 1
ATOM 1551 O O . THR A 1 193 ? 11.552 5.488 -25.904 1.00 97.31 193 THR A O 1
ATOM 1554 N N . THR A 1 194 ? 10.864 7.625 -25.998 1.00 97.88 194 THR A N 1
ATOM 1555 C CA . THR A 1 194 ? 10.622 7.797 -24.571 1.00 97.88 194 THR A CA 1
ATOM 1556 C C . THR A 1 194 ? 9.132 7.658 -24.279 1.00 97.88 194 THR A C 1
ATOM 1558 O O . THR A 1 194 ? 8.316 8.358 -24.872 1.00 97.88 194 THR A O 1
ATOM 1561 N N . TYR A 1 195 ? 8.782 6.810 -23.319 1.00 97.88 195 TYR A N 1
ATOM 1562 C CA . TYR A 1 195 ? 7.418 6.614 -22.844 1.00 97.88 195 TYR A CA 1
ATOM 1563 C C . TYR A 1 195 ? 7.299 7.022 -21.384 1.00 97.88 195 TYR A C 1
ATOM 1565 O O . TYR A 1 195 ? 8.247 6.905 -20.607 1.00 97.88 195 TYR A O 1
ATOM 1573 N N . ARG A 1 196 ? 6.102 7.454 -20.993 1.00 97.19 196 ARG A N 1
ATOM 1574 C CA . ARG A 1 196 ? 5.779 7.840 -19.620 1.00 97.19 196 ARG A CA 1
ATOM 1575 C C . ARG A 1 196 ? 4.575 7.039 -19.143 1.00 97.19 196 ARG A C 1
ATOM 1577 O O . ARG A 1 196 ? 3.483 7.185 -19.692 1.00 97.19 196 ARG A O 1
ATOM 1584 N N . ALA A 1 197 ? 4.761 6.246 -18.093 1.00 97.44 197 ALA A N 1
ATOM 1585 C CA . ALA A 1 197 ? 3.667 5.592 -17.383 1.00 97.44 197 ALA A CA 1
ATOM 1586 C C . ALA A 1 197 ? 3.585 6.111 -15.950 1.00 97.44 197 ALA A C 1
ATOM 1588 O O . ALA A 1 197 ? 4.602 6.418 -15.330 1.00 97.44 197 ALA A O 1
ATOM 1589 N N . TYR A 1 198 ? 2.373 6.216 -15.424 1.00 97.12 198 TYR A N 1
ATOM 1590 C CA . TYR A 1 198 ? 2.140 6.619 -14.047 1.00 97.12 198 TYR A CA 1
ATOM 1591 C C . TYR A 1 198 ? 0.863 5.981 -13.517 1.00 97.12 198 TYR A C 1
ATOM 1593 O O . TYR A 1 198 ? -0.005 5.552 -14.275 1.00 97.12 198 TYR A O 1
ATOM 1601 N N . SER A 1 199 ? 0.753 5.951 -12.200 1.00 96.94 199 SER A N 1
ATOM 1602 C CA . SER A 1 199 ? -0.438 5.549 -11.470 1.00 96.94 199 SER A CA 1
ATOM 1603 C C . SER A 1 199 ? -0.508 6.350 -10.184 1.00 96.94 199 SER A C 1
ATOM 1605 O O . SER A 1 199 ? 0.524 6.674 -9.589 1.00 96.94 199 SER A O 1
ATOM 1607 N N . TYR A 1 200 ? -1.718 6.627 -9.724 1.00 96.75 200 TYR A N 1
ATOM 1608 C CA . TYR A 1 200 ? -1.918 7.227 -8.419 1.00 96.75 200 TYR A CA 1
ATOM 1609 C C . TYR A 1 200 ? -3.097 6.587 -7.712 1.00 96.75 200 TYR A C 1
ATOM 1611 O O . TYR A 1 200 ? -3.985 6.038 -8.351 1.00 96.75 200 TYR A O 1
ATOM 1619 N N . SER A 1 201 ? -3.099 6.680 -6.392 1.00 96.56 201 SER A N 1
ATOM 1620 C CA . SER A 1 201 ? -4.254 6.357 -5.567 1.00 96.56 201 SER A CA 1
ATOM 1621 C C . SER A 1 201 ? -4.458 7.484 -4.570 1.00 96.56 201 SER A C 1
ATOM 1623 O O . SER A 1 201 ? -3.491 8.029 -4.033 1.00 96.56 201 SER A O 1
ATOM 1625 N N . THR A 1 202 ? -5.703 7.825 -4.289 1.00 97.12 202 THR A N 1
ATOM 1626 C CA . THR A 1 202 ? -6.053 8.820 -3.279 1.00 97.12 202 THR A CA 1
ATOM 1627 C C . THR A 1 202 ? -7.132 8.280 -2.367 1.00 97.12 202 THR A C 1
ATOM 1629 O O . THR A 1 202 ? -7.871 7.369 -2.727 1.00 97.12 202 THR A O 1
ATOM 1632 N N . GLY A 1 203 ? -7.228 8.832 -1.172 1.00 97.31 203 GLY A N 1
ATOM 1633 C CA . GLY A 1 203 ? -8.241 8.431 -0.228 1.00 97.31 203 GLY A CA 1
ATOM 1634 C C . GLY A 1 203 ? -8.267 9.333 0.984 1.00 97.31 203 GLY A C 1
ATOM 1635 O O . GLY A 1 203 ? -7.454 10.246 1.138 1.00 97.31 203 GLY A O 1
ATOM 1636 N N . ALA A 1 204 ? -9.199 9.046 1.874 1.00 97.06 204 ALA A N 1
ATOM 1637 C CA . ALA A 1 204 ? -9.277 9.683 3.172 1.00 97.06 204 ALA A CA 1
ATOM 1638 C C . ALA A 1 204 ? -9.866 8.706 4.181 1.00 97.06 204 ALA A C 1
ATOM 1640 O O . ALA A 1 204 ? -10.798 7.972 3.862 1.00 97.06 204 ALA A O 1
ATOM 1641 N N . SER A 1 205 ? -9.334 8.711 5.400 1.00 97.06 205 SER A N 1
ATOM 1642 C CA . SER A 1 205 ? -9.928 7.992 6.521 1.00 97.06 205 SER A CA 1
ATOM 1643 C C . SER A 1 205 ? -10.477 8.970 7.541 1.00 97.06 205 SER A C 1
ATOM 1645 O O . SER A 1 205 ? -9.754 9.817 8.058 1.00 97.06 205 SER A O 1
ATOM 1647 N N . PHE A 1 206 ? -11.748 8.822 7.858 1.00 97.44 206 PHE A N 1
ATOM 1648 C CA . PHE A 1 206 ? -12.409 9.453 8.979 1.00 97.44 206 PHE A CA 1
ATOM 1649 C C . PHE A 1 206 ? -12.358 8.516 10.187 1.00 97.44 206 PHE A C 1
ATOM 1651 O O . PHE A 1 206 ? -12.580 7.314 10.063 1.00 97.44 206 PHE A O 1
ATOM 1658 N N . THR A 1 207 ? -12.056 9.035 11.370 1.00 97.00 207 THR A N 1
ATOM 1659 C CA . THR A 1 207 ? -12.074 8.273 12.623 1.00 97.00 207 THR A CA 1
ATOM 1660 C C . THR A 1 207 ? -12.560 9.150 13.764 1.00 97.00 207 THR A C 1
ATOM 1662 O O . THR A 1 207 ? -12.166 10.312 13.883 1.00 97.00 207 THR A O 1
ATOM 1665 N N . THR A 1 208 ? -13.376 8.579 14.643 1.00 96.06 208 THR A N 1
ATOM 1666 C CA . THR A 1 208 ? -13.750 9.203 15.915 1.00 96.06 208 THR A CA 1
ATOM 1667 C C . THR A 1 208 ? -13.659 8.191 17.055 1.00 96.06 208 THR A C 1
ATOM 1669 O O . THR A 1 208 ? -13.450 7.006 16.817 1.00 96.06 208 THR A O 1
ATOM 1672 N N . LYS A 1 209 ? -13.739 8.660 18.301 1.00 95.19 209 LYS A N 1
ATOM 1673 C CA . LYS A 1 209 ? -13.751 7.821 19.502 1.00 95.19 209 LYS A CA 1
ATOM 1674 C C . LYS A 1 209 ? -14.940 8.225 20.362 1.00 95.19 209 LYS A C 1
ATOM 1676 O O . LYS A 1 209 ? -15.054 9.386 20.745 1.00 95.19 209 LYS A O 1
ATOM 1681 N N . LEU A 1 210 ? -15.789 7.258 20.671 1.00 94.69 210 LEU A N 1
ATOM 1682 C CA . LEU A 1 210 ? -16.948 7.394 21.539 1.00 94.69 210 LEU A CA 1
ATOM 1683 C C . LEU A 1 210 ? -16.679 6.616 22.826 1.00 94.69 210 LEU A C 1
ATOM 1685 O O . LEU A 1 210 ? -16.180 5.490 22.792 1.00 94.69 210 LEU A O 1
ATOM 1689 N N . TYR A 1 211 ? -17.007 7.220 23.961 1.00 93.81 211 TYR A N 1
ATOM 1690 C CA . TYR A 1 211 ? -16.808 6.627 25.277 1.00 93.81 211 TYR A CA 1
ATOM 1691 C C . TYR A 1 211 ? -18.154 6.472 25.971 1.00 93.81 211 TYR A C 1
ATOM 1693 O O . TYR A 1 211 ? -18.922 7.427 26.040 1.00 93.81 211 TYR A O 1
ATOM 1701 N N . GLY A 1 212 ? -18.416 5.287 26.512 1.00 93.62 212 GLY A N 1
ATOM 1702 C CA . GLY A 1 212 ? -19.507 5.057 27.454 1.00 93.62 212 GLY A CA 1
ATOM 1703 C C . GLY A 1 212 ? -18.935 4.473 28.735 1.00 93.62 212 GLY A C 1
ATOM 1704 O O . GLY A 1 212 ? -18.167 3.520 28.667 1.00 93.62 212 GLY A O 1
ATOM 1705 N N . THR A 1 213 ? -19.283 5.027 29.890 1.00 93.25 213 THR A N 1
ATOM 1706 C CA . THR A 1 213 ? -18.815 4.509 31.180 1.00 93.25 213 THR A CA 1
ATOM 1707 C C . THR A 1 213 ? -19.987 4.403 32.139 1.00 93.25 213 THR A C 1
ATOM 1709 O O . THR A 1 213 ? -20.766 5.345 32.263 1.00 93.25 213 THR A O 1
ATOM 1712 N N . VAL A 1 214 ? -20.089 3.275 32.832 1.00 93.56 214 VAL A N 1
ATOM 1713 C CA . VAL A 1 214 ? -21.052 3.043 33.912 1.00 93.56 214 VAL A CA 1
ATOM 1714 C C . VAL A 1 214 ? -20.298 2.684 35.188 1.00 93.56 214 VAL A C 1
ATOM 1716 O O . VAL A 1 214 ? -19.252 2.039 35.128 1.00 93.56 214 VAL A O 1
ATOM 1719 N N . TYR A 1 215 ? -20.813 3.099 36.344 1.00 91.94 215 TYR A N 1
ATOM 1720 C CA . TYR A 1 215 ? -20.148 2.914 37.637 1.00 91.94 215 TYR A CA 1
ATOM 1721 C C . TYR A 1 215 ? -21.047 2.144 38.610 1.00 91.94 215 TYR A C 1
ATOM 1723 O O . TYR A 1 215 ? -21.715 2.753 39.446 1.00 91.94 215 TYR A O 1
ATOM 1731 N N . PRO A 1 216 ? -21.109 0.808 38.487 1.00 87.44 216 PRO A N 1
ATOM 1732 C CA . PRO A 1 216 ? -21.990 -0.004 39.317 1.00 87.44 216 PRO A CA 1
ATOM 1733 C C . PRO A 1 216 ? -21.561 -0.043 40.791 1.00 87.44 216 PRO A C 1
ATOM 1735 O O . PRO A 1 216 ? -22.418 -0.232 41.641 1.00 87.44 216 PRO A O 1
ATOM 1738 N N . HIS A 1 217 ? -20.274 0.156 41.111 1.00 86.12 217 HIS A N 1
ATOM 1739 C CA . HIS A 1 217 ? -19.743 0.122 42.485 1.00 86.12 217 HIS A CA 1
ATOM 1740 C C . HIS A 1 217 ? -20.140 -1.134 43.286 1.00 86.12 217 HIS A C 1
ATOM 1742 O O . HIS A 1 217 ? -20.444 -1.066 44.475 1.00 86.12 217 HIS A O 1
ATOM 1748 N N . MET A 1 218 ? -20.132 -2.300 42.643 1.00 83.31 218 MET A N 1
ATOM 1749 C CA . MET A 1 218 ? -20.567 -3.565 43.241 1.00 83.31 218 MET A CA 1
ATOM 1750 C C . MET A 1 218 ? -19.471 -4.619 43.126 1.00 83.31 218 MET A C 1
ATOM 1752 O O . MET A 1 218 ? -18.768 -4.669 42.124 1.00 83.31 218 MET A O 1
ATOM 1756 N N . PHE A 1 219 ? -19.326 -5.481 44.136 1.00 79.12 219 PHE A N 1
ATOM 1757 C CA . PHE A 1 219 ? -18.405 -6.633 44.110 1.00 79.12 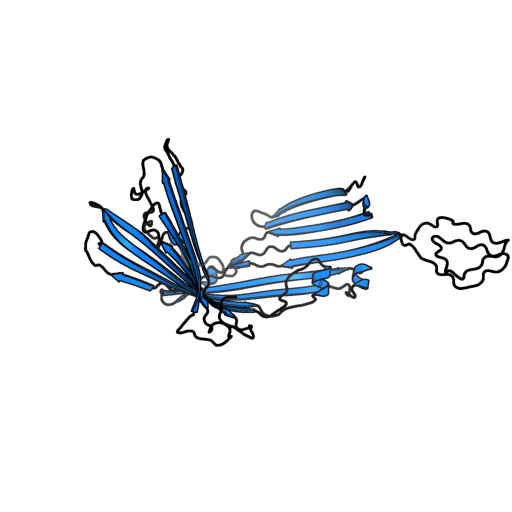219 PHE A CA 1
ATOM 1758 C C . PHE A 1 219 ? -16.947 -6.289 43.734 1.00 79.12 219 PHE A C 1
ATOM 1760 O O . PHE A 1 219 ? -16.285 -7.033 43.017 1.00 79.12 219 PHE A O 1
ATOM 1767 N N . GLY A 1 220 ? -16.439 -5.134 44.182 1.00 80.38 220 GLY A N 1
ATOM 1768 C CA . GLY A 1 220 ? -15.084 -4.672 43.847 1.00 80.38 220 GLY A CA 1
ATOM 1769 C C . GLY A 1 220 ? -14.935 -4.093 42.433 1.00 80.38 220 GLY A C 1
ATOM 1770 O O . GLY A 1 220 ? -13.863 -3.598 42.095 1.00 80.38 220 GLY A O 1
ATOM 1771 N N . LEU A 1 221 ? -15.994 -4.081 41.620 1.00 86.25 221 LEU A N 1
ATOM 1772 C CA . LEU A 1 221 ? -16.048 -3.400 40.329 1.00 86.25 221 LEU A CA 1
ATOM 1773 C C . LEU A 1 221 ? -16.409 -1.925 40.533 1.00 86.25 221 LEU A C 1
ATOM 1775 O O . LEU A 1 221 ? -17.511 -1.588 40.962 1.00 86.25 221 LEU A O 1
ATOM 1779 N N . ILE A 1 222 ? -15.477 -1.040 40.194 1.00 88.44 222 ILE A N 1
ATOM 1780 C CA . ILE A 1 222 ? -15.633 0.414 40.302 1.00 88.44 222 ILE A CA 1
ATOM 1781 C C . ILE A 1 222 ? -16.375 0.944 39.075 1.00 88.44 222 ILE A C 1
ATOM 1783 O O . ILE A 1 222 ? -17.324 1.712 39.200 1.00 88.44 222 ILE A O 1
ATOM 1787 N N . GLY A 1 223 ? -15.968 0.514 37.879 1.00 91.62 223 GLY A N 1
ATOM 1788 C CA . GLY A 1 223 ? -16.544 1.005 36.633 1.00 91.62 223 GLY A CA 1
ATOM 1789 C C . GLY A 1 223 ? -16.370 0.045 35.469 1.00 91.62 223 GLY A C 1
ATOM 1790 O O . GLY A 1 223 ? -15.412 -0.722 35.421 1.00 91.62 223 GLY A O 1
ATOM 1791 N N . LEU A 1 224 ? -17.284 0.123 34.510 1.00 92.88 224 LEU A N 1
ATOM 1792 C CA . LEU A 1 224 ? -17.170 -0.504 33.200 1.00 92.88 224 LEU A CA 1
ATOM 1793 C C . LEU A 1 224 ? -17.126 0.595 32.152 1.00 92.88 224 LEU A C 1
ATOM 1795 O O . LEU A 1 224 ? -17.984 1.476 32.134 1.00 92.88 224 LEU A O 1
ATOM 1799 N N . ARG A 1 225 ? -16.129 0.541 31.276 1.00 93.00 225 ARG A N 1
ATOM 1800 C CA . ARG A 1 225 ? -15.947 1.485 30.179 1.00 93.00 225 ARG A CA 1
ATOM 1801 C C . ARG A 1 225 ? -16.001 0.738 28.859 1.00 93.00 225 ARG A C 1
ATOM 1803 O O . ARG A 1 225 ? -15.303 -0.251 28.677 1.00 93.00 225 ARG A O 1
ATOM 1810 N N . GLN A 1 226 ? -16.779 1.258 27.925 1.00 94.94 226 GLN A N 1
ATOM 1811 C CA . GLN A 1 226 ? -16.726 0.893 26.519 1.00 94.94 226 GLN A CA 1
ATOM 1812 C C . GLN A 1 226 ? -16.086 2.026 25.715 1.00 94.94 226 GLN A C 1
ATOM 1814 O O . GLN A 1 226 ? -16.407 3.206 25.897 1.00 94.94 226 GLN A O 1
ATOM 1819 N N . VAL A 1 227 ? -15.170 1.663 24.823 1.00 95.88 227 VAL A N 1
ATOM 1820 C CA . VAL A 1 227 ? -14.531 2.565 23.864 1.00 95.88 227 VAL A CA 1
ATOM 1821 C C . VAL A 1 227 ? -14.885 2.093 22.465 1.00 95.88 227 VAL A C 1
ATOM 1823 O O . VAL A 1 227 ? -14.472 1.013 22.055 1.00 95.88 227 VAL A O 1
ATOM 1826 N N . ILE A 1 228 ? -15.634 2.906 21.728 1.00 96.44 228 ILE A N 1
ATOM 1827 C CA . ILE A 1 228 ? -16.080 2.608 20.368 1.00 96.44 228 ILE A CA 1
ATOM 1828 C C . ILE A 1 228 ? -15.334 3.536 19.410 1.00 96.44 228 ILE A C 1
ATOM 1830 O O . ILE A 1 228 ? -15.447 4.757 19.493 1.00 96.44 228 ILE A O 1
ATOM 1834 N N . THR A 1 229 ? -14.536 2.966 18.513 1.00 97.38 229 THR A N 1
ATOM 1835 C CA . THR A 1 229 ? -13.745 3.695 17.514 1.00 97.38 229 THR A CA 1
ATOM 1836 C C . THR A 1 229 ? -14.242 3.324 16.119 1.00 97.38 229 THR A C 1
ATOM 1838 O O . THR A 1 229 ? -13.764 2.338 15.548 1.00 97.38 229 THR A O 1
ATOM 1841 N N . PRO A 1 230 ? -15.228 4.055 15.570 1.00 97.19 230 PRO A N 1
ATOM 1842 C CA . PRO A 1 230 ? -15.614 3.897 14.180 1.00 97.19 230 PRO A CA 1
ATOM 1843 C C . PRO A 1 230 ? -14.574 4.562 13.271 1.00 97.19 230 PRO A C 1
ATOM 1845 O O . PRO A 1 230 ? -14.130 5.693 13.508 1.00 97.19 230 PRO A O 1
ATOM 1848 N N . THR A 1 231 ? -14.227 3.862 12.200 1.00 97.88 231 THR A N 1
ATOM 1849 C CA . THR A 1 231 ? -13.344 4.324 11.136 1.00 97.88 231 THR A CA 1
ATOM 1850 C C . THR A 1 231 ? -14.017 4.073 9.795 1.00 97.88 231 THR A C 1
ATOM 1852 O O . THR A 1 231 ? -14.411 2.949 9.498 1.00 97.88 231 THR A O 1
ATOM 1855 N N . ILE A 1 232 ? -14.125 5.117 8.978 1.00 98.12 232 ILE A N 1
ATOM 1856 C CA . ILE A 1 232 ? -14.614 5.033 7.600 1.00 98.12 232 ILE A CA 1
ATOM 1857 C C . ILE A 1 232 ? -13.471 5.473 6.698 1.00 98.12 232 ILE A C 1
ATOM 1859 O O . ILE A 1 232 ? -12.990 6.596 6.821 1.00 98.12 232 ILE A O 1
ATOM 1863 N N . SER A 1 233 ? -13.032 4.602 5.802 1.00 98.00 233 SER A N 1
ATOM 1864 C CA . SER A 1 233 ? -11.924 4.861 4.887 1.00 98.00 233 SER A CA 1
ATOM 1865 C C . SER A 1 233 ? -12.403 4.747 3.455 1.00 98.00 233 SER A C 1
ATOM 1867 O O . SER A 1 233 ? -12.929 3.715 3.063 1.00 98.00 233 SER A O 1
ATOM 1869 N N . TYR A 1 234 ? -12.188 5.790 2.667 1.00 98.19 234 TYR A N 1
ATOM 1870 C CA . TYR A 1 234 ? -12.427 5.787 1.231 1.00 98.19 234 TYR A CA 1
ATOM 1871 C C . TYR A 1 234 ? -11.093 5.728 0.493 1.00 98.19 234 TYR A C 1
ATOM 1873 O O . TYR A 1 234 ? -10.159 6.453 0.848 1.00 98.19 234 TYR A O 1
ATOM 1881 N N . ALA A 1 235 ? -11.010 4.888 -0.532 1.00 97.88 235 ALA A N 1
ATOM 1882 C CA . ALA A 1 235 ? -9.861 4.785 -1.416 1.00 97.88 235 ALA A CA 1
ATOM 1883 C C . ALA A 1 235 ? -10.320 4.733 -2.875 1.00 97.88 235 ALA A C 1
ATOM 1885 O O . ALA A 1 235 ? -11.285 4.051 -3.215 1.00 97.88 235 ALA A O 1
ATOM 1886 N N . PHE A 1 236 ? -9.605 5.455 -3.730 1.00 98.06 236 PHE A N 1
ATOM 1887 C CA . PHE A 1 236 ? -9.847 5.558 -5.157 1.00 98.06 236 PHE A CA 1
ATOM 1888 C C . PHE A 1 236 ? -8.536 5.398 -5.923 1.00 98.06 236 PHE A C 1
ATOM 1890 O O . PHE A 1 236 ? -7.552 6.098 -5.667 1.00 98.06 236 PHE A O 1
ATOM 1897 N N . THR A 1 237 ? -8.554 4.495 -6.893 1.00 98.00 237 THR A N 1
ATOM 1898 C CA . THR A 1 237 ? -7.492 4.271 -7.867 1.00 98.00 237 THR A CA 1
ATOM 1899 C C . THR A 1 237 ? -8.130 4.299 -9.258 1.00 98.00 237 THR A C 1
ATOM 1901 O O . THR A 1 237 ? -8.919 3.410 -9.578 1.00 98.00 237 THR A O 1
ATOM 1904 N N . PRO A 1 238 ? -7.849 5.307 -10.096 1.00 97.56 238 PRO A N 1
ATOM 1905 C CA . PRO A 1 238 ? -8.354 5.346 -11.465 1.00 97.56 238 PRO A CA 1
ATOM 1906 C C . PRO A 1 238 ? -7.734 4.242 -12.326 1.00 97.56 238 PRO A C 1
ATOM 1908 O O . PRO A 1 238 ? -6.618 3.790 -12.070 1.00 97.56 238 PRO A O 1
ATOM 1911 N N . GLU A 1 239 ? -8.415 3.881 -13.411 1.00 97.00 239 GLU A N 1
ATOM 1912 C CA . GLU A 1 239 ? -7.823 3.072 -14.474 1.00 97.00 239 GLU A CA 1
ATOM 1913 C C . GLU A 1 239 ? -6.821 3.915 -15.274 1.00 97.00 239 GLU A C 1
ATOM 1915 O O . GLU A 1 239 ? -7.177 4.908 -15.909 1.00 97.00 239 GLU A O 1
ATOM 1920 N N . ILE A 1 240 ? -5.542 3.544 -15.214 1.00 96.81 240 ILE A N 1
ATOM 1921 C CA . ILE A 1 240 ? -4.460 4.217 -15.938 1.00 96.81 240 ILE A CA 1
ATOM 1922 C C . ILE A 1 240 ? -3.511 3.142 -16.453 1.00 96.81 240 ILE A C 1
ATOM 1924 O O . ILE A 1 240 ? -2.526 2.789 -15.803 1.00 96.81 240 ILE A O 1
ATOM 1928 N N . ASN A 1 241 ? -3.799 2.619 -17.640 1.00 95.31 241 ASN A N 1
ATOM 1929 C CA . ASN A 1 241 ? -3.014 1.555 -18.253 1.00 95.31 241 ASN A CA 1
ATOM 1930 C C . ASN A 1 241 ? -2.215 2.052 -19.469 1.00 95.31 241 ASN A C 1
ATOM 1932 O O . ASN A 1 241 ? -2.427 1.613 -20.593 1.00 95.31 241 ASN A O 1
ATOM 1936 N N . ARG A 1 242 ? -1.280 2.986 -19.260 1.00 95.50 242 ARG A N 1
ATOM 1937 C CA . ARG A 1 242 ? -0.472 3.555 -20.357 1.00 95.50 242 ARG A CA 1
ATOM 1938 C C . ARG A 1 242 ? 0.661 2.623 -20.794 1.00 95.50 242 ARG A C 1
ATOM 1940 O O . ARG A 1 242 ? 1.502 2.273 -19.965 1.00 95.50 242 ARG A O 1
ATOM 1947 N N . HIS A 1 243 ? 0.711 2.292 -22.082 1.00 96.06 243 HIS A N 1
ATOM 1948 C CA . HIS A 1 243 ? 1.770 1.501 -22.729 1.00 96.06 243 HIS A CA 1
ATOM 1949 C C . HIS A 1 243 ? 2.061 0.138 -22.062 1.00 96.06 243 HIS A C 1
ATOM 1951 O O . HIS A 1 243 ? 3.198 -0.103 -21.640 1.00 96.06 243 HIS A O 1
ATOM 1957 N N . PRO A 1 244 ? 1.063 -0.748 -21.874 1.00 95.94 244 PRO A N 1
ATOM 1958 C CA . PRO A 1 244 ? 1.264 -2.037 -21.207 1.00 95.94 244 PRO A CA 1
ATOM 1959 C C . PRO A 1 244 ? 2.359 -2.893 -21.862 1.00 95.94 244 PRO A C 1
ATOM 1961 O O . PRO A 1 244 ? 3.154 -3.498 -21.143 1.00 95.94 244 PRO A O 1
ATOM 1964 N N . GLU A 1 245 ? 2.461 -2.882 -23.191 1.00 95.62 245 GLU A N 1
ATOM 1965 C CA . GLU A 1 245 ? 3.503 -3.553 -23.973 1.00 95.62 245 GLU A CA 1
ATOM 1966 C C . GLU A 1 245 ? 4.906 -3.016 -23.661 1.00 95.62 245 GLU A C 1
ATOM 1968 O O . GLU A 1 245 ? 5.825 -3.794 -23.396 1.00 95.62 245 GLU A O 1
ATOM 1973 N N . VAL A 1 246 ? 5.068 -1.692 -23.567 1.00 96.88 246 VAL A N 1
ATOM 1974 C CA . VAL A 1 246 ? 6.344 -1.062 -23.196 1.00 96.88 246 VAL A CA 1
ATOM 1975 C C . VAL A 1 246 ? 6.708 -1.378 -21.750 1.00 96.88 246 VAL A C 1
ATOM 1977 O O . VAL A 1 246 ? 7.864 -1.695 -21.465 1.00 96.88 246 VAL A O 1
ATOM 1980 N N . ARG A 1 247 ? 5.738 -1.336 -20.823 1.00 96.00 247 ARG A N 1
ATOM 1981 C CA . ARG A 1 247 ? 5.981 -1.704 -19.420 1.00 96.00 247 ARG A CA 1
ATOM 1982 C C . ARG A 1 247 ? 6.405 -3.165 -19.318 1.00 96.00 247 ARG A C 1
ATOM 1984 O O . ARG A 1 247 ? 7.390 -3.451 -18.646 1.00 96.00 247 ARG A O 1
ATOM 1991 N N . ALA A 1 248 ? 5.716 -4.082 -19.994 1.00 95.75 248 ALA A N 1
ATOM 1992 C CA . ALA A 1 248 ? 6.082 -5.497 -20.019 1.00 95.75 248 ALA A CA 1
ATOM 1993 C C . ALA A 1 248 ? 7.489 -5.703 -20.605 1.00 95.75 248 ALA A C 1
ATOM 1995 O O . ALA A 1 248 ? 8.314 -6.402 -20.012 1.00 95.75 248 ALA A O 1
ATOM 1996 N N . PHE A 1 249 ? 7.810 -5.017 -21.707 1.00 96.44 249 PHE A N 1
ATOM 1997 C CA . PHE A 1 249 ? 9.143 -5.035 -22.300 1.00 96.44 249 PHE A CA 1
ATOM 1998 C C . PHE A 1 249 ? 10.209 -4.522 -21.322 1.00 96.44 249 PHE A C 1
ATOM 2000 O O . PHE A 1 249 ? 11.239 -5.168 -21.150 1.00 96.44 249 PHE A O 1
ATOM 2007 N N . ALA A 1 250 ? 9.963 -3.424 -20.612 1.00 95.81 250 ALA A N 1
ATOM 2008 C CA . ALA A 1 250 ? 10.930 -2.790 -19.714 1.00 95.81 250 ALA A CA 1
ATOM 2009 C C . ALA A 1 250 ? 10.949 -3.344 -18.268 1.00 95.81 250 ALA A C 1
ATOM 2011 O O . ALA A 1 250 ? 11.514 -2.721 -17.359 1.00 95.81 250 ALA A O 1
ATOM 2012 N N . GLY A 1 251 ? 10.346 -4.515 -18.029 1.00 90.69 251 GLY A N 1
ATOM 2013 C CA . GLY A 1 251 ? 10.372 -5.179 -16.720 1.00 90.69 251 GLY A CA 1
ATOM 2014 C C . GLY A 1 251 ? 9.425 -4.560 -15.685 1.00 90.69 251 GLY A C 1
ATOM 2015 O O . GLY A 1 251 ? 9.753 -4.494 -14.499 1.00 90.69 251 GLY A O 1
ATOM 2016 N N . GLY A 1 252 ? 8.271 -4.079 -16.141 1.00 92.44 252 GLY A N 1
ATOM 2017 C CA . GLY A 1 252 ? 7.161 -3.569 -15.342 1.00 92.44 252 GLY A CA 1
ATOM 2018 C C . GLY A 1 252 ? 7.165 -2.055 -15.127 1.00 92.44 252 GLY A C 1
ATOM 2019 O O . GLY A 1 252 ? 7.907 -1.293 -15.749 1.00 92.44 252 GLY A O 1
ATOM 2020 N N . GLY A 1 253 ? 6.303 -1.623 -14.212 1.00 91.94 253 GLY A N 1
ATOM 2021 C CA . GLY A 1 253 ? 6.203 -0.259 -13.703 1.00 91.94 253 GLY A CA 1
ATOM 2022 C C . GLY A 1 253 ? 4.755 0.165 -13.462 1.00 91.94 253 GLY A C 1
ATOM 2023 O O . GLY A 1 253 ? 3.851 -0.669 -13.563 1.00 91.94 253 GLY A O 1
ATOM 2024 N N . PRO A 1 254 ? 4.538 1.434 -13.095 1.00 93.44 254 PRO A N 1
ATOM 2025 C CA . PRO A 1 254 ? 3.267 1.902 -12.579 1.00 93.44 254 PRO A CA 1
ATOM 2026 C C . PRO A 1 254 ? 2.181 1.879 -13.647 1.00 93.44 254 PRO A C 1
ATOM 2028 O O . PRO A 1 254 ? 2.381 2.290 -14.791 1.00 93.44 254 PRO A O 1
ATOM 2031 N N . GLY A 1 255 ? 1.017 1.408 -13.232 1.00 92.44 255 GLY A N 1
ATOM 2032 C CA . GLY A 1 255 ? -0.200 1.373 -14.018 1.00 92.44 255 GLY A CA 1
ATOM 2033 C C . GLY A 1 255 ? -1.305 0.717 -13.205 1.00 92.44 255 GLY A C 1
ATOM 2034 O O . GLY A 1 255 ? -1.035 -0.124 -12.349 1.00 92.44 255 GLY A O 1
ATOM 2035 N N . SER A 1 256 ? -2.541 1.109 -13.478 1.00 92.88 256 SER A N 1
ATOM 2036 C CA . SER A 1 256 ? -3.727 0.436 -12.963 1.00 92.88 256 SER A CA 1
ATOM 2037 C C . SER A 1 256 ? -4.519 -0.091 -14.144 1.00 92.88 256 SER A C 1
ATOM 2039 O O . SER A 1 256 ? -4.957 0.692 -14.986 1.00 92.88 256 SER A O 1
ATOM 2041 N N . SER A 1 257 ? -4.663 -1.411 -14.234 1.00 92.38 257 SER A N 1
ATOM 2042 C CA . SER A 1 257 ? -5.409 -2.072 -15.310 1.00 92.38 257 SER A CA 1
ATOM 2043 C C . SER A 1 257 ? -6.921 -1.959 -15.152 1.00 92.38 257 SER A C 1
ATOM 2045 O O . SER A 1 257 ? -7.639 -2.262 -16.095 1.00 92.38 257 SER A O 1
ATOM 2047 N N . ARG A 1 258 ? -7.399 -1.572 -13.967 1.00 94.69 258 ARG A N 1
ATOM 2048 C CA . ARG A 1 258 ? -8.815 -1.373 -13.663 1.00 94.69 258 ARG A CA 1
ATOM 2049 C C . ARG A 1 258 ? -8.985 -0.178 -12.743 1.00 94.69 258 ARG A C 1
ATOM 2051 O O . ARG A 1 258 ? -8.071 0.179 -11.993 1.00 94.69 258 ARG A O 1
ATOM 2058 N N . ARG A 1 259 ? -10.164 0.425 -12.792 1.00 97.00 259 ARG A N 1
ATOM 2059 C CA . ARG A 1 259 ? -10.603 1.368 -11.772 1.00 97.00 259 ARG A CA 1
ATOM 2060 C C . ARG A 1 259 ? -10.931 0.582 -10.501 1.00 97.00 259 ARG A C 1
ATOM 2062 O O . ARG A 1 259 ? -11.460 -0.520 -10.570 1.00 97.00 259 ARG A O 1
ATOM 2069 N N . SER A 1 260 ? -10.568 1.128 -9.349 1.00 96.75 260 SER A N 1
ATOM 2070 C CA . SER A 1 260 ? -10.911 0.580 -8.040 1.00 96.75 260 SER A CA 1
ATOM 2071 C C . SER A 1 260 ? -11.383 1.713 -7.148 1.00 96.75 260 SER A C 1
ATOM 2073 O O . SER A 1 260 ? -10.710 2.739 -7.012 1.00 96.75 260 SER A O 1
ATOM 2075 N N . GLN A 1 261 ? -12.549 1.535 -6.545 1.00 97.88 261 GLN A N 1
ATOM 2076 C CA . GLN A 1 261 ? -13.136 2.508 -5.647 1.00 97.88 261 GLN A CA 1
ATOM 2077 C C . GLN A 1 261 ? -13.797 1.754 -4.500 1.00 97.88 261 GLN A C 1
ATOM 2079 O O . GLN A 1 261 ? -14.759 1.026 -4.705 1.00 97.88 261 GLN A O 1
ATOM 2084 N N . THR A 1 262 ? -13.280 1.925 -3.287 1.00 97.81 262 THR A N 1
ATOM 2085 C CA . THR A 1 262 ? -13.702 1.134 -2.125 1.00 97.81 262 THR A CA 1
ATOM 2086 C C . THR A 1 262 ? -13.945 2.019 -0.911 1.00 97.81 262 THR A C 1
ATOM 2088 O O . THR A 1 262 ? -13.147 2.916 -0.624 1.00 97.81 262 THR A O 1
ATOM 2091 N N . MET A 1 263 ? -15.004 1.733 -0.158 1.00 98.31 263 MET A N 1
ATOM 2092 C CA . MET A 1 263 ? -15.259 2.298 1.166 1.00 98.31 263 MET A CA 1
ATOM 2093 C C . MET A 1 263 ? -15.208 1.191 2.217 1.00 98.31 263 MET A C 1
ATOM 2095 O O . MET A 1 263 ? -16.048 0.301 2.232 1.00 98.31 263 MET A O 1
ATOM 2099 N N . SER A 1 264 ? -14.242 1.267 3.123 1.00 98.00 264 SER A N 1
ATOM 2100 C CA . SER A 1 264 ? -14.108 0.359 4.258 1.00 98.00 264 SER A CA 1
ATOM 2101 C C . SER A 1 264 ? -14.704 0.995 5.503 1.00 98.00 264 SER A C 1
ATOM 2103 O O . SER A 1 264 ? -14.309 2.095 5.893 1.00 98.00 264 SER A O 1
ATOM 2105 N N . ILE A 1 265 ? -15.611 0.286 6.162 1.00 97.94 265 ILE A N 1
ATOM 2106 C CA . ILE A 1 265 ? -16.162 0.663 7.459 1.00 97.94 265 ILE A CA 1
ATOM 2107 C C . ILE A 1 265 ? -15.623 -0.332 8.481 1.00 97.94 265 ILE A C 1
ATOM 2109 O O . ILE A 1 265 ? -15.786 -1.542 8.345 1.00 97.94 265 ILE A O 1
ATOM 2113 N N . SER A 1 266 ? -14.958 0.184 9.508 1.00 97.75 266 SER A N 1
ATOM 2114 C CA . SER A 1 266 ? -14.428 -0.590 10.622 1.00 97.75 266 SER A CA 1
ATOM 2115 C C . SER A 1 266 ? -14.980 -0.033 11.920 1.00 97.75 266 SER A C 1
ATOM 2117 O O . SER A 1 266 ? -14.922 1.169 12.166 1.00 97.75 266 SER A O 1
ATOM 2119 N N . LEU A 1 267 ? -15.459 -0.912 12.783 1.00 97.38 267 LEU A N 1
ATOM 2120 C CA . LEU A 1 267 ? -15.977 -0.573 14.093 1.00 97.38 267 LEU A CA 1
ATOM 2121 C C . LEU A 1 2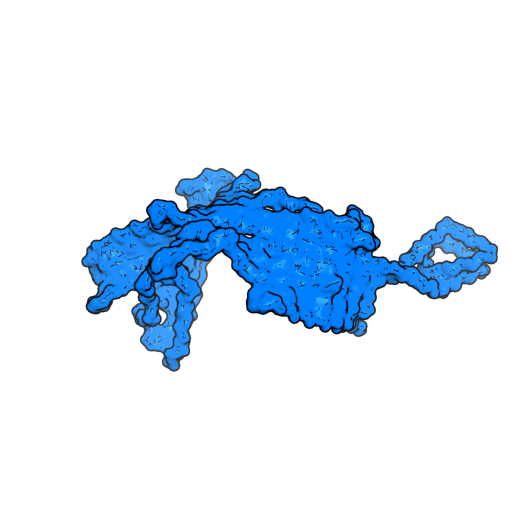67 ? -15.190 -1.360 15.136 1.00 97.38 267 LEU A C 1
ATOM 2123 O O . LEU A 1 267 ? -15.312 -2.579 15.215 1.00 97.38 267 LEU A O 1
ATOM 2127 N N . ASN A 1 268 ? -14.343 -0.666 15.895 1.00 97.38 268 ASN A N 1
ATOM 2128 C CA . ASN A 1 268 ? -13.549 -1.277 16.956 1.00 97.38 268 ASN A CA 1
ATOM 2129 C C . ASN A 1 268 ? -14.146 -0.948 18.328 1.00 97.38 268 ASN A C 1
ATOM 2131 O O . ASN A 1 268 ? -14.227 0.224 18.695 1.00 97.38 268 ASN A O 1
ATOM 2135 N N . HIS A 1 269 ? -14.555 -1.963 19.076 1.00 96.00 269 HIS A N 1
ATOM 2136 C CA . HIS A 1 269 ? -15.114 -1.871 20.420 1.00 96.00 269 HIS A CA 1
ATOM 2137 C C . HIS A 1 269 ? -14.141 -2.481 21.421 1.00 96.00 269 HIS A C 1
ATOM 2139 O O . HIS A 1 269 ? -13.748 -3.633 21.279 1.00 96.00 269 HIS A O 1
ATOM 2145 N N . VAL A 1 270 ? -13.799 -1.736 22.465 1.00 95.25 270 VAL A N 1
ATOM 2146 C CA . VAL A 1 270 ? -12.990 -2.237 23.579 1.00 95.25 270 VAL A CA 1
ATOM 2147 C C . VAL A 1 270 ? -13.778 -2.073 24.869 1.00 95.25 270 VAL A C 1
ATOM 2149 O O . VAL A 1 270 ? -14.159 -0.958 25.226 1.00 95.25 270 VAL A O 1
ATOM 2152 N N . TYR A 1 271 ? -14.004 -3.179 25.572 1.00 93.94 271 TYR A N 1
ATOM 2153 C CA . TYR A 1 271 ? -14.629 -3.206 26.889 1.00 93.94 271 TYR A CA 1
ATOM 2154 C C . TYR A 1 271 ? -13.561 -3.322 27.967 1.00 93.94 271 TYR A C 1
ATOM 2156 O O . TYR A 1 271 ? -12.676 -4.174 27.896 1.00 93.94 271 TYR A O 1
ATOM 2164 N N . GLN A 1 272 ? -13.652 -2.465 28.975 1.00 91.88 272 GLN A N 1
ATOM 2165 C CA . GLN A 1 272 ? -12.704 -2.364 30.074 1.00 91.88 272 GLN A CA 1
ATOM 2166 C C . GLN A 1 272 ? -13.439 -2.357 31.408 1.00 91.88 272 GLN A C 1
ATOM 2168 O O . GLN A 1 272 ? -14.514 -1.769 31.527 1.00 91.88 272 GLN A O 1
ATOM 2173 N N . ALA A 1 273 ? -12.828 -2.954 32.424 1.00 91.06 273 ALA A N 1
ATOM 2174 C CA . ALA A 1 273 ? -13.257 -2.838 33.807 1.00 91.06 273 ALA A CA 1
ATOM 2175 C C . ALA A 1 273 ? -12.216 -2.086 34.622 1.00 91.06 273 ALA A C 1
ATOM 2177 O O . ALA A 1 273 ? -11.014 -2.287 34.466 1.00 91.06 273 ALA A O 1
ATOM 2178 N N . LYS A 1 274 ? -12.691 -1.267 35.549 1.00 89.88 274 LYS A N 1
ATOM 2179 C CA . LYS A 1 274 ? -11.899 -0.730 36.642 1.00 89.88 274 LYS A CA 1
ATOM 2180 C C . LYS A 1 274 ? -12.307 -1.461 37.911 1.00 89.88 274 LYS A C 1
ATOM 2182 O O . LYS A 1 274 ? -13.476 -1.406 38.291 1.00 89.88 274 LYS A O 1
ATOM 2187 N N . VAL A 1 275 ? -11.365 -2.142 38.550 1.00 88.81 275 VAL A N 1
ATOM 2188 C CA . VAL A 1 275 ? -11.599 -2.958 39.748 1.00 88.81 275 VAL A CA 1
ATOM 2189 C C . VAL A 1 275 ? -10.743 -2.476 40.914 1.00 88.81 275 VAL A C 1
ATOM 2191 O O . VAL A 1 275 ? -9.654 -1.936 40.718 1.00 88.81 275 VAL A O 1
ATOM 2194 N N . LYS A 1 276 ? -11.242 -2.668 42.133 1.00 83.62 276 LYS A N 1
ATOM 2195 C CA . LYS A 1 276 ? -10.518 -2.422 43.378 1.00 83.62 276 LYS A CA 1
ATOM 2196 C C . LYS A 1 276 ? -9.804 -3.705 43.799 1.00 83.62 276 LYS A C 1
ATOM 2198 O O . LYS A 1 276 ? -10.451 -4.732 43.989 1.00 83.62 276 LYS A O 1
ATOM 2203 N N . GLN A 1 277 ? -8.490 -3.641 43.970 1.00 76.38 277 GLN A N 1
ATOM 2204 C CA . GLN A 1 277 ? -7.664 -4.746 44.450 1.00 76.38 277 GLN A CA 1
ATOM 2205 C C . GLN A 1 277 ? -6.862 -4.259 45.663 1.00 76.38 277 GLN A C 1
ATOM 2207 O O . GLN A 1 277 ? -5.856 -3.563 45.527 1.00 76.38 277 GLN A O 1
ATOM 2212 N N . GLY A 1 278 ? -7.353 -4.573 46.866 1.00 78.69 278 GLY A N 1
ATOM 2213 C CA . GLY A 1 278 ? -6.843 -3.980 48.107 1.00 78.69 278 GLY A CA 1
ATOM 2214 C C . GLY A 1 278 ? -7.062 -2.464 48.127 1.00 78.69 278 GLY A C 1
ATOM 2215 O O . GLY A 1 278 ? -8.179 -1.996 47.894 1.00 78.69 278 GLY A O 1
ATOM 2216 N N . ASP A 1 279 ? -5.990 -1.705 48.352 1.00 76.00 279 ASP A N 1
ATOM 2217 C CA . ASP A 1 279 ? -6.005 -0.234 48.335 1.00 76.00 279 ASP A CA 1
ATOM 2218 C C . ASP A 1 279 ? -5.744 0.372 46.946 1.00 76.00 279 ASP A C 1
ATOM 2220 O O . ASP A 1 279 ? -5.749 1.593 46.792 1.00 76.00 279 ASP A O 1
ATOM 2224 N N . GLN A 1 280 ? -5.519 -0.456 45.920 1.00 76.62 280 GLN A N 1
ATOM 2225 C CA . GLN A 1 280 ? -5.195 0.010 44.572 1.00 76.62 280 GLN A CA 1
ATOM 2226 C C . GLN A 1 280 ? -6.348 -0.204 43.589 1.00 76.62 280 GLN A C 1
ATOM 2228 O O . GLN A 1 280 ? -7.113 -1.166 43.670 1.00 76.62 280 GLN A O 1
ATOM 2233 N N . GLU A 1 281 ? -6.459 0.706 42.624 1.00 81.75 281 GLU A N 1
ATOM 2234 C CA . GLU A 1 281 ? -7.369 0.577 41.490 1.00 81.75 281 GLU A CA 1
ATOM 2235 C C . GLU A 1 281 ? -6.617 0.005 40.282 1.00 81.75 281 GLU A C 1
ATOM 2237 O O . GLU A 1 281 ? -5.551 0.504 39.914 1.00 81.75 281 GLU A O 1
ATOM 2242 N N . LYS A 1 282 ? -7.191 -1.007 39.627 1.00 82.56 282 LYS A N 1
ATOM 2243 C CA . LYS A 1 282 ? -6.623 -1.644 38.434 1.00 82.56 282 LYS A CA 1
ATOM 2244 C C . LYS A 1 282 ? -7.584 -1.526 37.253 1.00 82.56 282 LYS A C 1
ATOM 2246 O O . LYS A 1 282 ? -8.774 -1.795 37.391 1.00 82.56 282 LYS A O 1
ATOM 2251 N N . ASN A 1 283 ? -7.057 -1.159 36.084 1.00 84.12 283 ASN A N 1
ATOM 2252 C CA . ASN A 1 283 ? -7.790 -1.202 34.818 1.00 84.12 283 ASN A CA 1
ATOM 2253 C C . ASN A 1 283 ? -7.488 -2.518 34.095 1.00 84.12 283 ASN A C 1
ATOM 2255 O O . ASN A 1 283 ? -6.323 -2.880 33.941 1.00 84.12 283 ASN A O 1
ATOM 2259 N N . LEU A 1 284 ? -8.531 -3.197 33.633 1.00 85.31 284 LEU A N 1
ATOM 2260 C CA . LEU A 1 284 ? -8.483 -4.460 32.907 1.00 85.31 284 LEU A CA 1
ATOM 2261 C C . LEU A 1 284 ? -9.166 -4.278 31.552 1.00 85.31 284 LEU A C 1
ATOM 2263 O O . LEU A 1 284 ? -10.265 -3.731 31.486 1.00 85.31 284 LEU A O 1
ATOM 2267 N N . GLU A 1 285 ? -8.540 -4.748 30.477 1.00 86.56 285 GLU A N 1
ATOM 2268 C CA . GLU A 1 285 ? -9.224 -4.944 29.196 1.00 86.56 285 GLU A CA 1
ATOM 2269 C C . GLU A 1 285 ? -9.928 -6.302 29.244 1.00 86.56 285 GLU A C 1
ATOM 2271 O O . GLU A 1 285 ? -9.324 -7.294 29.629 1.00 86.56 285 GLU A O 1
ATOM 2276 N N . LEU A 1 286 ? -11.218 -6.340 28.922 1.00 90.25 286 LEU A N 1
ATOM 2277 C CA . LEU A 1 286 ? -12.035 -7.550 29.018 1.00 90.25 286 LEU A CA 1
ATOM 2278 C C . LEU A 1 286 ? -12.152 -8.223 27.656 1.00 90.25 286 LEU A C 1
ATOM 2280 O O . LEU A 1 286 ? -11.867 -9.410 27.500 1.00 90.25 286 LEU A O 1
ATOM 2284 N N . VAL A 1 287 ? -12.601 -7.449 26.669 1.00 92.44 287 VAL A N 1
ATOM 2285 C CA . VAL A 1 287 ? -12.894 -7.923 25.319 1.00 92.44 287 VAL A CA 1
ATOM 2286 C C . VAL A 1 287 ? -12.615 -6.801 24.326 1.00 92.44 287 VAL A C 1
ATOM 2288 O O . VAL A 1 287 ? -12.994 -5.652 24.556 1.00 92.44 287 VAL A O 1
ATOM 2291 N N . SER A 1 288 ? -11.994 -7.154 23.207 1.00 94.19 288 SER A N 1
ATOM 2292 C CA . SER A 1 288 ? -11.871 -6.320 22.017 1.00 94.19 288 SER A CA 1
ATOM 2293 C C . SER A 1 288 ? -12.650 -6.968 20.877 1.00 94.19 288 SER A C 1
ATOM 2295 O O . SER A 1 288 ? -12.484 -8.157 20.622 1.00 94.19 288 SER A O 1
ATOM 2297 N N . ILE A 1 289 ? -13.521 -6.212 20.216 1.00 96.56 289 ILE A N 1
ATOM 2298 C CA . ILE A 1 289 ? -14.353 -6.664 19.098 1.00 96.56 289 ILE A CA 1
ATOM 2299 C C . ILE A 1 289 ? -14.118 -5.708 17.937 1.00 96.56 289 ILE A C 1
ATOM 2301 O O . ILE A 1 289 ? -14.351 -4.511 18.055 1.00 96.56 289 ILE A O 1
ATOM 2305 N N . THR A 1 290 ? -13.670 -6.219 16.800 1.00 96.94 290 THR A N 1
ATOM 2306 C CA . THR A 1 290 ? -13.500 -5.437 15.576 1.00 96.94 290 THR A CA 1
ATOM 2307 C C . THR A 1 290 ? -14.381 -6.008 14.483 1.00 96.94 290 THR A C 1
ATOM 2309 O O . THR A 1 290 ? -14.151 -7.128 14.040 1.00 96.94 290 THR A O 1
ATOM 2312 N N . SER A 1 291 ? -15.341 -5.218 14.017 1.00 97.88 291 SER A N 1
ATOM 2313 C CA . SER A 1 291 ? -16.202 -5.553 12.881 1.00 97.88 291 SER A CA 1
ATOM 2314 C C . SER A 1 291 ? -15.777 -4.740 11.665 1.00 97.88 291 SER A C 1
ATOM 2316 O O . SER A 1 291 ? -15.565 -3.532 11.780 1.00 97.88 291 SER A O 1
ATOM 2318 N N . ARG A 1 292 ? -15.626 -5.380 10.504 1.00 97.94 292 ARG A N 1
ATOM 2319 C CA . ARG A 1 292 ? -15.232 -4.728 9.250 1.00 97.94 292 ARG A CA 1
ATOM 2320 C C . ARG A 1 292 ? -16.140 -5.148 8.111 1.00 97.94 292 ARG A C 1
ATOM 2322 O O . ARG A 1 292 ? -16.449 -6.326 7.978 1.00 97.94 292 ARG A O 1
ATOM 2329 N N . VAL A 1 293 ? -16.484 -4.184 7.273 1.00 97.75 293 VAL A N 1
ATOM 2330 C CA . VAL A 1 293 ? -17.190 -4.386 6.009 1.00 97.75 293 VAL A CA 1
ATOM 2331 C C . VAL A 1 293 ? -16.597 -3.453 4.962 1.00 97.75 293 VAL A C 1
ATOM 2333 O O . VAL A 1 293 ? -16.185 -2.334 5.277 1.00 97.75 293 VAL A O 1
ATOM 2336 N N . ASN A 1 294 ? -16.530 -3.910 3.721 1.00 98.12 294 ASN A N 1
ATOM 2337 C CA . ASN A 1 294 ? -16.098 -3.112 2.585 1.00 98.12 294 ASN A CA 1
ATOM 2338 C C . ASN A 1 294 ? -17.260 -2.943 1.616 1.00 98.12 294 ASN A C 1
ATOM 2340 O O . ASN A 1 294 ? -18.070 -3.845 1.460 1.00 98.12 294 ASN A O 1
ATOM 2344 N N . TYR A 1 295 ? -17.321 -1.799 0.955 1.00 97.88 295 TYR A N 1
ATOM 2345 C CA . TYR A 1 295 ? -18.202 -1.551 -0.171 1.00 97.88 295 TYR A CA 1
ATOM 2346 C C . TYR A 1 295 ? -17.344 -1.229 -1.390 1.00 97.88 295 TYR A C 1
ATOM 2348 O O . TYR A 1 295 ? -16.608 -0.239 -1.375 1.00 97.88 295 TYR A O 1
ATOM 2356 N N . ASP A 1 296 ? -17.415 -2.064 -2.416 1.00 97.81 296 ASP A N 1
ATOM 2357 C CA . ASP A 1 296 ? -16.779 -1.851 -3.709 1.00 97.81 296 ASP A CA 1
ATOM 2358 C C . ASP A 1 296 ? -17.770 -1.163 -4.655 1.00 97.81 296 ASP A C 1
ATOM 2360 O O . ASP A 1 296 ? -18.835 -1.691 -4.980 1.00 97.81 296 ASP A O 1
ATOM 2364 N N . PHE A 1 297 ? -17.437 0.054 -5.076 1.00 97.81 297 PHE A N 1
ATOM 2365 C CA . PHE A 1 297 ? -18.277 0.829 -5.985 1.00 97.81 297 PHE A CA 1
ATOM 2366 C C . PHE A 1 297 ? -18.192 0.321 -7.429 1.00 97.81 297 PHE A C 1
ATOM 2368 O O . PHE A 1 297 ? -19.111 0.599 -8.200 1.00 97.81 297 PHE A O 1
ATOM 2375 N N . GLU A 1 298 ? -17.125 -0.405 -7.781 1.00 97.44 298 GLU A N 1
ATOM 2376 C CA . GLU A 1 298 ? -16.859 -0.900 -9.137 1.00 97.44 298 GLU A CA 1
ATOM 2377 C C . GLU A 1 298 ? -17.364 -2.337 -9.355 1.00 97.44 298 GLU A C 1
ATOM 2379 O O . GLU A 1 298 ? -17.389 -2.807 -10.490 1.00 97.44 298 GLU A O 1
ATOM 2384 N N . ALA A 1 299 ? -17.780 -3.043 -8.299 1.00 96.06 299 ALA A N 1
ATOM 2385 C CA . ALA A 1 299 ? -18.310 -4.399 -8.416 1.00 96.06 299 ALA A CA 1
ATOM 2386 C C . ALA A 1 299 ? -19.686 -4.421 -9.114 1.00 96.06 299 ALA A C 1
ATOM 2388 O O . ALA A 1 299 ? -20.567 -3.615 -8.805 1.00 96.06 299 ALA A O 1
ATOM 2389 N N . GLU A 1 300 ? -19.886 -5.365 -10.039 1.00 94.69 300 GLU A N 1
ATOM 2390 C CA . GLU A 1 300 ? -21.160 -5.547 -10.757 1.00 94.69 300 GLU A CA 1
ATOM 2391 C C . GLU A 1 300 ? -22.225 -6.192 -9.861 1.00 94.69 300 GLU A C 1
ATOM 2393 O O . GLU A 1 300 ? -23.366 -5.732 -9.810 1.00 94.69 300 GLU A O 1
ATOM 2398 N N . THR A 1 301 ? -21.827 -7.207 -9.094 1.00 93.69 301 THR A N 1
ATOM 2399 C CA . THR A 1 301 ? -22.652 -7.886 -8.092 1.00 93.69 301 THR A CA 1
ATOM 2400 C C . THR A 1 301 ? -21.957 -7.868 -6.738 1.00 93.69 301 THR A C 1
ATOM 2402 O O . THR A 1 301 ? -20.758 -7.612 -6.639 1.00 93.69 301 THR A O 1
ATOM 2405 N N . ARG A 1 302 ? -22.734 -8.089 -5.673 1.00 94.12 302 ARG A N 1
ATOM 2406 C CA . ARG A 1 302 ? -22.257 -8.130 -4.284 1.00 94.12 302 ARG A CA 1
ATOM 2407 C C . ARG A 1 302 ? -21.287 -6.995 -3.905 1.00 94.12 302 ARG A C 1
ATOM 2409 O O . ARG A 1 302 ? -20.150 -7.219 -3.500 1.00 94.12 302 ARG A O 1
ATOM 2416 N N . LYS A 1 303 ? -21.759 -5.748 -4.000 1.00 96.19 303 LYS A N 1
ATOM 2417 C CA . LYS A 1 303 ? -20.947 -4.549 -3.712 1.00 96.19 303 LYS A CA 1
ATOM 2418 C C . LYS A 1 303 ? -20.445 -4.474 -2.273 1.00 96.19 303 LYS A C 1
ATOM 2420 O O . LYS A 1 303 ? -19.314 -4.066 -2.039 1.00 96.19 303 LYS A O 1
ATOM 2425 N N . PHE A 1 304 ? -21.267 -4.847 -1.297 1.00 96.94 304 PHE A N 1
ATOM 2426 C CA . PHE A 1 304 ? -20.791 -5.071 0.065 1.00 96.94 304 PHE A CA 1
ATOM 2427 C C . PHE A 1 304 ? -20.048 -6.402 0.162 1.00 96.94 304 PHE A C 1
ATOM 2429 O O . PHE A 1 304 ? -20.538 -7.407 -0.342 1.00 96.94 304 PHE A O 1
ATOM 2436 N N . SER A 1 305 ? -18.922 -6.419 0.866 1.00 96.88 305 SER A N 1
ATOM 2437 C CA . SER A 1 305 ? -18.327 -7.650 1.373 1.00 96.88 305 SER A CA 1
ATOM 2438 C C . SER A 1 305 ? -19.149 -8.200 2.536 1.00 96.88 305 SER A C 1
ATOM 2440 O O . SER A 1 305 ? -19.946 -7.485 3.145 1.00 96.88 305 SER A O 1
ATOM 2442 N N . ASP A 1 306 ? -18.854 -9.432 2.933 1.00 96.38 306 ASP A N 1
ATOM 2443 C CA . ASP A 1 306 ? -19.319 -9.950 4.215 1.00 96.38 306 ASP A CA 1
ATOM 2444 C C . ASP A 1 306 ? -18.758 -9.108 5.373 1.00 96.38 306 ASP A C 1
ATOM 2446 O O . ASP A 1 306 ? -17.675 -8.506 5.288 1.00 96.38 306 ASP A O 1
ATOM 2450 N N . VAL A 1 307 ? -19.503 -9.073 6.475 1.00 97.50 307 VAL A N 1
ATOM 2451 C CA . VAL A 1 307 ? -19.071 -8.466 7.729 1.00 97.50 307 VAL A CA 1
ATOM 2452 C C . VAL A 1 307 ? -18.189 -9.462 8.458 1.00 97.50 307 VAL A C 1
ATOM 2454 O O . VAL A 1 307 ? -18.654 -10.493 8.940 1.00 97.50 307 VAL A O 1
ATOM 2457 N N . THR A 1 308 ? -16.908 -9.135 8.580 1.00 97.56 308 THR A N 1
ATOM 2458 C CA . THR A 1 308 ? -15.980 -9.914 9.400 1.00 97.56 308 THR A CA 1
ATOM 2459 C C . THR A 1 308 ? -15.872 -9.287 10.781 1.00 97.56 308 THR A C 1
ATOM 2461 O O . THR A 1 308 ? -15.383 -8.164 10.917 1.00 97.56 308 THR A O 1
ATOM 2464 N N . THR A 1 309 ? -16.284 -10.021 11.807 1.00 97.75 309 THR A N 1
ATOM 2465 C CA . THR A 1 309 ? -16.157 -9.636 13.212 1.00 97.75 309 THR A CA 1
ATOM 2466 C C . THR A 1 309 ? -15.131 -10.521 13.894 1.00 97.75 309 THR A C 1
ATOM 2468 O O . THR A 1 309 ? -15.345 -11.714 14.074 1.00 97.75 309 THR A O 1
ATOM 2471 N N . THR A 1 310 ? -14.014 -9.937 14.309 1.00 96.94 310 THR A N 1
ATOM 2472 C CA . THR A 1 310 ? -13.021 -10.611 15.146 1.00 96.94 310 THR A CA 1
ATOM 2473 C C . THR A 1 310 ? -13.203 -10.170 16.586 1.00 96.94 310 THR A C 1
ATOM 2475 O O . THR A 1 310 ? -13.181 -8.967 16.848 1.00 96.94 310 THR A O 1
ATOM 2478 N N . PHE A 1 311 ? -13.333 -11.103 17.520 1.00 95.25 311 PHE A N 1
ATOM 2479 C CA . PHE A 1 311 ? -13.333 -10.800 18.946 1.00 95.25 311 PHE A CA 1
ATOM 2480 C C . PHE A 1 311 ? -12.148 -11.469 19.632 1.00 95.25 311 PHE A C 1
ATOM 2482 O O . PHE A 1 311 ? -11.709 -12.549 19.245 1.00 95.25 311 PHE A O 1
ATOM 2489 N N . ARG A 1 312 ? -11.625 -10.815 20.662 1.00 92.50 312 ARG A N 1
ATOM 2490 C CA . ARG A 1 312 ? -10.584 -11.348 21.531 1.00 92.50 312 ARG A CA 1
ATOM 2491 C C . ARG A 1 312 ? -10.929 -11.033 22.972 1.00 92.50 312 ARG A C 1
ATOM 2493 O O . ARG A 1 312 ? -11.215 -9.879 23.282 1.00 92.50 312 ARG A O 1
ATOM 2500 N N . SER A 1 313 ? -10.892 -12.034 23.840 1.00 90.75 313 SER A N 1
ATOM 2501 C CA . SER A 1 313 ? -11.100 -11.851 25.273 1.00 90.75 313 SER A CA 1
ATOM 2502 C C . SER A 1 313 ? -9.797 -12.006 26.042 1.00 90.75 313 SER A C 1
ATOM 2504 O O . SER A 1 313 ? -9.003 -12.905 25.778 1.00 90.75 313 SER A O 1
ATOM 2506 N N . TYR A 1 314 ? -9.629 -11.126 27.023 1.00 83.62 314 TYR A N 1
ATOM 2507 C CA . TYR A 1 314 ? -8.518 -11.090 27.968 1.00 83.62 314 TYR A CA 1
ATOM 2508 C C . TYR A 1 314 ? -9.006 -11.288 29.412 1.00 83.62 314 TYR A C 1
ATOM 2510 O O . TYR A 1 314 ? -8.301 -10.963 30.362 1.00 83.62 314 TYR A O 1
ATOM 2518 N N . LEU A 1 315 ? -10.232 -11.798 29.589 1.00 80.69 315 LEU A N 1
ATOM 2519 C CA . LEU A 1 315 ? -10.848 -11.999 30.904 1.00 80.69 315 LEU A CA 1
ATOM 2520 C C . LEU A 1 315 ? -10.032 -12.931 31.810 1.00 80.69 315 LEU A C 1
ATOM 2522 O O . LEU A 1 315 ? -10.064 -12.776 33.029 1.00 80.69 315 LEU A O 1
ATOM 2526 N N . LEU A 1 316 ? -9.315 -13.893 31.223 1.00 81.38 316 LEU A N 1
ATOM 2527 C CA . LEU A 1 316 ? -8.516 -14.889 31.931 1.00 81.38 316 LEU A CA 1
ATOM 2528 C C . LEU A 1 316 ? -7.033 -14.725 31.537 1.00 81.38 316 LEU A C 1
ATOM 2530 O O . LEU A 1 316 ? -6.703 -14.949 30.375 1.00 81.38 316 LEU A O 1
ATOM 2534 N N . PRO A 1 317 ? -6.118 -14.377 32.465 1.00 72.94 317 PRO A N 1
ATOM 2535 C CA . PRO A 1 317 ? -4.732 -14.005 32.134 1.00 72.94 317 PRO A CA 1
ATOM 2536 C C . PRO A 1 317 ? -3.918 -15.056 31.363 1.00 72.94 317 PRO A C 1
ATOM 2538 O O . PRO A 1 317 ? -2.981 -14.718 30.637 1.00 72.94 317 PRO A O 1
ATOM 2541 N N . HIS A 1 318 ? -4.272 -16.332 31.523 1.00 78.69 318 HIS A N 1
ATOM 2542 C CA . HIS A 1 318 ? -3.569 -17.478 30.933 1.00 78.69 318 HIS A CA 1
ATOM 2543 C C . HIS A 1 318 ? -4.359 -18.175 29.826 1.00 78.69 318 HIS A C 1
ATOM 2545 O O . HIS A 1 318 ? -3.891 -19.178 29.285 1.00 78.69 318 HIS A O 1
ATOM 2551 N N . ILE A 1 319 ? -5.551 -17.666 29.497 1.00 84.44 319 ILE A N 1
ATOM 2552 C CA . ILE A 1 319 ? -6.395 -18.205 28.434 1.00 84.44 319 ILE A CA 1
ATOM 2553 C C . ILE A 1 319 ? -6.720 -17.085 27.457 1.00 84.44 319 ILE A C 1
ATOM 2555 O O . ILE A 1 319 ? -7.479 -16.167 27.760 1.00 84.44 319 ILE A O 1
ATOM 2559 N N . ASN A 1 320 ? -6.165 -17.190 26.258 1.00 84.75 320 ASN A N 1
ATOM 2560 C CA . ASN A 1 320 ? -6.526 -16.316 25.159 1.00 84.75 320 ASN A CA 1
ATOM 2561 C C . ASN A 1 320 ? -7.694 -16.944 24.395 1.00 84.75 320 ASN A C 1
ATOM 2563 O O . ASN A 1 320 ? -7.551 -18.040 23.854 1.00 84.75 320 ASN A O 1
ATOM 2567 N N . PHE A 1 321 ? -8.823 -16.238 24.351 1.00 90.69 321 PHE A N 1
ATOM 2568 C CA . PHE A 1 321 ? -9.940 -16.572 23.471 1.00 90.69 321 PHE A CA 1
ATOM 2569 C C . PHE A 1 321 ? -9.916 -15.612 22.295 1.00 90.69 321 PHE A C 1
ATOM 2571 O O . PHE A 1 321 ? -10.027 -14.400 22.492 1.00 90.69 321 PHE A O 1
ATOM 2578 N N . ASP A 1 322 ? -9.821 -16.138 21.084 1.00 93.62 322 ASP A N 1
ATOM 2579 C CA . ASP A 1 322 ? -10.001 -15.365 19.865 1.00 93.62 322 ASP A CA 1
ATOM 2580 C C . ASP A 1 322 ? -10.989 -16.063 18.947 1.00 93.62 322 ASP A C 1
ATOM 2582 O O . ASP A 1 322 ? -10.978 -17.279 18.804 1.00 93.62 322 ASP A O 1
ATOM 2586 N N . GLY A 1 323 ? -11.875 -15.293 18.336 1.00 95.56 323 GLY A N 1
ATOM 2587 C CA . GLY A 1 323 ? -12.835 -15.836 17.398 1.00 95.56 323 GLY A CA 1
ATOM 2588 C C . GLY A 1 323 ? -13.101 -14.894 16.247 1.00 95.56 323 GLY A C 1
ATOM 2589 O O . GLY A 1 323 ? -12.867 -13.685 16.324 1.00 95.56 323 GLY A O 1
ATOM 2590 N N . THR A 1 324 ? -13.570 -15.480 15.157 1.00 96.88 324 THR A N 1
ATOM 2591 C CA . THR A 1 324 ? -13.927 -14.788 13.925 1.00 96.88 324 THR A CA 1
ATOM 2592 C C . THR A 1 324 ? -15.327 -15.212 13.524 1.00 96.88 324 THR A C 1
ATOM 2594 O O . THR A 1 324 ? -15.627 -16.397 13.457 1.00 96.88 324 THR A O 1
ATOM 2597 N N . MET A 1 325 ? -16.177 -14.238 13.244 1.00 96.88 325 MET A N 1
ATOM 2598 C CA . MET A 1 325 ? -17.503 -14.433 12.678 1.00 96.88 325 MET A CA 1
ATOM 2599 C C . MET A 1 325 ? -17.526 -13.763 11.311 1.00 96.88 325 MET A C 1
ATOM 2601 O O . MET A 1 325 ? -17.112 -12.610 11.192 1.00 96.88 325 MET A O 1
ATOM 2605 N N . VAL A 1 326 ? -18.007 -14.461 10.292 1.00 96.88 326 VAL A N 1
ATOM 2606 C CA . VAL A 1 326 ? -18.244 -13.899 8.961 1.00 96.88 326 VAL A CA 1
ATOM 2607 C C . VAL A 1 326 ? -19.738 -13.945 8.717 1.00 96.88 326 VAL A C 1
ATOM 2609 O O . VAL A 1 326 ? -20.316 -15.030 8.690 1.00 96.88 326 VAL A O 1
ATOM 2612 N N . HIS A 1 327 ? -20.355 -12.776 8.569 1.00 95.94 327 HIS A N 1
ATOM 2613 C CA . HIS A 1 327 ? -21.769 -12.673 8.243 1.00 95.94 327 HIS A CA 1
ATOM 2614 C C . HIS A 1 327 ? -21.948 -12.123 6.834 1.00 95.94 327 HIS A C 1
ATOM 2616 O O . HIS A 1 327 ? -21.484 -11.015 6.553 1.00 95.94 327 HIS A O 1
ATOM 2622 N N . SER A 1 328 ? -22.654 -12.850 5.974 1.00 95.38 328 SER A N 1
ATOM 2623 C CA . SER A 1 328 ? -23.045 -12.313 4.681 1.00 95.38 328 SER A CA 1
ATOM 2624 C C . SER A 1 328 ? -24.158 -11.299 4.838 1.00 95.38 328 SER A C 1
ATOM 2626 O O . SER A 1 328 ? -25.119 -11.516 5.574 1.00 95.38 328 SER A O 1
ATOM 2628 N N . LEU A 1 329 ? -24.031 -10.187 4.119 1.00 96.00 329 LEU A N 1
ATOM 2629 C CA . LEU A 1 329 ? -25.104 -9.204 3.987 1.00 96.00 329 LEU A CA 1
ATOM 2630 C C . LEU A 1 329 ? -26.093 -9.579 2.880 1.00 96.00 329 LEU A C 1
ATOM 2632 O O . LEU A 1 329 ? -26.942 -8.765 2.538 1.00 96.00 329 LEU A O 1
ATOM 2636 N N . TYR A 1 330 ? -25.968 -10.769 2.292 1.00 94.56 330 TYR A N 1
ATOM 2637 C CA . TYR A 1 330 ? -26.851 -11.267 1.244 1.00 94.56 330 TYR A CA 1
ATOM 2638 C C . TYR A 1 330 ? -27.591 -12.506 1.719 1.00 94.56 330 TYR A C 1
ATOM 2640 O O . TYR A 1 330 ? -27.101 -13.258 2.567 1.00 94.56 330 TYR A O 1
ATOM 2648 N N . LYS A 1 331 ? -28.767 -12.748 1.141 1.00 92.81 331 LYS A N 1
ATOM 2649 C CA . LYS A 1 331 ? -29.497 -13.984 1.413 1.00 92.81 331 LYS A CA 1
ATOM 2650 C C . LYS A 1 331 ? -28.706 -15.188 0.878 1.00 92.81 331 LYS A C 1
ATOM 2652 O O . LYS A 1 331 ? -28.180 -15.110 -0.240 1.00 92.81 331 LYS A O 1
ATOM 2657 N N . PRO A 1 332 ? -28.662 -16.310 1.620 1.00 89.75 332 PRO A N 1
ATOM 2658 C CA . PRO A 1 332 ? -27.926 -17.506 1.216 1.00 89.75 332 PRO A CA 1
ATOM 2659 C C . PRO A 1 332 ? -28.269 -17.960 -0.207 1.00 89.75 332 PRO A C 1
ATOM 2661 O O . PRO A 1 332 ? -29.442 -18.039 -0.570 1.00 89.75 332 PRO A O 1
ATOM 2664 N N . GLY A 1 333 ? -27.245 -18.248 -1.013 1.00 86.38 333 GLY A N 1
ATOM 2665 C CA . GLY A 1 333 ? -27.406 -18.701 -2.400 1.00 86.38 333 GLY A CA 1
ATOM 2666 C C . GLY A 1 333 ? -27.894 -17.640 -3.396 1.00 86.38 333 GLY A C 1
ATOM 2667 O O . GLY A 1 333 ? -28.206 -17.986 -4.533 1.00 86.38 333 GLY A O 1
ATOM 2668 N N . THR A 1 334 ? -27.974 -16.362 -3.008 1.00 89.75 334 THR A N 1
ATOM 2669 C CA . THR A 1 334 ? -28.424 -15.267 -3.887 1.00 89.75 334 THR A CA 1
ATOM 2670 C C . THR A 1 334 ? -27.515 -14.040 -3.786 1.00 89.75 334 THR A C 1
ATOM 2672 O O . THR A 1 334 ? -26.683 -13.951 -2.886 1.00 89.75 334 THR A O 1
ATOM 2675 N N . ASP A 1 335 ? -27.714 -13.064 -4.671 1.00 92.19 335 ASP A N 1
ATOM 2676 C CA . ASP A 1 335 ? -27.085 -11.737 -4.592 1.00 92.19 335 ASP A CA 1
ATOM 2677 C C . ASP A 1 335 ? -28.044 -10.667 -4.027 1.00 92.19 335 ASP A C 1
ATOM 2679 O O . ASP A 1 335 ? -27.804 -9.466 -4.162 1.00 92.19 335 ASP A O 1
ATOM 2683 N N . GLU A 1 336 ? -29.149 -11.085 -3.395 1.00 93.12 336 GLU A N 1
ATOM 2684 C CA . GLU A 1 336 ? -30.126 -10.173 -2.796 1.00 93.12 336 GLU A CA 1
ATOM 2685 C C . GLU A 1 336 ? -29.632 -9.677 -1.433 1.00 93.12 336 GLU A C 1
ATOM 2687 O O . GLU A 1 336 ? -29.384 -10.467 -0.523 1.00 93.12 336 GLU A O 1
ATOM 2692 N N . LEU A 1 337 ? -29.488 -8.360 -1.296 1.00 94.44 337 LEU A N 1
ATOM 2693 C CA . LEU A 1 337 ? -28.970 -7.712 -0.095 1.00 94.44 337 LEU A CA 1
ATOM 2694 C C . LEU A 1 337 ? -30.006 -7.722 1.047 1.00 94.44 337 LEU A C 1
ATOM 2696 O O . LEU A 1 337 ? -31.110 -7.205 0.890 1.00 94.44 337 LEU A O 1
ATOM 2700 N N . ASP A 1 338 ? -29.613 -8.220 2.217 1.00 92.50 338 ASP A N 1
ATOM 2701 C CA . ASP A 1 338 ? -30.347 -8.164 3.484 1.00 92.50 338 ASP A CA 1
ATOM 2702 C C . ASP A 1 338 ? -29.410 -7.698 4.613 1.00 92.50 338 ASP A C 1
ATOM 2704 O O . ASP A 1 338 ? -28.780 -8.477 5.326 1.00 92.50 338 ASP A O 1
ATOM 2708 N N . ILE A 1 339 ? -29.295 -6.377 4.760 1.00 90.56 339 ILE A N 1
ATOM 2709 C CA . ILE A 1 339 ? -28.400 -5.753 5.750 1.00 90.56 339 ILE A CA 1
ATOM 2710 C C . ILE A 1 339 ? -28.889 -5.995 7.186 1.00 90.56 339 ILE A C 1
ATOM 2712 O O . ILE A 1 339 ? -28.084 -6.025 8.117 1.00 90.56 339 ILE A O 1
ATOM 2716 N N . LEU A 1 340 ? -30.206 -6.100 7.383 1.00 91.94 340 LEU A N 1
ATOM 2717 C CA . LEU A 1 340 ? -30.808 -6.162 8.716 1.00 91.94 340 LEU A CA 1
ATOM 2718 C C . LEU A 1 340 ? -30.732 -7.565 9.314 1.00 91.94 340 LEU A C 1
ATOM 2720 O O . LEU A 1 340 ? -30.659 -7.687 10.536 1.00 91.94 340 LEU A O 1
ATOM 2724 N N . ASN A 1 341 ? -30.705 -8.596 8.470 1.00 92.69 341 ASN A N 1
ATOM 2725 C CA . ASN A 1 341 ? -30.603 -9.987 8.896 1.00 92.69 341 ASN A CA 1
ATOM 2726 C C . ASN A 1 341 ? -29.368 -10.645 8.266 1.00 92.69 341 ASN A C 1
ATOM 2728 O O . ASN A 1 341 ? -29.500 -11.519 7.406 1.00 92.69 341 ASN A O 1
ATOM 2732 N N . PRO A 1 342 ? -28.154 -10.235 8.674 1.00 92.38 342 PRO A N 1
ATOM 2733 C CA . PRO A 1 342 ? -26.941 -10.766 8.086 1.00 92.38 342 PRO A CA 1
ATOM 2734 C C . PRO A 1 342 ? -26.777 -12.243 8.475 1.00 92.38 342 PRO A C 1
ATOM 2736 O O . PRO A 1 342 ? -26.833 -12.611 9.651 1.00 92.38 342 PRO A O 1
ATOM 2739 N N . PHE A 1 343 ? -26.590 -13.103 7.480 1.00 91.62 343 PHE A N 1
ATOM 2740 C CA . PHE A 1 343 ? -26.514 -14.547 7.668 1.00 91.62 343 PHE A CA 1
ATOM 2741 C C . PHE A 1 343 ? -25.118 -14.958 8.140 1.00 91.62 343 PHE A C 1
ATOM 2743 O O . PHE A 1 343 ? -24.131 -14.637 7.484 1.00 91.62 343 PHE A O 1
ATOM 2750 N N . LEU A 1 344 ? -25.010 -15.687 9.253 1.00 94.12 344 LEU A N 1
ATOM 2751 C CA . LEU A 1 344 ? -23.727 -16.213 9.725 1.00 94.12 344 LEU A CA 1
ATOM 2752 C C . LEU A 1 344 ? -23.233 -17.324 8.785 1.00 94.12 344 LEU A C 1
ATOM 2754 O O . LEU A 1 344 ? -23.729 -18.448 8.818 1.00 94.12 344 LEU A O 1
ATOM 2758 N N . GLU A 1 345 ? -22.226 -17.017 7.971 1.00 93.62 345 GLU A N 1
ATOM 2759 C CA . GLU A 1 345 ? -21.609 -17.985 7.063 1.00 93.62 345 GLU A CA 1
ATOM 2760 C C . GLU A 1 345 ? -20.548 -18.825 7.751 1.00 93.62 345 GLU A C 1
ATOM 2762 O O . GLU A 1 345 ? -20.399 -20.004 7.448 1.00 93.62 345 GLU A O 1
ATOM 2767 N N . ARG A 1 346 ? -19.742 -18.208 8.618 1.00 95.06 346 ARG A N 1
ATOM 2768 C CA . ARG A 1 346 ? -18.620 -18.884 9.270 1.00 95.06 346 ARG A CA 1
ATOM 2769 C C . ARG A 1 346 ? -18.449 -18.388 10.688 1.00 95.06 346 ARG A C 1
ATOM 2771 O O . ARG A 1 346 ? -18.447 -17.183 10.937 1.00 95.06 346 ARG A O 1
ATOM 2778 N N . PHE A 1 347 ? -18.217 -19.324 11.592 1.00 96.06 347 PHE A N 1
ATOM 2779 C CA . PHE A 1 347 ? -17.796 -19.062 12.956 1.00 96.06 347 PHE A CA 1
ATOM 2780 C C . PHE A 1 347 ? -16.529 -19.861 13.241 1.00 96.06 347 PHE A C 1
ATOM 2782 O O . PHE A 1 347 ? -16.483 -21.067 13.030 1.00 96.06 347 PHE A O 1
ATOM 2789 N N . GLY A 1 348 ? -15.495 -19.183 13.719 1.00 95.69 348 GLY A N 1
ATOM 2790 C CA . GLY A 1 348 ? -14.258 -19.790 14.184 1.00 95.69 348 GLY A CA 1
ATOM 2791 C C . GLY A 1 348 ? -13.955 -19.328 15.601 1.00 95.69 348 GLY A C 1
ATOM 2792 O O . GLY A 1 348 ? -14.121 -18.149 15.915 1.00 95.69 348 GLY A O 1
ATOM 2793 N N . LEU A 1 349 ? -13.485 -20.236 16.445 1.00 95.69 349 LEU A N 1
ATOM 2794 C CA . LEU A 1 349 ? -13.057 -19.966 17.812 1.00 95.69 349 LEU A CA 1
ATOM 2795 C C . LEU A 1 349 ? -11.768 -20.731 18.092 1.00 95.69 349 LEU A C 1
ATOM 2797 O O . LEU A 1 349 ? -11.734 -21.952 17.970 1.00 95.69 349 LEU A O 1
ATOM 2801 N N . ASN A 1 350 ? -10.744 -20.020 18.542 1.00 94.81 350 ASN A N 1
ATOM 2802 C CA . ASN A 1 350 ? -9.538 -20.596 19.106 1.00 94.81 350 ASN A CA 1
ATOM 2803 C C . ASN A 1 350 ? -9.442 -20.242 20.587 1.00 94.81 350 ASN A C 1
ATOM 2805 O O . ASN A 1 350 ? -9.725 -19.120 21.018 1.00 94.81 350 ASN A O 1
ATOM 2809 N N . VAL A 1 351 ? -9.017 -21.225 21.367 1.00 92.50 351 VAL A N 1
ATOM 2810 C CA . VAL A 1 351 ? -8.754 -21.089 22.792 1.00 92.50 351 VAL A CA 1
ATOM 2811 C C . VAL A 1 351 ? -7.359 -21.617 23.056 1.00 92.50 351 VAL A C 1
ATOM 2813 O O . VAL A 1 351 ? -7.091 -22.805 22.877 1.00 92.50 351 VAL A O 1
ATOM 2816 N N . ASN A 1 352 ? -6.479 -20.730 23.508 1.00 88.75 352 ASN A N 1
ATOM 2817 C CA . ASN A 1 352 ? -5.100 -21.066 23.827 1.00 88.75 352 ASN A CA 1
ATOM 2818 C C . ASN A 1 352 ? -4.877 -20.879 25.325 1.00 88.75 352 ASN A C 1
ATOM 2820 O O . ASN A 1 352 ? -4.879 -19.753 25.822 1.00 88.75 352 ASN A O 1
ATOM 2824 N N . LEU A 1 353 ? -4.654 -21.984 26.029 1.00 87.62 353 LEU A N 1
ATOM 2825 C CA . LEU A 1 353 ? -4.279 -22.026 27.437 1.00 87.62 353 LEU A CA 1
ATOM 2826 C C . LEU A 1 353 ? -2.768 -22.228 27.537 1.00 87.62 353 LEU A C 1
ATOM 2828 O O . LEU A 1 353 ? -2.250 -23.196 26.989 1.00 87.62 353 LEU A O 1
ATOM 2832 N N . ASN A 1 354 ? -2.077 -21.361 28.274 1.00 83.38 354 ASN A N 1
ATOM 2833 C CA . ASN A 1 354 ? -0.661 -21.530 28.602 1.00 83.38 354 ASN A CA 1
ATOM 2834 C C . ASN A 1 354 ? -0.447 -21.283 30.095 1.00 83.38 354 ASN A C 1
ATOM 2836 O O . ASN A 1 354 ? -0.604 -20.160 30.559 1.00 83.38 354 ASN A O 1
ATOM 2840 N N . ILE A 1 355 ? -0.060 -22.315 30.839 1.00 83.56 355 ILE A N 1
ATOM 2841 C CA . ILE A 1 355 ? 0.228 -22.235 32.278 1.00 83.56 355 ILE A CA 1
ATOM 2842 C C . ILE A 1 355 ? 1.565 -22.908 32.588 1.00 83.56 355 ILE A C 1
ATOM 2844 O O . ILE A 1 355 ? 2.014 -23.794 31.861 1.00 83.56 355 ILE A O 1
ATOM 2848 N N . GLY A 1 356 ? 2.226 -22.497 33.669 1.00 76.94 356 GLY A N 1
ATOM 2849 C CA . GLY A 1 356 ? 3.471 -23.138 34.076 1.00 76.94 356 GLY A CA 1
ATOM 2850 C C . GLY A 1 356 ? 4.127 -22.552 35.323 1.00 76.94 356 GLY A C 1
ATOM 2851 O O . GLY A 1 356 ? 3.955 -21.383 35.676 1.00 76.94 356 GLY A O 1
ATOM 2852 N N . GLY A 1 357 ? 4.918 -23.387 35.994 1.00 77.00 357 GLY A N 1
ATOM 2853 C CA . GLY A 1 357 ? 5.682 -23.034 37.187 1.00 77.00 357 GLY A CA 1
ATOM 2854 C C . GLY A 1 357 ? 4.803 -22.799 38.418 1.00 77.00 357 GLY A C 1
ATOM 2855 O O . GLY A 1 357 ? 4.062 -23.683 38.836 1.00 77.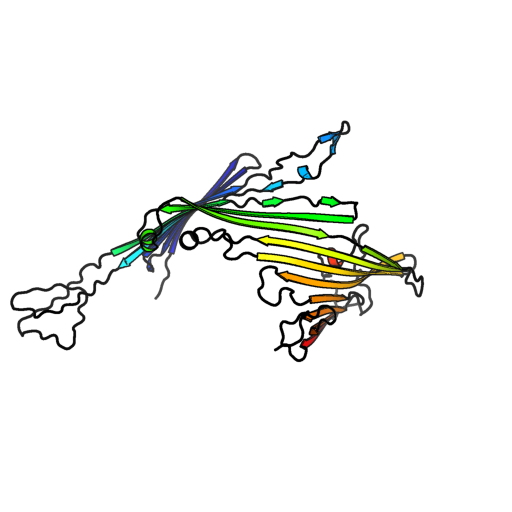00 357 GLY A O 1
ATOM 2856 N N . LYS A 1 358 ? 4.937 -21.617 39.035 1.00 69.06 358 LYS A N 1
ATOM 2857 C CA . LYS A 1 358 ? 4.209 -21.199 40.253 1.00 69.06 358 LYS A CA 1
ATOM 2858 C C . LYS A 1 358 ? 2.940 -20.383 39.969 1.00 69.06 358 LYS A C 1
ATOM 2860 O O . LYS A 1 358 ? 2.379 -19.830 40.903 1.00 69.06 358 LYS A O 1
ATOM 2865 N N . ARG A 1 359 ? 2.557 -20.224 38.699 1.00 64.00 359 ARG A N 1
ATOM 2866 C CA . ARG A 1 359 ? 1.442 -19.368 38.275 1.00 64.00 359 ARG A CA 1
ATOM 2867 C C . ARG A 1 359 ? 0.318 -20.241 37.733 1.00 64.00 359 ARG A C 1
ATOM 2869 O O . ARG A 1 359 ? 0.530 -20.999 36.787 1.00 64.00 359 ARG A O 1
ATOM 2876 N N . PHE A 1 360 ? -0.851 -20.145 38.351 1.00 66.62 360 PHE A N 1
ATOM 2877 C CA . PHE A 1 360 ? -2.066 -20.857 37.972 1.00 66.62 360 PHE A CA 1
ATOM 2878 C C . PHE A 1 360 ? -3.071 -19.928 37.264 1.00 66.62 360 PHE A C 1
ATOM 2880 O O . PHE A 1 360 ? -2.809 -18.742 37.103 1.00 66.62 360 PHE A O 1
ATOM 2887 N N . LEU A 1 361 ? -4.225 -20.458 36.837 1.00 63.16 361 LEU A N 1
ATOM 2888 C CA . LEU A 1 361 ? -5.213 -19.825 35.934 1.00 63.16 361 LEU A CA 1
ATOM 2889 C C . LEU A 1 361 ? -5.594 -18.360 36.231 1.00 63.16 361 LEU A C 1
ATOM 2891 O O . LEU A 1 361 ? -5.932 -17.628 35.301 1.00 63.16 361 LEU A O 1
ATOM 2895 N N . PHE A 1 362 ? -5.521 -17.928 37.491 1.00 66.69 362 PHE A N 1
ATOM 2896 C CA . PHE A 1 362 ? -5.874 -16.572 37.932 1.00 66.69 362 PHE A CA 1
ATOM 2897 C C . PHE A 1 362 ? -4.698 -15.802 38.546 1.00 66.69 362 PHE A C 1
ATOM 2899 O O . PHE A 1 362 ? -4.869 -14.651 38.945 1.00 66.69 362 PHE A O 1
ATOM 2906 N N . ASP A 1 363 ? -3.512 -16.415 38.618 1.00 60.97 363 ASP A N 1
ATOM 2907 C CA . ASP A 1 363 ? -2.321 -15.755 39.139 1.00 60.97 363 ASP A CA 1
ATOM 2908 C C . ASP A 1 363 ? -1.855 -14.728 38.125 1.00 60.97 363 ASP A C 1
ATOM 2910 O O . ASP A 1 363 ? -1.321 -15.069 37.067 1.00 60.97 363 ASP A O 1
ATOM 2914 N N . ASP A 1 364 ? -2.093 -13.468 38.466 1.00 58.28 364 ASP A N 1
ATOM 2915 C CA . ASP A 1 364 ? -1.812 -12.303 37.648 1.00 58.28 364 ASP A CA 1
ATOM 2916 C C . ASP A 1 364 ? -0.324 -12.272 37.280 1.00 58.28 364 ASP A C 1
ATOM 2918 O O . ASP A 1 364 ? 0.531 -12.000 38.134 1.00 58.28 364 ASP A O 1
ATOM 2922 N N . PRO A 1 365 ? 0.043 -12.556 36.021 1.00 52.38 365 PRO A N 1
ATOM 2923 C CA . PRO A 1 365 ? 1.430 -12.565 35.613 1.00 52.38 365 PRO A CA 1
ATOM 2924 C C . PRO A 1 365 ? 1.855 -11.121 35.320 1.00 52.38 365 PRO A C 1
ATOM 2926 O O . PRO A 1 365 ? 2.296 -10.816 34.222 1.00 52.38 365 PRO A O 1
ATOM 2929 N N . GLY A 1 366 ? 1.642 -10.207 36.273 1.00 54.72 366 GLY A N 1
ATOM 2930 C CA . GLY A 1 366 ? 1.865 -8.775 36.095 1.00 54.72 366 GLY A CA 1
ATOM 2931 C C . GLY A 1 366 ? 1.234 -8.227 34.815 1.00 54.72 366 GLY A C 1
ATOM 2932 O O . GLY A 1 366 ? 1.808 -7.319 34.209 1.00 54.72 366 GLY A O 1
ATOM 2933 N N . GLN A 1 367 ? 0.107 -8.796 34.361 1.00 47.94 367 GLN A N 1
ATOM 2934 C CA . GLN A 1 367 ? -0.470 -8.418 33.082 1.00 47.94 367 GLN A CA 1
ATOM 2935 C C . GLN A 1 367 ? -1.032 -7.002 33.216 1.00 47.94 367 GLN A C 1
ATOM 2937 O O . GLN A 1 367 ? -2.102 -6.743 33.771 1.00 47.94 367 GLN A O 1
ATOM 2942 N N . SER A 1 368 ? -0.242 -6.089 32.655 1.00 50.84 368 SER A N 1
ATOM 2943 C CA . SER A 1 368 ? -0.750 -5.121 31.701 1.00 50.84 368 SER A CA 1
ATOM 2944 C C . SER A 1 368 ? -1.590 -4.009 32.313 1.00 50.84 368 SER A C 1
ATOM 2946 O O . SER A 1 368 ? -2.714 -3.743 31.891 1.00 50.84 368 SER A O 1
ATOM 2948 N N . GLN A 1 369 ? -1.004 -3.298 33.279 1.00 48.62 369 GLN A N 1
ATOM 2949 C CA . GLN A 1 369 ? -1.462 -1.947 33.586 1.00 48.62 369 GLN A CA 1
ATOM 2950 C C . GLN A 1 369 ? -1.483 -1.151 32.279 1.00 48.62 369 GLN A C 1
ATOM 2952 O O . GLN A 1 369 ? -0.442 -0.994 31.642 1.00 48.62 369 GLN A O 1
ATOM 2957 N N . ILE A 1 370 ? -2.655 -0.664 31.869 1.00 52.84 370 ILE A N 1
ATOM 2958 C CA . ILE A 1 370 ? -2.742 0.325 30.796 1.00 52.84 370 ILE A CA 1
ATOM 2959 C C . ILE A 1 370 ? -1.926 1.536 31.282 1.00 52.84 370 ILE A C 1
ATOM 2961 O O . ILE A 1 370 ? -2.320 2.144 32.285 1.00 52.84 370 ILE A O 1
ATOM 2965 N N . PRO A 1 371 ? -0.781 1.874 30.652 1.00 52.91 371 PRO A N 1
ATOM 2966 C CA . PRO A 1 371 ? 0.045 2.986 31.107 1.00 52.91 371 PRO A CA 1
ATOM 2967 C C . PRO A 1 371 ? -0.784 4.270 31.148 1.00 52.91 371 PRO A C 1
ATOM 2969 O O . PRO A 1 371 ? -1.668 4.461 30.308 1.00 52.91 371 PRO A O 1
ATOM 2972 N N . ARG A 1 372 ? -0.507 5.177 32.094 1.00 47.03 372 ARG A N 1
ATOM 2973 C CA . ARG A 1 372 ? -1.177 6.489 32.128 1.00 47.03 372 ARG A CA 1
ATOM 2974 C C . ARG A 1 372 ? -1.017 7.175 30.762 1.00 47.03 372 ARG A C 1
ATOM 2976 O O . ARG A 1 372 ? 0.095 7.516 30.377 1.00 47.03 372 ARG A O 1
ATOM 2983 N N . GLY A 1 373 ? -2.128 7.359 30.045 1.00 52.22 373 GLY A N 1
ATOM 2984 C CA . GLY A 1 373 ? -2.170 7.965 28.707 1.00 52.22 373 GLY A CA 1
ATOM 2985 C C . GLY A 1 373 ? -2.437 7.001 27.541 1.00 52.22 373 GLY A C 1
ATOM 2986 O O . GLY A 1 373 ? -2.674 7.475 26.433 1.00 52.22 373 GLY A O 1
ATOM 2987 N N . ALA A 1 374 ? -2.445 5.682 27.761 1.00 58.09 374 ALA A N 1
ATOM 2988 C CA . ALA A 1 374 ? -2.885 4.705 26.764 1.00 58.09 374 ALA A CA 1
ATOM 2989 C C . ALA A 1 374 ? -4.384 4.396 26.919 1.00 58.09 374 ALA A C 1
ATOM 2991 O O . ALA A 1 374 ? -4.902 4.330 28.032 1.00 58.09 374 ALA A O 1
ATOM 2992 N N . ASP A 1 375 ? -5.085 4.197 25.799 1.00 60.19 375 ASP A N 1
ATOM 2993 C CA . ASP A 1 375 ? -6.530 3.924 25.811 1.00 60.19 375 ASP A CA 1
ATOM 2994 C C . ASP A 1 375 ? -6.864 2.429 25.887 1.00 60.19 375 ASP A C 1
ATOM 2996 O O . ASP A 1 375 ? -7.981 2.097 26.257 1.00 60.19 375 ASP A O 1
ATOM 3000 N N . SER A 1 376 ? -5.954 1.526 25.506 1.00 56.81 376 SER A N 1
ATOM 3001 C CA . SER A 1 376 ? -6.151 0.063 25.518 1.00 56.81 376 SER A CA 1
ATOM 3002 C C . SER A 1 376 ? -4.819 -0.661 25.321 1.00 56.81 376 SER A C 1
ATOM 3004 O O . SER A 1 376 ? -3.875 -0.080 24.777 1.00 56.81 376 SER A O 1
ATOM 3006 N N . LEU A 1 377 ? -4.745 -1.925 25.729 1.00 58.09 377 LEU A N 1
ATOM 3007 C CA . LEU A 1 377 ? -3.584 -2.778 25.510 1.00 58.09 377 LEU A CA 1
ATOM 3008 C C . LEU A 1 377 ? -3.507 -3.300 24.074 1.00 58.09 377 LEU A C 1
ATOM 3010 O O . LEU A 1 377 ? -2.419 -3.436 23.514 1.00 58.09 377 LEU A O 1
ATOM 3014 N N . SER A 1 378 ? -4.665 -3.530 23.453 1.00 55.38 378 SER A N 1
ATOM 3015 C CA . SER A 1 378 ? -4.787 -3.975 22.059 1.00 55.38 378 SER A CA 1
ATOM 3016 C C . SER A 1 378 ? -4.193 -2.992 21.034 1.00 55.38 378 SER A C 1
ATOM 3018 O O . SER A 1 378 ? -3.818 -3.407 19.939 1.00 55.38 378 SER A O 1
ATOM 3020 N N . GLN A 1 379 ? -4.020 -1.711 21.387 1.00 50.22 379 GLN A N 1
ATOM 3021 C CA . GLN A 1 379 ? -3.351 -0.701 20.546 1.00 50.22 379 GLN A CA 1
ATOM 3022 C C . GLN A 1 379 ? -1.816 -0.703 20.650 1.00 50.22 379 GLN A C 1
ATOM 3024 O O . GLN A 1 379 ? -1.156 -0.099 19.807 1.00 50.22 379 GLN A O 1
ATOM 3029 N N . LEU A 1 380 ? -1.231 -1.359 21.657 1.00 54.19 380 LEU A N 1
ATOM 3030 C CA . LEU A 1 380 ? 0.208 -1.285 21.943 1.00 54.19 380 LEU A CA 1
ATOM 3031 C C . LEU A 1 380 ? 1.052 -2.338 21.209 1.00 54.19 380 LEU A C 1
ATOM 3033 O O . LEU A 1 380 ? 2.269 -2.347 21.372 1.00 54.19 380 LEU A O 1
ATOM 3037 N N . GLY A 1 381 ? 0.449 -3.210 20.390 1.00 45.38 381 GLY A N 1
ATOM 3038 C CA . GLY A 1 381 ? 1.157 -4.130 19.481 1.00 45.38 381 GLY A CA 1
ATOM 3039 C C . GLY A 1 381 ? 2.094 -5.155 20.140 1.00 45.38 381 GLY A C 1
ATOM 3040 O O . GLY A 1 381 ? 2.665 -5.988 19.444 1.00 45.38 381 GLY A O 1
ATOM 3041 N N . GLN A 1 382 ? 2.251 -5.126 21.462 1.00 41.00 382 GLN A N 1
ATOM 3042 C CA . GLN A 1 382 ? 3.127 -6.007 22.215 1.00 41.00 382 GLN A CA 1
ATOM 3043 C C . GLN A 1 382 ? 2.290 -6.881 23.141 1.00 41.00 382 GLN A C 1
ATOM 3045 O O . GLN A 1 382 ? 1.986 -6.523 24.277 1.00 41.00 382 GLN A O 1
ATOM 3050 N N . THR A 1 383 ? 1.988 -8.091 22.678 1.00 38.59 383 THR A N 1
ATOM 3051 C CA . THR A 1 383 ? 2.038 -9.245 23.574 1.00 38.59 383 THR A CA 1
ATOM 3052 C C . THR A 1 383 ? 3.463 -9.296 24.111 1.00 38.59 383 THR A C 1
ATOM 3054 O O . THR A 1 383 ? 4.359 -9.791 23.431 1.00 38.59 383 THR A O 1
ATOM 3057 N N . GLN A 1 384 ? 3.706 -8.710 25.286 1.00 38.62 384 GLN A N 1
ATOM 3058 C CA . GLN A 1 384 ? 4.935 -8.987 26.015 1.00 38.62 384 GLN A CA 1
ATOM 3059 C C . GLN A 1 384 ? 4.941 -10.489 26.282 1.00 38.62 384 GLN A C 1
ATOM 3061 O O . GLN A 1 384 ? 4.212 -10.992 27.135 1.00 38.62 384 GLN A O 1
ATOM 3066 N N . SER A 1 385 ? 5.726 -11.213 25.486 1.00 35.66 385 SER A N 1
ATOM 3067 C CA . SER A 1 385 ? 6.098 -12.584 25.773 1.00 35.66 385 SER A CA 1
ATOM 3068 C C . SER A 1 385 ? 6.823 -12.551 27.106 1.00 35.66 385 SER A C 1
ATOM 3070 O O . SER A 1 385 ? 7.946 -12.050 27.199 1.00 35.66 385 SER A O 1
ATOM 3072 N N . ILE A 1 386 ? 6.156 -13.026 28.147 1.00 44.91 386 ILE A N 1
ATOM 3073 C CA . ILE A 1 386 ? 6.783 -13.219 29.443 1.00 44.91 386 ILE A CA 1
ATOM 3074 C C . ILE A 1 386 ? 7.884 -14.260 29.217 1.00 44.91 386 ILE A C 1
ATOM 3076 O O . ILE A 1 386 ? 7.566 -15.373 28.787 1.00 44.91 386 ILE A O 1
ATOM 3080 N N . PRO A 1 387 ? 9.168 -13.933 29.447 1.00 36.56 387 PRO A N 1
ATOM 3081 C CA . PRO A 1 387 ? 10.220 -14.930 29.377 1.00 36.56 387 PRO A CA 1
ATOM 3082 C C . PRO A 1 387 ? 9.885 -16.032 30.379 1.00 36.56 387 PRO A C 1
ATOM 3084 O O . PRO A 1 387 ? 9.537 -15.739 31.525 1.00 36.56 38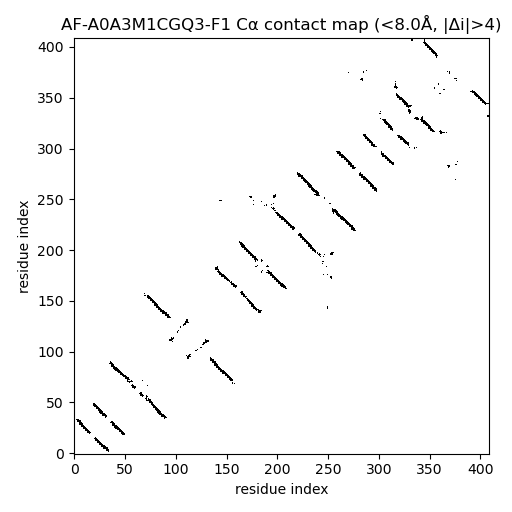7 PRO A O 1
ATOM 3087 N N . ALA A 1 388 ? 9.987 -17.289 29.956 1.00 41.84 388 ALA A N 1
ATOM 3088 C CA . ALA A 1 388 ? 9.899 -18.444 30.838 1.00 41.84 388 ALA A CA 1
ATOM 3089 C C . ALA A 1 388 ? 11.126 -18.467 31.768 1.00 41.84 388 ALA A C 1
ATOM 3091 O O . ALA A 1 388 ? 12.066 -19.233 31.583 1.00 41.84 388 ALA A O 1
ATOM 3092 N N . THR A 1 389 ? 11.164 -17.571 32.751 1.00 44.41 389 THR A N 1
ATOM 3093 C CA . THR A 1 389 ? 12.188 -17.550 33.790 1.00 44.41 389 THR A CA 1
ATOM 3094 C C . THR A 1 389 ? 11.674 -18.309 35.003 1.00 44.41 389 THR A C 1
ATOM 3096 O O . THR A 1 389 ? 10.981 -17.775 35.865 1.00 44.41 389 THR A O 1
ATOM 3099 N N . GLY A 1 390 ? 12.041 -19.588 35.079 1.00 45.91 390 GLY A N 1
ATOM 3100 C CA . GLY A 1 390 ? 11.964 -20.362 36.315 1.00 45.91 390 GLY A CA 1
ATOM 3101 C C . GLY A 1 390 ? 11.739 -21.851 36.087 1.00 45.91 390 GLY A C 1
ATOM 3102 O O . GLY A 1 390 ? 10.807 -22.240 35.395 1.00 45.91 390 GLY A O 1
ATOM 3103 N N . LYS A 1 391 ? 12.580 -22.683 36.713 1.00 50.41 391 LYS A N 1
ATOM 3104 C CA . LYS A 1 391 ? 12.385 -24.137 36.848 1.00 50.41 391 LYS A CA 1
ATOM 3105 C C . LYS A 1 391 ? 10.926 -24.455 37.226 1.00 50.41 391 LYS A C 1
ATOM 3107 O O . LYS A 1 391 ? 10.437 -23.936 38.229 1.00 50.41 391 LYS A O 1
ATOM 3112 N N . GLY A 1 392 ? 10.259 -25.316 36.457 1.00 69.88 392 GLY A N 1
ATOM 3113 C CA . GLY A 1 392 ? 8.873 -25.731 36.693 1.00 69.88 392 GLY A CA 1
ATOM 3114 C C . GLY A 1 392 ? 8.295 -26.559 35.541 1.00 69.88 392 GLY A C 1
ATOM 3115 O O . GLY A 1 392 ? 8.968 -26.777 34.537 1.00 69.88 392 GLY A O 1
ATOM 3116 N N . TRP A 1 393 ? 7.055 -27.027 35.703 1.00 81.50 393 TRP A N 1
ATOM 3117 C CA . TRP A 1 393 ? 6.267 -27.662 34.640 1.00 81.50 393 TRP A CA 1
ATOM 3118 C C . TRP A 1 393 ? 5.623 -26.592 33.748 1.00 81.50 393 TRP A C 1
ATOM 3120 O O . TRP A 1 393 ? 5.370 -25.483 34.215 1.00 81.50 393 TRP A O 1
ATOM 3130 N N . SER A 1 394 ? 5.337 -26.911 32.490 1.00 82.94 394 SER A N 1
ATOM 3131 C CA . SER A 1 394 ? 4.518 -26.082 31.604 1.00 82.94 394 SER A CA 1
ATOM 3132 C C . SER A 1 394 ? 3.457 -26.944 30.930 1.00 82.94 394 SER A C 1
ATOM 3134 O O . SER A 1 394 ? 3.707 -28.097 30.582 1.00 82.94 394 SER A O 1
ATOM 3136 N N . LEU A 1 395 ? 2.259 -26.388 30.779 1.00 82.12 395 LEU A N 1
ATOM 3137 C CA . LEU A 1 395 ? 1.160 -26.979 30.033 1.00 82.12 395 LEU A CA 1
ATOM 3138 C C . LEU A 1 395 ? 0.647 -25.938 29.046 1.00 82.12 395 LEU A C 1
ATOM 3140 O O . LEU A 1 395 ? 0.270 -24.829 29.428 1.00 82.12 395 LEU A O 1
ATOM 3144 N N . SER A 1 396 ? 0.601 -26.335 27.784 1.00 86.94 396 SER A N 1
ATOM 3145 C CA . SER A 1 396 ? -0.039 -25.588 26.712 1.00 86.94 396 SER A CA 1
ATOM 3146 C C . SER A 1 396 ? -1.137 -26.451 26.112 1.00 86.94 396 SER A C 1
ATOM 3148 O O . SER A 1 396 ? -0.878 -27.597 25.741 1.00 86.94 396 SER A O 1
ATOM 3150 N N . ALA A 1 397 ? -2.342 -25.909 26.002 1.00 88.44 397 ALA A N 1
ATOM 3151 C CA . ALA A 1 397 ? -3.466 -26.569 25.357 1.00 88.44 397 ALA A CA 1
ATOM 3152 C C . ALA A 1 397 ? -4.096 -25.616 24.343 1.00 88.44 397 ALA A C 1
ATOM 3154 O O . ALA A 1 397 ? -4.293 -24.432 24.622 1.00 88.44 397 ALA A O 1
ATOM 3155 N N . THR A 1 398 ? -4.414 -26.149 23.170 1.00 91.31 398 THR A N 1
ATOM 3156 C CA . THR A 1 398 ? -5.045 -25.408 22.080 1.00 91.31 398 THR A CA 1
ATOM 3157 C C . THR A 1 398 ? -6.312 -26.135 21.679 1.00 91.31 398 THR A C 1
ATOM 3159 O O . THR A 1 398 ? -6.280 -27.333 21.405 1.00 91.31 398 THR A O 1
ATOM 3162 N N . TYR A 1 399 ? -7.419 -25.406 21.648 1.00 92.69 399 TYR A N 1
ATOM 3163 C CA . TYR A 1 399 ? -8.690 -25.874 21.119 1.00 92.69 399 TYR A CA 1
ATOM 3164 C C . TYR A 1 399 ? -9.103 -24.962 19.973 1.00 92.69 399 TYR A C 1
ATOM 3166 O O . TYR A 1 399 ? -9.081 -23.742 20.124 1.00 92.69 399 TYR A O 1
ATOM 3174 N N . SER A 1 400 ? -9.477 -25.550 18.843 1.00 92.31 400 SER A N 1
ATOM 3175 C CA . SER A 1 400 ? -10.019 -24.832 17.697 1.00 92.31 400 SER A CA 1
ATOM 3176 C C . SER A 1 400 ? -11.368 -25.427 17.311 1.00 92.31 400 SER A C 1
ATOM 3178 O O . SER A 1 400 ? -11.538 -26.643 17.234 1.00 92.31 400 SER A O 1
ATOM 3180 N N . PHE A 1 401 ? -12.339 -24.554 17.081 1.00 94.31 401 PHE A N 1
ATOM 3181 C CA . PHE A 1 401 ? -13.670 -24.893 16.603 1.00 94.31 401 PHE A CA 1
ATOM 3182 C C . PHE A 1 401 ? -13.973 -24.046 15.379 1.00 94.31 401 PHE A C 1
ATOM 3184 O O . PHE A 1 401 ? -13.785 -22.834 15.415 1.00 94.31 401 PHE A O 1
ATOM 3191 N N . ASN A 1 402 ? -14.449 -24.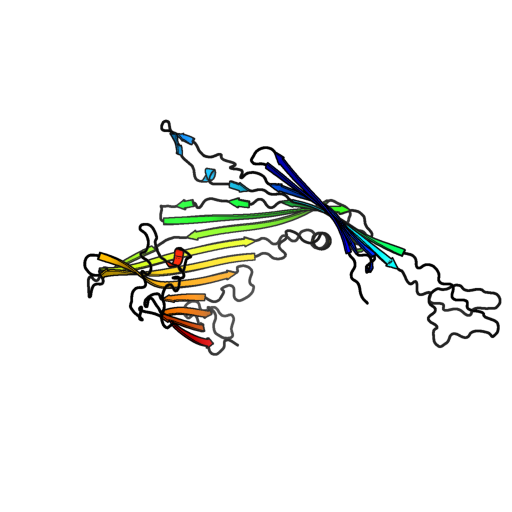684 14.315 1.00 92.12 402 ASN A N 1
ATOM 3192 C CA . ASN A 1 402 ? -14.888 -24.013 13.103 1.00 92.12 402 ASN A CA 1
ATOM 3193 C C . ASN A 1 402 ? -16.241 -24.581 12.686 1.00 92.12 402 ASN A C 1
ATOM 3195 O O . ASN A 1 402 ? -16.430 -25.796 12.662 1.00 92.12 402 ASN A O 1
ATOM 3199 N N . GLU A 1 403 ? -17.147 -23.691 12.323 1.00 91.75 403 GLU A N 1
ATOM 3200 C CA . GLU A 1 403 ? -18.479 -23.990 11.827 1.00 91.75 403 GLU A CA 1
ATOM 3201 C C . GLU A 1 403 ? -18.721 -23.170 10.558 1.00 91.75 403 GLU A C 1
ATOM 3203 O O . GLU A 1 403 ? -18.388 -21.982 10.503 1.00 91.75 403 GLU A O 1
ATOM 3208 N N . SER A 1 404 ? -19.291 -23.808 9.538 1.00 87.44 404 SER A N 1
ATOM 3209 C CA . SER A 1 404 ? -19.828 -23.144 8.352 1.00 87.44 404 SER A CA 1
ATOM 3210 C C . SER A 1 404 ? -21.354 -23.247 8.347 1.00 87.44 404 SER A C 1
ATOM 3212 O O . SER A 1 404 ? -21.928 -24.294 8.652 1.00 87.44 404 SER A O 1
ATOM 3214 N N . GLY A 1 405 ? -22.020 -22.144 8.018 1.00 73.06 405 GLY A N 1
ATOM 3215 C CA . GLY A 1 405 ? -23.466 -22.062 7.885 1.00 73.06 405 GLY A CA 1
ATOM 3216 C C . GLY A 1 405 ? -23.963 -22.903 6.709 1.00 73.06 405 GLY A C 1
ATOM 3217 O O . GLY A 1 405 ? -23.297 -23.026 5.680 1.00 73.06 405 GLY A O 1
ATOM 3218 N N . ARG A 1 406 ? -25.159 -23.488 6.846 1.00 61.16 406 ARG A N 1
ATOM 3219 C CA . ARG A 1 406 ? -25.805 -24.249 5.762 1.00 61.16 406 ARG A CA 1
ATOM 3220 C C . ARG A 1 406 ? -26.045 -23.331 4.554 1.00 61.16 406 ARG A C 1
ATOM 3222 O O . ARG A 1 406 ? -26.783 -22.360 4.683 1.00 61.16 406 ARG A O 1
ATOM 3229 N N . GLY A 1 407 ? -25.453 -23.658 3.403 1.00 58.00 407 GLY A N 1
ATOM 3230 C CA . GLY A 1 407 ? -25.548 -22.870 2.165 1.00 58.00 407 GLY A CA 1
ATOM 3231 C C . GLY A 1 407 ? -24.314 -22.019 1.833 1.00 58.00 407 GLY A C 1
ATOM 3232 O O . GLY A 1 407 ? -24.352 -21.287 0.848 1.00 58.00 407 GLY A O 1
ATOM 3233 N N . ALA A 1 408 ? -23.244 -22.108 2.630 1.00 56.09 408 ALA A N 1
ATOM 3234 C CA . ALA A 1 408 ? -21.918 -21.590 2.296 1.00 56.09 408 ALA A CA 1
ATOM 3235 C C . ALA A 1 408 ? -21.092 -22.674 1.570 1.00 56.09 408 ALA A C 1
ATOM 3237 O O . ALA A 1 408 ? -20.140 -23.199 2.147 1.00 56.09 408 ALA A O 1
ATOM 3238 N N . ASP A 1 409 ? -21.506 -23.045 0.354 1.00 46.50 409 ASP A N 1
ATOM 3239 C CA . ASP A 1 409 ? -20.751 -23.943 -0.541 1.00 46.50 409 ASP A CA 1
ATOM 3240 C C . ASP A 1 409 ? -19.924 -23.153 -1.566 1.00 46.50 409 ASP A C 1
ATOM 3242 O O . ASP A 1 409 ? -20.438 -22.129 -2.082 1.00 46.50 409 ASP A O 1
#

Solvent-accessible surface area (backbone atoms only — not comparable to full-atom values): 22681 Å² total; per-residue (Å²): 137,86,75,85,49,70,53,73,50,77,49,78,52,74,50,70,54,77,96,55,33,35,41,39,36,38,35,38,39,39,37,29,67,77,65,43,31,36,42,34,31,69,49,29,36,37,38,46,49,54,75,41,43,92,62,40,83,52,52,61,50,100,86,66,52,78,48,65,55,71,67,32,56,29,34,38,36,45,48,42,36,38,37,26,40,36,36,39,35,55,41,75,44,82,71,76,60,83,82,92,74,90,84,63,92,93,68,86,62,78,54,74,49,85,72,79,62,96,84,71,83,82,63,98,84,70,74,81,55,76,49,87,62,81,51,59,72,45,75,46,33,41,42,36,33,36,41,38,42,47,51,45,54,44,59,50,70,46,69,48,96,86,52,41,36,38,35,50,48,55,45,47,33,34,30,39,36,39,38,43,87,30,62,50,30,54,75,67,72,49,76,60,45,78,48,76,24,42,33,53,38,40,35,38,32,41,36,39,77,46,80,49,75,48,68,79,66,49,97,51,34,48,30,42,38,39,40,40,34,48,34,44,33,40,42,40,28,61,59,30,64,55,57,60,69,58,29,60,72,66,75,48,75,41,50,24,92,51,61,44,38,38,39,38,43,34,41,36,38,38,36,32,38,33,33,55,57,87,97,43,80,46,60,41,64,36,37,41,38,39,38,35,36,39,36,38,76,69,49,93,65,66,34,56,47,49,37,40,34,40,37,38,38,49,77,38,85,34,38,46,38,37,34,40,37,32,23,30,39,34,46,82,88,52,80,51,78,31,79,89,69,50,40,63,38,33,41,36,40,37,38,42,36,55,46,44,53,95,41,56,73,78,53,73,79,79,76,60,71,60,54,95,89,54,95,53,67,86,80,64,83,60,83,76,76,75,75,91,82,64,92,64,61,74,51,74,48,79,48,77,49,78,48,71,30,94,68,72,124

Foldseek 3Di:
DDDFDKDKDKDKDKDDDPDFKIKIWMWIWIQGPVQRKIKTFGIKMKIWGHKDQPVAQADADPVRDGDDDQSSPKIKGKMKIKTKIKMKTKDFDQDADDDDDDDDPPDADEHQDYDDDPPDDDDPPDDHDHDNDRGPTDMFMWIKMKMKIWMAIAHGWDQDPNFKTKGKDKTKIKMKMQGQDTPVCV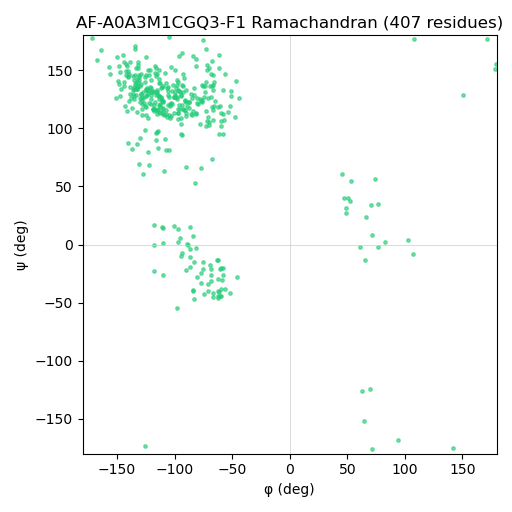VLVHDRGIDIFMWMKIKMKIKGKDKDKDQPVPPQWGIKMKIKIKMKMKMWTAFGCGPVSRQVSVVHTDGHNHIWIKIKIKIKMWMWIWGDDPPDIFIDTAKIKMWMKMATPPDPFDRIAWIKIWMWGPNWVQKIKIKIWTWAQADFPDRHGNNPDTHTFKIKIKIKGKDKDPADRRRCPVPDRQPVPHPDPVVVPDPPPDPPPDDIDMDIDMDMDMDGDPRND

Secondary structure (DSSP, 8-state):
-----EEEEEEEEEEEETTTEEEEEEEEEEEETTTTEEEEEEEEEEEEPPPB-TT-S-EE-TT--EE--GGGG-EEE---EEEEEEEEEEEE--------S---SS-----S-----TT-PPPTT-----------EEEEEEEEEEEEE--EEEPPPEEETTTEEEEEEEEEEEEEEEE---HHHHHTT--SSEEEEEEEEEEEEEE--EEEEE---BTTEEEEEEEEEEEEEEEEE--B---HHHHHHTT----BSS-EEEEEEEEEEEEEEEEEETTEEEEEEEEEEEEEEEEESS-SS--BPPEEEEEEEEEETTEEEEEEEEEESB-TTS--B-SSS-EEEEEEEEEEEEEETTB-TT---S-----TT-S-STTS---------SSS-EEEEEEEEEEE-TT--

pLDDT: mean 84.17, std 17.65, range [35.66, 98.31]